Protein AF-A0A938N2P7-F1 (afdb_monomer_lite)

Sequence (377 aa):
MKVRLSRFVALALTWGVADVATAQSRGVDERIPIEQLETDRTKDEKLHHLYMLDGRKSDAAAQAVAKEVRREANDPEVKSRALRMLCDMHTPRAHQLLVEIVDDPSVPATLRGQAVEGLWLALNMSGDGEIAARIDAWMRCRACPRPVVEAARRGRPSPGALETLSNLEVRSIREMARKEAARLRSLDQALPLVDIALLDGWRRERVASLSAEARSMKESKGLRNDPRIRFKDQQVAKLRAFRVRDLGAELLAQFYDATGRSRSAALAAAKLADAAETAKDLPTIEWTEEQHERIRGQDVVTGTREGEFDLSILSSLARAAANDAILASIQATRHAEELHALLAALSLEGIELVKQQYVKSISSDPRVGALRNEKDK

Radius of gyration: 29.72 Å; chains: 1; bounding box: 67×56×105 Å

Foldseek 3Di:
DPPPPVVVVVVCLVVLVVVLVVVPPPDDPPDPPLPPPDDDDDPVRLVVVLVVLLVVLDLVSLVSLLVQLQDPPDDPVSNLSSLVSLLVSLDPSSLVSLLVLLVDPSGPLQSNLSSLLSLLSSCVVPVDVVSVVSLVVLCPDPPRDPSNNVSSVVSDCPPCVLVPDDPVRVVVVVVVVVVLLVVLCVLDVQFDSQLSCLLVVLLVVLLVVLVVVLVVVCVPPVCPPPVVSVVSVVVSVVSVPDRSLLSLLVLVVQLVVLSVQLVVLVVVLVVLVVQLVVLVPDDWDKDKDFDWDQDPNDTDRPDIDIDTDRSNVSVVVSVVSVVSSVVSSVSSVVSSVSSVVSLVSGDPSSNVSSVVSNVVVLVPPVVNVVVVVVVVD

pLDDT: mean 79.18, std 15.64, range [31.12, 95.75]

Secondary structure (DSSP, 8-state):
--SHHHHHHHHHHHHHHHHHHHHHTTS------TT---S---HHHHHHHHHHHHTT--HHHHHHHHHHHH-TTS-HHHHHHHHHHHHHT--HHHHHHHHHHHH-TTS-HHHHHHHHHHHHHHHHHH--HHHHHHHHHHHH-TTS-HHHHHHHHHHS--TTTTTSS-HHHHHHHHHHHHHHHHHHHHH-SSS-HHHHHHHHHHHHHHHHHHHHHHHHHHHHH--TT-HHHHHHHHHHHHHHHS-HHHHHHHHHHHHHHHHHHHHHHHHHHHHHHHHHHHHTTSPPEEEEEEEEEEETTEEEEEEEEEEEE-TTHHHHHHHHHHHHHHHHHHHHHHHHHHHHHHHHHS-HHHHHHHHHHHHHHHHT-HHHHHHHHHHT-

Structure (mmCIF, N/CA/C/O backbone):
data_AF-A0A938N2P7-F1
#
_entry.id   AF-A0A938N2P7-F1
#
loop_
_atom_site.group_PDB
_atom_site.id
_atom_site.type_symbol
_atom_site.label_atom_id
_atom_site.label_alt_id
_atom_site.label_comp_id
_atom_site.label_asym_id
_atom_site.label_entity_id
_atom_site.label_seq_id
_atom_site.pdbx_PDB_ins_code
_atom_site.Cartn_x
_atom_site.Cartn_y
_atom_site.Cartn_z
_atom_site.occupancy
_atom_site.B_iso_or_equiv
_atom_site.auth_seq_id
_atom_site.auth_comp_id
_atom_site.auth_asym_id
_atom_site.auth_atom_id
_atom_site.pdbx_PDB_model_num
ATOM 1 N N . MET A 1 1 ? -10.989 -32.253 -8.545 1.00 38.06 1 MET A N 1
ATOM 2 C CA . MET A 1 1 ? -9.798 -31.553 -9.089 1.00 38.06 1 MET A CA 1
ATOM 3 C C . MET A 1 1 ? -9.761 -30.043 -8.749 1.00 38.06 1 MET A C 1
ATOM 5 O O . MET A 1 1 ? -9.285 -29.259 -9.554 1.00 38.06 1 MET A O 1
ATOM 9 N N . LYS A 1 2 ? -10.223 -29.609 -7.556 1.00 34.91 2 LYS A N 1
ATOM 10 C CA . LYS A 1 2 ? -10.335 -28.178 -7.161 1.00 34.91 2 LYS A CA 1
ATOM 11 C C . LYS A 1 2 ? -9.271 -27.691 -6.152 1.00 34.91 2 LYS A C 1
ATOM 13 O O . LYS A 1 2 ? -9.200 -26.508 -5.866 1.00 34.91 2 LYS A O 1
ATOM 18 N N . VAL A 1 3 ? -8.408 -28.582 -5.651 1.00 32.78 3 VAL A N 1
ATOM 19 C CA . VAL A 1 3 ? -7.472 -28.297 -4.536 1.00 32.78 3 VAL A CA 1
ATOM 20 C C . VAL A 1 3 ? -6.077 -27.829 -5.008 1.00 32.78 3 VAL A C 1
ATOM 22 O O . VAL A 1 3 ? -5.247 -27.429 -4.202 1.00 32.78 3 VAL A O 1
ATOM 25 N N . ARG A 1 4 ? -5.784 -27.833 -6.319 1.00 36.78 4 ARG A N 1
ATOM 26 C CA . ARG A 1 4 ? -4.432 -27.511 -6.830 1.00 36.78 4 ARG A CA 1
ATOM 27 C C . ARG A 1 4 ? -4.175 -26.022 -7.112 1.00 36.78 4 ARG A C 1
ATOM 29 O O . ARG A 1 4 ? -3.017 -25.625 -7.105 1.00 36.78 4 ARG A O 1
ATOM 36 N N . LEU A 1 5 ? -5.208 -25.193 -7.299 1.00 31.12 5 LEU A N 1
ATOM 37 C CA . LEU A 1 5 ? -5.017 -23.771 -7.634 1.00 31.12 5 LEU A CA 1
ATOM 38 C C . LEU A 1 5 ? -4.618 -22.913 -6.416 1.00 31.12 5 LEU A C 1
ATOM 40 O O . LEU A 1 5 ? -3.795 -22.013 -6.546 1.00 31.12 5 LEU A O 1
ATOM 44 N N . SER A 1 6 ? -5.142 -23.217 -5.222 1.00 32.97 6 SER A N 1
ATOM 45 C CA . SER A 1 6 ? -4.855 -22.450 -3.996 1.00 32.97 6 SER A CA 1
ATOM 46 C C . SER A 1 6 ? -3.402 -22.591 -3.534 1.00 32.97 6 SER A C 1
ATOM 48 O O . SER A 1 6 ? -2.790 -21.607 -3.128 1.00 32.97 6 SER A O 1
ATOM 50 N N . ARG A 1 7 ? -2.814 -23.789 -3.672 1.00 37.16 7 ARG A N 1
ATOM 51 C CA . ARG A 1 7 ? -1.384 -24.023 -3.409 1.00 37.16 7 ARG A CA 1
ATOM 52 C C . ARG A 1 7 ? -0.478 -23.288 -4.394 1.00 37.16 7 ARG A C 1
ATOM 54 O O . ARG A 1 7 ? 0.582 -22.837 -3.990 1.00 37.16 7 ARG A O 1
ATOM 61 N N . PHE A 1 8 ? -0.900 -23.129 -5.648 1.00 37.69 8 PHE A N 1
ATOM 62 C CA . PHE A 1 8 ? -0.108 -22.438 -6.669 1.00 37.69 8 PHE A CA 1
ATOM 63 C C . PHE A 1 8 ? -0.053 -20.923 -6.434 1.00 37.69 8 PHE A C 1
ATOM 65 O O . PHE A 1 8 ? 1.004 -20.322 -6.578 1.00 37.69 8 PHE A O 1
ATOM 72 N N . VAL A 1 9 ? -1.163 -20.313 -6.002 1.00 39.59 9 VAL A N 1
ATOM 73 C CA . VAL A 1 9 ? -1.207 -18.885 -5.635 1.00 39.59 9 VAL A CA 1
ATOM 74 C C . VAL A 1 9 ? -0.399 -18.619 -4.361 1.00 39.59 9 VAL A C 1
ATOM 76 O O . VAL A 1 9 ? 0.370 -17.664 -4.320 1.00 39.59 9 VAL A O 1
ATOM 79 N N . ALA A 1 10 ? -0.492 -19.494 -3.354 1.00 39.28 10 ALA A N 1
ATOM 80 C CA . ALA A 1 10 ? 0.321 -19.388 -2.139 1.00 39.28 10 ALA A CA 1
ATOM 81 C C . ALA A 1 10 ? 1.832 -19.571 -2.411 1.00 39.28 10 ALA A C 1
ATOM 83 O O . ALA A 1 10 ? 2.647 -18.861 -1.821 1.00 39.28 10 ALA A O 1
ATOM 84 N N . LEU A 1 11 ? 2.213 -20.468 -3.334 1.00 39.72 11 LEU A N 1
ATOM 85 C CA . LEU A 1 11 ? 3.606 -20.618 -3.780 1.00 39.72 11 LEU A CA 1
ATOM 86 C C . LEU A 1 11 ? 4.095 -19.413 -4.596 1.00 39.72 11 LEU A C 1
ATOM 88 O O . LEU A 1 11 ? 5.214 -18.957 -4.396 1.00 39.72 11 LEU A O 1
ATOM 92 N N . ALA A 1 12 ? 3.264 -18.864 -5.486 1.00 38.91 12 ALA A N 1
ATOM 93 C CA . ALA A 1 12 ? 3.623 -17.689 -6.281 1.00 38.91 12 ALA A CA 1
ATOM 94 C C . ALA A 1 12 ? 3.853 -16.441 -5.407 1.00 38.91 12 ALA A C 1
ATOM 96 O O . ALA A 1 12 ? 4.770 -15.668 -5.676 1.00 38.91 12 ALA A O 1
ATOM 97 N N . LEU A 1 13 ? 3.068 -16.281 -4.335 1.00 40.75 13 LEU A N 1
ATOM 98 C CA . LEU A 1 13 ? 3.234 -15.203 -3.354 1.00 40.75 13 LEU A CA 1
ATOM 99 C C . LEU A 1 13 ? 4.498 -15.362 -2.495 1.00 40.75 13 LEU A C 1
ATOM 101 O O . LEU A 1 13 ? 5.082 -14.364 -2.093 1.00 40.75 13 LEU A O 1
ATOM 105 N N . THR A 1 14 ? 4.939 -16.593 -2.224 1.00 43.50 14 THR A N 1
ATOM 106 C CA . THR A 1 14 ? 6.136 -16.846 -1.401 1.00 43.50 14 THR A CA 1
ATOM 107 C C . THR A 1 14 ? 7.430 -16.813 -2.213 1.00 43.50 14 THR A C 1
ATOM 109 O O . THR A 1 14 ? 8.427 -16.290 -1.726 1.00 43.50 14 THR A O 1
ATOM 112 N N . TRP A 1 15 ? 7.428 -17.299 -3.457 1.00 40.16 15 TRP A N 1
ATOM 113 C CA . TRP A 1 15 ? 8.630 -17.320 -4.305 1.00 40.16 15 TRP A CA 1
ATOM 114 C C . TRP A 1 15 ? 8.907 -15.975 -4.987 1.00 40.16 15 TRP A C 1
ATOM 116 O O . TRP A 1 15 ? 10.053 -15.539 -5.026 1.00 40.16 15 TRP A O 1
ATOM 126 N N . GLY A 1 16 ? 7.872 -15.265 -5.455 1.00 39.56 16 GLY A N 1
ATOM 127 C CA . GLY A 1 16 ? 8.054 -13.968 -6.122 1.00 39.56 16 GLY A CA 1
ATOM 128 C C . GLY A 1 16 ? 8.592 -12.862 -5.206 1.00 39.56 16 GLY A C 1
ATOM 129 O O . GLY A 1 16 ? 9.262 -11.951 -5.679 1.00 39.56 16 GLY A O 1
ATOM 130 N N . VAL A 1 17 ? 8.331 -12.952 -3.898 1.00 38.84 17 VAL A N 1
ATOM 131 C CA . VAL A 1 17 ? 8.812 -11.983 -2.898 1.00 38.84 17 VAL A CA 1
ATOM 132 C C . VAL A 1 17 ? 10.219 -12.343 -2.405 1.00 38.84 17 VAL A C 1
ATOM 134 O O . VAL A 1 17 ? 11.029 -11.450 -2.166 1.00 38.84 17 VAL A O 1
ATOM 137 N N . ALA A 1 18 ? 10.544 -13.637 -2.302 1.00 38.78 18 ALA A N 1
ATOM 138 C CA . ALA A 1 18 ? 11.841 -14.100 -1.808 1.00 38.78 18 ALA A CA 1
ATOM 139 C C . ALA A 1 18 ? 13.004 -13.778 -2.766 1.00 38.78 18 ALA A C 1
ATOM 141 O O . ALA A 1 18 ? 14.050 -13.319 -2.301 1.00 38.78 18 ALA A O 1
ATOM 142 N N . ASP A 1 19 ? 12.811 -13.945 -4.080 1.00 39.50 19 ASP A N 1
ATOM 143 C CA . ASP A 1 19 ? 13.858 -13.689 -5.087 1.00 39.50 19 ASP A CA 1
ATOM 144 C C . ASP A 1 19 ? 14.123 -12.187 -5.301 1.00 39.50 19 ASP A C 1
ATOM 146 O O . ASP A 1 19 ? 15.252 -11.773 -5.568 1.00 39.50 19 ASP A O 1
ATOM 150 N N . VAL A 1 20 ? 13.103 -11.340 -5.128 1.00 37.19 20 VAL A N 1
ATOM 151 C CA . VAL A 1 20 ? 13.253 -9.878 -5.221 1.00 37.19 20 VAL A CA 1
ATOM 152 C C . VAL A 1 20 ? 13.907 -9.310 -3.958 1.00 37.19 20 VAL A C 1
ATOM 154 O O . VAL A 1 20 ? 14.801 -8.471 -4.058 1.00 37.19 20 VAL A O 1
ATOM 157 N N . ALA A 1 21 ? 13.542 -9.808 -2.772 1.00 37.06 21 ALA A N 1
ATOM 158 C CA . ALA A 1 21 ? 14.117 -9.354 -1.504 1.00 37.06 21 ALA A CA 1
ATOM 159 C C . ALA A 1 21 ? 15.602 -9.738 -1.339 1.00 37.06 21 ALA A C 1
ATOM 161 O O . ALA A 1 21 ? 16.380 -8.965 -0.777 1.00 37.06 21 ALA A O 1
ATOM 162 N N . THR A 1 22 ? 16.027 -10.893 -1.864 1.00 43.81 22 THR A N 1
ATOM 163 C CA . THR A 1 22 ? 17.440 -11.320 -1.812 1.00 43.81 22 THR A CA 1
ATOM 164 C C . THR A 1 22 ? 18.339 -10.565 -2.791 1.00 43.81 22 THR A C 1
ATOM 166 O O . THR A 1 22 ? 19.522 -10.382 -2.503 1.00 43.81 22 THR A O 1
ATOM 169 N N . ALA A 1 23 ? 17.799 -10.051 -3.900 1.00 37.97 23 ALA A N 1
ATOM 170 C CA . ALA A 1 23 ? 18.542 -9.174 -4.807 1.00 37.97 23 ALA A CA 1
ATOM 171 C C . ALA A 1 23 ? 18.724 -7.747 -4.242 1.00 37.97 23 ALA A C 1
ATOM 173 O O . ALA A 1 23 ? 19.688 -7.063 -4.585 1.00 37.97 23 ALA A O 1
ATOM 174 N N . GLN A 1 24 ? 17.834 -7.302 -3.347 1.00 41.41 24 GLN A N 1
ATOM 175 C CA . GLN A 1 24 ? 17.787 -5.925 -2.838 1.00 41.41 24 GLN A CA 1
ATOM 176 C C . GLN A 1 24 ? 18.660 -5.673 -1.596 1.00 41.41 24 GLN A C 1
ATOM 178 O O . GLN A 1 24 ? 18.997 -4.528 -1.310 1.00 41.41 24 GLN A O 1
ATOM 183 N N . SER A 1 25 ? 19.093 -6.710 -0.870 1.00 35.81 25 SER A N 1
ATOM 184 C CA . SER A 1 25 ? 19.820 -6.544 0.401 1.00 35.81 25 SER A CA 1
ATOM 185 C C . SER A 1 25 ? 21.330 -6.278 0.262 1.00 35.81 25 SER A C 1
ATOM 187 O O . SER A 1 25 ? 22.060 -6.396 1.247 1.00 35.81 25 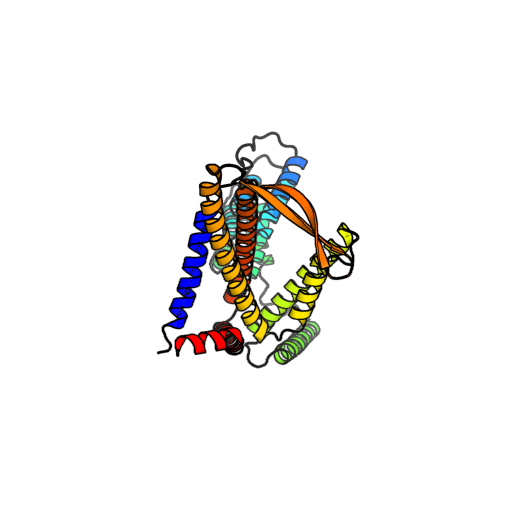SER A O 1
ATOM 189 N N . ARG A 1 26 ? 21.837 -5.981 -0.945 1.00 36.62 26 ARG A N 1
ATOM 190 C CA . ARG A 1 26 ? 23.284 -5.824 -1.211 1.00 36.62 26 ARG A CA 1
ATOM 191 C C . ARG A 1 26 ? 23.744 -4.432 -1.652 1.00 36.62 26 ARG A C 1
ATOM 193 O O . ARG A 1 26 ? 24.926 -4.273 -1.936 1.00 36.62 26 ARG A O 1
ATOM 200 N N . GLY A 1 27 ? 22.896 -3.407 -1.652 1.00 38.69 27 GLY A N 1
ATOM 201 C CA . GLY A 1 27 ? 23.365 -2.063 -1.992 1.00 38.69 27 GLY A CA 1
ATOM 202 C C . GLY A 1 27 ? 22.447 -0.961 -1.494 1.00 38.69 27 GLY A C 1
ATOM 203 O O . GLY A 1 27 ? 21.251 -1.005 -1.742 1.00 38.69 27 GLY A O 1
ATOM 204 N N . VAL A 1 28 ? 23.049 0.055 -0.874 1.00 35.25 28 VAL A N 1
ATOM 205 C CA . VAL A 1 28 ? 22.432 1.311 -0.404 1.00 35.25 28 VAL A CA 1
ATOM 206 C C . VAL A 1 28 ? 21.728 1.221 0.958 1.00 35.25 28 VAL A C 1
ATOM 208 O O . VAL A 1 28 ? 20.576 1.601 1.132 1.00 35.25 28 VAL A O 1
ATOM 211 N N . ASP A 1 29 ? 22.475 0.773 1.966 1.00 36.50 29 ASP A N 1
ATOM 212 C CA . ASP A 1 29 ? 22.222 1.113 3.369 1.00 36.50 29 ASP A CA 1
ATOM 213 C C . ASP A 1 29 ? 23.030 2.395 3.666 1.00 36.50 29 ASP A C 1
ATOM 215 O O . ASP A 1 29 ? 24.140 2.340 4.199 1.00 36.50 29 ASP A O 1
ATOM 219 N N . GLU A 1 30 ? 22.536 3.564 3.225 1.00 39.53 30 GLU A N 1
ATOM 220 C CA . GLU A 1 30 ? 23.062 4.870 3.660 1.00 39.53 30 GLU A CA 1
ATOM 221 C C . GLU A 1 30 ? 22.701 5.062 5.140 1.00 39.53 30 GLU A C 1
ATOM 223 O O . GLU A 1 30 ? 21.738 5.725 5.537 1.00 39.53 30 GLU A O 1
ATOM 228 N N . ARG A 1 31 ? 23.489 4.392 5.980 1.00 42.81 31 ARG A N 1
ATOM 229 C CA . ARG A 1 31 ? 23.490 4.532 7.427 1.00 42.81 31 ARG A CA 1
ATOM 230 C C . ARG A 1 31 ? 23.931 5.950 7.756 1.00 42.81 31 ARG A C 1
ATOM 232 O O . ARG A 1 31 ? 25.123 6.227 7.830 1.00 42.81 31 ARG A O 1
ATOM 239 N N . ILE A 1 32 ? 22.979 6.835 8.040 1.00 45.62 32 ILE A N 1
ATOM 240 C CA . ILE A 1 32 ? 23.252 7.869 9.040 1.00 45.62 32 ILE A CA 1
ATOM 241 C C . ILE A 1 32 ? 23.572 7.081 10.317 1.00 45.62 32 ILE A C 1
ATOM 243 O O . ILE A 1 32 ? 22.685 6.360 10.790 1.00 45.62 32 ILE A O 1
ATOM 247 N N . PRO A 1 33 ? 24.807 7.125 10.848 1.00 49.16 33 PRO A N 1
ATOM 248 C CA . PRO A 1 33 ? 25.147 6.355 12.028 1.00 49.16 33 PRO A CA 1
ATOM 249 C C . PRO A 1 33 ? 24.291 6.878 13.181 1.00 49.16 33 PRO A C 1
ATOM 251 O O . PRO A 1 33 ? 24.501 7.982 13.681 1.00 49.16 33 PRO A O 1
ATOM 254 N N . ILE A 1 34 ? 23.320 6.071 13.615 1.00 53.22 34 ILE A N 1
ATOM 255 C CA . ILE A 1 34 ? 22.491 6.336 14.804 1.00 53.22 34 ILE A CA 1
ATOM 256 C C . ILE A 1 34 ? 23.388 6.469 16.060 1.00 53.22 34 ILE A C 1
ATOM 258 O O . ILE A 1 34 ? 22.960 6.972 17.094 1.00 53.22 34 ILE A O 1
ATOM 262 N N . GLU A 1 35 ? 24.652 6.053 15.967 1.00 50.16 35 GLU A N 1
ATOM 263 C CA . GLU A 1 35 ? 25.634 5.999 17.049 1.00 50.16 35 GLU A CA 1
ATOM 264 C C . GLU A 1 35 ? 26.422 7.304 17.282 1.00 50.16 35 GLU A C 1
ATOM 266 O O . GLU A 1 35 ? 26.988 7.451 18.357 1.00 50.16 35 GLU A O 1
ATOM 271 N N . GLN A 1 36 ? 26.393 8.305 16.388 1.00 46.06 36 GLN A N 1
ATOM 272 C CA . GLN A 1 36 ? 27.072 9.606 16.607 1.00 46.06 36 GLN A CA 1
ATOM 273 C C . GLN A 1 36 ? 26.254 10.611 17.453 1.00 46.06 36 GLN A C 1
ATOM 275 O O . GLN A 1 36 ? 26.311 11.825 17.258 1.00 46.06 36 GLN A O 1
ATOM 280 N N . LEU A 1 37 ? 25.447 10.118 18.394 1.00 45.97 37 LEU A N 1
ATOM 281 C CA . LEU A 1 37 ? 24.582 10.929 19.261 1.00 45.97 37 LEU A CA 1
ATOM 282 C C . LEU A 1 37 ? 25.229 11.156 20.634 1.00 45.97 37 LEU A C 1
ATOM 284 O O . LEU A 1 37 ? 24.663 10.783 21.669 1.00 45.97 37 LEU A O 1
ATOM 288 N N . GLU A 1 38 ? 26.415 11.764 20.612 1.00 53.66 38 GLU A N 1
ATOM 289 C CA . GLU A 1 38 ? 27.089 12.323 21.787 1.00 53.66 38 GLU A CA 1
ATOM 290 C C . GLU A 1 38 ? 26.449 13.659 22.224 1.00 53.66 38 GLU A C 1
ATOM 292 O O . GLU A 1 38 ? 25.646 14.274 21.520 1.00 53.66 38 GLU A O 1
ATOM 297 N N . THR A 1 39 ? 26.725 14.031 23.468 1.00 57.28 39 THR A N 1
ATOM 298 C CA . THR A 1 39 ? 25.836 14.650 24.464 1.00 57.28 39 THR A CA 1
ATOM 299 C C . THR A 1 39 ? 25.532 16.150 24.349 1.00 57.28 39 THR A C 1
ATOM 301 O O . THR A 1 39 ? 24.755 16.648 25.161 1.00 57.28 39 THR A O 1
ATOM 304 N N . ASP A 1 40 ? 26.001 16.852 23.317 1.00 64.62 40 ASP A N 1
ATOM 305 C CA . ASP A 1 40 ? 26.026 18.330 23.320 1.00 64.62 40 ASP A CA 1
ATOM 306 C C . ASP A 1 40 ? 25.045 19.003 22.343 1.00 64.62 40 ASP A C 1
ATOM 308 O O . ASP A 1 40 ? 25.235 20.149 21.940 1.00 64.62 40 ASP A O 1
ATOM 312 N N . ARG A 1 41 ? 23.966 18.318 21.944 1.00 74.81 41 ARG A N 1
ATOM 313 C CA . ARG A 1 41 ? 22.965 18.922 21.046 1.00 74.81 41 ARG A CA 1
ATOM 314 C C . ARG A 1 41 ? 22.060 19.927 21.749 1.00 74.81 41 ARG A C 1
ATOM 316 O O . ARG A 1 41 ? 21.538 19.654 22.839 1.00 74.81 41 ARG A O 1
ATOM 323 N N . THR A 1 42 ? 21.787 21.036 21.066 1.00 86.44 42 THR A N 1
ATOM 324 C CA . THR A 1 42 ? 20.799 22.029 21.508 1.00 86.44 42 THR A CA 1
ATOM 325 C C . THR A 1 42 ? 19.383 21.435 21.505 1.00 86.44 42 THR A C 1
ATOM 327 O O . THR A 1 42 ? 19.106 20.413 20.869 1.00 86.44 42 THR A O 1
ATOM 330 N N . LYS A 1 43 ? 18.449 22.061 22.235 1.00 87.25 43 LYS A N 1
ATOM 331 C CA . LYS A 1 43 ? 17.033 21.649 22.248 1.00 87.25 43 LYS A CA 1
ATOM 332 C C . LYS A 1 43 ? 16.448 21.592 20.833 1.00 87.25 43 LYS A C 1
ATOM 334 O O . LYS A 1 43 ? 15.788 20.613 20.487 1.00 87.25 43 LYS A O 1
ATOM 339 N N . ASP A 1 44 ? 16.731 22.607 20.023 1.00 85.56 44 ASP A N 1
ATOM 340 C CA . ASP A 1 44 ? 16.198 22.732 18.666 1.00 85.56 44 ASP A CA 1
ATOM 341 C C . ASP A 1 44 ? 16.751 21.648 17.740 1.00 85.56 44 ASP A C 1
ATOM 343 O O . ASP A 1 44 ? 15.999 21.064 16.963 1.00 85.56 44 ASP A O 1
ATOM 347 N N . GLU A 1 45 ? 18.026 21.280 17.882 1.00 86.88 45 GLU A N 1
ATOM 348 C CA . GLU A 1 45 ? 18.618 20.152 17.153 1.00 86.88 45 GLU A CA 1
ATOM 349 C C . GLU A 1 45 ? 17.991 18.813 17.546 1.00 86.88 45 GLU A C 1
ATOM 351 O O . GLU A 1 45 ? 17.745 17.965 16.684 1.00 86.88 45 GLU A O 1
ATOM 356 N N . LYS A 1 46 ? 17.701 18.609 18.838 1.00 87.00 46 LYS A N 1
ATOM 357 C CA . LYS A 1 46 ? 17.008 17.404 19.320 1.00 87.00 46 LYS A CA 1
ATOM 358 C C . LYS A 1 46 ? 15.587 17.331 18.763 1.00 87.00 46 LYS A C 1
ATOM 360 O O . LYS A 1 46 ? 15.182 16.279 18.270 1.00 87.00 46 LYS A O 1
ATOM 365 N N . LEU A 1 47 ? 14.848 18.442 18.781 1.00 87.31 47 LEU A N 1
ATOM 366 C CA . LEU A 1 47 ? 13.509 18.519 18.194 1.00 87.31 47 LEU A CA 1
ATOM 367 C C . LEU A 1 47 ? 13.543 18.309 16.676 1.00 87.31 47 LEU A C 1
ATOM 369 O O . LEU A 1 47 ? 12.755 17.523 16.157 1.00 87.31 47 LEU A O 1
ATOM 373 N N . HIS A 1 48 ? 14.473 18.944 15.965 1.00 85.25 48 HIS A N 1
ATOM 374 C CA . HIS A 1 48 ? 14.647 18.762 14.525 1.00 85.25 48 HIS A CA 1
ATOM 375 C C . HIS A 1 48 ? 14.977 17.305 14.172 1.00 85.25 48 HIS A C 1
ATOM 377 O O . HIS A 1 48 ? 14.386 16.733 13.259 1.00 85.25 48 HIS A O 1
ATOM 383 N N . HIS A 1 49 ? 15.856 16.661 14.942 1.00 85.12 49 HIS A N 1
ATOM 384 C CA . HIS A 1 49 ? 16.176 15.247 14.765 1.00 85.12 49 HIS A CA 1
ATOM 385 C C . HIS A 1 49 ? 14.956 14.341 14.980 1.00 85.12 49 HIS A C 1
ATOM 387 O O . HIS A 1 49 ? 14.731 13.414 14.204 1.00 85.12 49 HIS A O 1
ATOM 393 N N . LEU A 1 50 ? 14.132 14.636 15.987 1.00 87.44 50 LEU A N 1
ATOM 394 C CA . LEU A 1 50 ? 12.857 13.952 16.186 1.00 87.44 50 LEU A CA 1
ATOM 395 C C . LEU A 1 50 ? 11.940 14.114 14.956 1.00 87.44 50 LEU A C 1
ATOM 397 O O . LEU A 1 50 ? 11.440 13.117 14.442 1.00 87.44 50 LEU A O 1
ATOM 401 N N . TYR A 1 51 ? 11.805 15.315 14.389 1.00 87.38 51 TYR A N 1
ATOM 402 C CA . TYR A 1 51 ? 11.040 15.506 13.145 1.00 87.38 51 TYR A CA 1
ATOM 403 C C . TYR A 1 51 ? 11.560 14.660 11.972 1.00 87.38 51 TYR A C 1
ATOM 405 O O . TYR A 1 51 ? 10.764 14.122 11.204 1.00 87.38 51 TYR A O 1
ATOM 413 N N . MET A 1 52 ? 12.877 14.485 11.848 1.00 86.00 52 MET A N 1
ATOM 414 C CA . MET A 1 52 ? 13.465 13.643 10.799 1.00 86.00 52 MET A CA 1
ATOM 415 C C . MET A 1 52 ? 13.189 12.145 11.001 1.00 86.00 52 MET A C 1
ATOM 417 O O . MET A 1 52 ? 13.088 11.400 10.022 1.00 86.00 52 MET A O 1
ATOM 421 N N . LEU A 1 53 ? 13.059 11.686 12.250 1.00 86.00 53 LEU A N 1
ATOM 422 C CA . LEU A 1 53 ? 12.729 10.293 12.571 1.00 86.00 53 LEU A CA 1
ATOM 423 C C . LEU A 1 53 ? 11.244 9.969 12.354 1.00 86.00 53 LEU A C 1
ATOM 425 O O . LEU A 1 53 ? 10.925 8.840 11.977 1.00 86.00 53 LEU A O 1
ATOM 429 N N . ASP A 1 54 ? 10.355 10.946 12.547 1.00 82.06 54 ASP A N 1
ATOM 430 C CA . ASP A 1 54 ? 8.899 10.789 12.415 1.00 82.06 54 ASP A CA 1
ATOM 431 C C . ASP A 1 54 ? 8.488 10.266 11.025 1.00 82.06 54 ASP A C 1
ATOM 433 O O . ASP A 1 54 ? 7.673 9.353 10.892 1.00 82.06 54 ASP A O 1
ATOM 437 N N . GLY A 1 55 ? 9.146 10.758 9.971 1.00 78.75 55 GLY A N 1
ATOM 438 C CA . GLY A 1 55 ? 8.869 10.349 8.592 1.00 78.75 55 GLY A CA 1
ATOM 439 C C . GLY A 1 55 ? 9.271 8.910 8.242 1.00 78.75 55 GLY A C 1
ATOM 440 O O . GLY A 1 55 ? 8.832 8.401 7.213 1.00 78.75 55 GLY A O 1
ATOM 441 N N . ARG A 1 56 ? 10.101 8.241 9.059 1.00 84.56 56 ARG A N 1
ATOM 442 C CA . ARG A 1 56 ? 10.647 6.909 8.733 1.00 84.56 56 ARG A CA 1
ATOM 443 C C . ARG A 1 56 ? 9.792 5.749 9.240 1.00 84.56 56 ARG A C 1
ATOM 445 O O . ARG A 1 56 ? 9.851 4.683 8.638 1.00 84.56 56 ARG A O 1
ATOM 452 N N . LYS A 1 57 ? 9.052 5.935 10.343 1.00 86.56 57 LYS A N 1
ATOM 453 C CA . LYS A 1 57 ? 8.176 4.926 10.986 1.00 86.56 57 LYS A CA 1
ATOM 454 C C . LYS A 1 57 ? 8.752 3.496 11.047 1.00 86.56 57 LYS A C 1
ATOM 456 O O . LYS A 1 57 ? 8.023 2.521 10.907 1.00 86.56 57 LYS A O 1
ATOM 461 N N . SER A 1 58 ? 10.064 3.360 11.238 1.00 90.31 58 SER A N 1
ATOM 462 C CA . SER A 1 58 ? 10.754 2.067 11.293 1.00 90.31 58 SER A CA 1
ATOM 463 C C . SER A 1 58 ? 11.063 1.650 12.729 1.00 90.31 58 SER A C 1
ATOM 465 O O . SER A 1 58 ? 11.133 2.490 13.627 1.00 90.31 58 SER A O 1
ATOM 467 N N . ASP A 1 59 ? 11.334 0.364 12.952 1.00 90.31 59 ASP A N 1
ATOM 468 C CA . ASP A 1 59 ? 11.725 -0.147 14.274 1.00 90.31 59 ASP A CA 1
ATOM 469 C C . ASP A 1 59 ? 13.006 0.516 14.802 1.00 90.31 59 ASP A C 1
ATOM 471 O O . ASP A 1 59 ? 13.112 0.827 15.990 1.00 90.31 59 ASP A O 1
ATOM 475 N N . ALA A 1 60 ? 13.962 0.810 13.914 1.00 89.50 60 ALA A N 1
ATOM 476 C CA . ALA A 1 60 ? 15.173 1.551 14.260 1.00 89.50 60 ALA A CA 1
ATOM 477 C C . ALA A 1 60 ? 14.862 2.997 14.684 1.00 89.50 60 ALA A C 1
ATOM 479 O O . ALA A 1 60 ? 15.451 3.498 15.645 1.00 89.50 60 ALA A O 1
ATOM 480 N N . ALA A 1 61 ? 13.914 3.655 14.005 1.00 89.56 61 ALA A N 1
ATOM 481 C CA . ALA A 1 61 ? 13.452 4.985 14.388 1.00 89.56 61 ALA A CA 1
ATOM 482 C C . ALA A 1 61 ? 12.745 4.946 15.750 1.00 89.56 61 ALA A C 1
ATOM 484 O O . ALA A 1 61 ? 13.083 5.744 16.620 1.00 89.56 61 ALA A O 1
ATOM 485 N N . ALA A 1 62 ? 11.859 3.973 15.986 1.00 91.94 62 ALA A N 1
ATOM 486 C CA . ALA A 1 62 ? 11.199 3.785 17.277 1.00 91.94 62 ALA A CA 1
ATOM 487 C C . ALA A 1 62 ? 12.219 3.572 18.410 1.00 91.94 62 ALA A C 1
ATOM 489 O O . ALA A 1 62 ? 12.136 4.216 19.456 1.00 91.94 62 ALA A O 1
ATOM 490 N N . GLN A 1 63 ? 13.246 2.745 18.188 1.00 93.56 63 GLN A N 1
ATOM 491 C CA . GLN A 1 63 ? 14.321 2.532 19.161 1.00 93.56 63 GLN A CA 1
ATOM 492 C C . GLN A 1 63 ? 15.094 3.827 19.463 1.00 93.56 63 GLN A C 1
ATOM 494 O O . GLN A 1 63 ? 15.411 4.098 20.622 1.00 93.56 63 GLN A O 1
ATOM 499 N N . ALA A 1 64 ? 15.399 4.629 18.438 1.00 89.88 64 ALA A N 1
ATOM 500 C CA . ALA A 1 64 ? 16.084 5.910 18.600 1.00 89.88 64 ALA A CA 1
ATOM 501 C C . ALA A 1 64 ? 15.226 6.920 19.381 1.00 89.88 64 ALA A C 1
ATOM 503 O O . ALA A 1 64 ? 15.725 7.564 20.302 1.00 89.88 64 ALA A O 1
ATOM 504 N N . VAL A 1 65 ? 13.927 7.003 19.082 1.00 91.25 65 VAL A N 1
ATOM 505 C CA . VAL A 1 65 ? 12.986 7.872 19.801 1.00 91.25 65 VAL A CA 1
ATOM 506 C C . VAL A 1 65 ? 12.831 7.430 21.263 1.00 91.25 65 VAL A C 1
ATOM 508 O O . VAL A 1 65 ? 12.875 8.264 22.166 1.00 91.25 65 VAL A O 1
ATOM 511 N N . ALA A 1 66 ? 12.732 6.125 21.536 1.00 92.06 66 ALA A N 1
ATOM 512 C CA . ALA A 1 66 ? 12.637 5.607 22.903 1.00 92.06 66 ALA A CA 1
ATOM 513 C C . ALA A 1 66 ? 13.897 5.875 23.741 1.00 92.06 66 ALA A C 1
ATOM 515 O O . ALA A 1 66 ? 13.787 6.149 24.939 1.00 92.06 66 ALA A O 1
ATOM 516 N N . LYS A 1 67 ? 15.089 5.859 23.126 1.00 91.12 67 LYS A N 1
ATOM 517 C CA . LYS A 1 67 ? 16.331 6.273 23.801 1.00 91.12 67 LYS A CA 1
ATOM 518 C C . LYS A 1 67 ? 16.248 7.723 24.290 1.00 91.12 67 LYS A C 1
ATOM 520 O O . LYS A 1 67 ? 16.675 7.998 25.409 1.00 91.12 67 LYS A O 1
ATOM 525 N N . GLU A 1 68 ? 15.655 8.631 23.512 1.00 89.12 68 GLU A N 1
ATOM 526 C CA . GLU A 1 68 ? 15.491 10.034 23.924 1.00 89.12 68 GLU A CA 1
ATOM 527 C C . GLU A 1 68 ? 14.533 10.208 25.112 1.00 89.12 68 GLU A C 1
ATOM 529 O O . GLU A 1 68 ? 14.772 11.066 25.964 1.00 89.12 68 GLU A O 1
ATOM 534 N N . VAL A 1 69 ? 13.502 9.360 25.233 1.00 87.12 69 VAL A N 1
ATOM 535 C CA . VAL A 1 69 ? 12.590 9.367 26.395 1.00 87.12 69 VAL A CA 1
ATOM 536 C C . VAL A 1 69 ? 13.323 8.972 27.687 1.00 87.12 69 VAL A C 1
ATOM 538 O O . VAL A 1 69 ? 13.106 9.593 28.732 1.00 87.12 69 VAL A O 1
ATOM 541 N N . ARG A 1 70 ? 14.208 7.964 27.620 1.00 86.00 70 ARG A N 1
ATOM 542 C CA . ARG A 1 70 ? 14.901 7.381 28.789 1.00 86.00 70 ARG A CA 1
ATOM 543 C C . ARG A 1 70 ? 16.103 8.185 29.288 1.00 86.00 70 ARG A C 1
ATOM 545 O O . ARG A 1 70 ? 16.501 8.020 30.433 1.00 86.00 70 ARG A O 1
ATOM 552 N N . ARG A 1 71 ? 16.690 9.064 28.472 1.00 84.81 71 ARG A N 1
ATOM 553 C CA . ARG A 1 71 ? 17.854 9.877 28.875 1.00 84.81 71 ARG A CA 1
ATOM 554 C C . ARG A 1 71 ? 17.510 10.793 30.060 1.00 84.81 71 ARG A C 1
ATOM 556 O O . ARG A 1 71 ? 16.587 11.603 29.981 1.00 84.81 71 ARG A O 1
ATOM 563 N N . GLU A 1 72 ? 18.251 10.679 31.162 1.00 58.53 72 GLU A N 1
ATOM 564 C CA . GLU A 1 72 ? 17.968 11.372 32.432 1.00 58.53 72 GLU A CA 1
ATOM 565 C C . GLU A 1 72 ? 18.062 12.909 32.326 1.00 58.53 72 GLU A C 1
ATOM 567 O O . GLU A 1 72 ? 17.226 13.604 32.897 1.00 58.53 72 GLU A O 1
ATOM 572 N N . ALA A 1 73 ? 18.986 13.441 31.516 1.00 55.59 73 ALA A N 1
ATOM 573 C CA . ALA A 1 73 ? 19.345 14.869 31.467 1.00 55.59 73 ALA A CA 1
ATOM 574 C C . ALA A 1 73 ? 18.594 15.733 30.420 1.00 55.59 73 ALA A C 1
ATOM 576 O O . ALA A 1 73 ? 19.070 16.804 30.048 1.00 55.59 73 ALA A O 1
ATOM 577 N N . ASN A 1 74 ? 17.443 15.290 29.905 1.00 69.00 74 ASN A N 1
ATOM 578 C CA . ASN A 1 74 ? 16.761 15.960 28.787 1.00 69.00 74 ASN A CA 1
ATOM 579 C C . ASN A 1 74 ? 15.503 16.755 29.189 1.00 69.00 74 ASN A C 1
ATOM 581 O O . ASN A 1 74 ? 14.721 16.328 30.038 1.00 69.00 74 ASN A O 1
ATOM 585 N N . ASP A 1 75 ? 15.301 17.875 28.486 1.00 85.44 75 ASP A N 1
ATOM 586 C CA . ASP A 1 75 ? 14.137 18.772 28.526 1.00 85.44 75 ASP A CA 1
ATOM 587 C C . ASP A 1 75 ? 12.789 17.996 28.490 1.00 85.44 75 ASP A C 1
ATOM 589 O O . ASP A 1 75 ? 12.590 17.148 27.607 1.00 85.44 75 ASP A O 1
ATOM 593 N N . PRO A 1 76 ? 11.842 18.274 29.413 1.00 87.38 76 PRO A N 1
ATOM 594 C CA . PRO A 1 76 ? 10.521 17.634 29.452 1.00 87.38 76 PRO A CA 1
ATOM 595 C C . PRO A 1 76 ? 9.712 17.736 28.150 1.00 87.38 76 PRO A C 1
ATOM 597 O O . PRO A 1 76 ? 8.931 16.831 27.838 1.00 87.38 76 PRO A O 1
ATOM 600 N N . GLU A 1 77 ? 9.884 18.812 27.383 1.00 88.38 77 GLU A N 1
ATOM 601 C CA . GLU A 1 77 ? 9.221 19.025 26.097 1.00 88.38 77 GLU A CA 1
ATOM 602 C C . GLU A 1 77 ? 9.733 18.040 25.044 1.00 88.38 77 GLU A C 1
ATOM 604 O O . GLU A 1 77 ? 8.935 17.419 24.339 1.00 88.38 77 GLU A O 1
ATOM 609 N N . VAL A 1 78 ? 11.050 17.813 24.998 1.00 90.38 78 VAL A N 1
ATOM 610 C CA . VAL A 1 78 ? 11.673 16.836 24.091 1.00 90.38 78 VAL A CA 1
ATOM 611 C C . VAL A 1 78 ? 11.186 15.426 24.422 1.00 90.38 78 VAL A C 1
ATOM 613 O O . VAL A 1 78 ? 10.806 14.687 23.516 1.00 90.38 78 VAL A O 1
ATOM 616 N N . LYS A 1 79 ? 11.102 15.067 25.712 1.00 92.44 79 LYS A N 1
ATOM 617 C CA . LYS A 1 79 ? 10.571 13.759 26.138 1.00 92.44 79 LYS A CA 1
ATOM 618 C C . LYS A 1 79 ? 9.099 13.582 25.778 1.00 92.44 79 LYS A C 1
ATOM 620 O O . LYS A 1 79 ? 8.726 12.539 25.252 1.00 92.44 79 LYS A O 1
ATOM 625 N N . SER A 1 80 ? 8.279 14.604 26.019 1.00 89.12 80 SER A N 1
ATOM 626 C CA . SER A 1 80 ? 6.852 14.578 25.672 1.00 89.12 80 SER A CA 1
ATOM 627 C C . SER A 1 80 ? 6.648 14.456 24.158 1.00 89.12 80 SER A C 1
ATOM 629 O O . SER A 1 80 ? 5.771 13.721 23.703 1.00 89.12 80 SER A O 1
ATOM 631 N N . ARG A 1 81 ? 7.479 15.142 23.360 1.00 91.38 81 ARG A N 1
ATOM 632 C CA . ARG A 1 81 ? 7.452 15.061 21.894 1.00 91.38 81 ARG A CA 1
ATOM 633 C C . ARG A 1 81 ? 7.884 13.685 21.393 1.00 91.38 81 ARG A C 1
ATOM 635 O O . ARG A 1 81 ? 7.173 13.105 20.580 1.00 91.38 81 ARG A O 1
ATOM 642 N N . ALA A 1 82 ? 9.001 13.161 21.897 1.00 93.50 82 ALA A N 1
ATOM 643 C CA . ALA A 1 82 ? 9.489 11.825 21.565 1.00 93.50 82 ALA A CA 1
ATOM 644 C C . ALA A 1 82 ? 8.443 10.755 21.907 1.00 93.50 82 ALA A C 1
ATOM 646 O O . ALA A 1 82 ? 8.152 9.875 21.102 1.00 93.50 82 ALA A O 1
ATOM 647 N N . LEU A 1 83 ? 7.806 10.872 23.071 1.00 94.44 83 LEU A N 1
ATOM 648 C CA . LEU A 1 83 ? 6.765 9.942 23.473 1.00 94.44 83 LEU A CA 1
ATOM 649 C C . LEU A 1 83 ? 5.534 10.014 22.562 1.00 94.44 83 LEU A C 1
ATOM 651 O O . LEU A 1 83 ? 5.040 8.974 22.145 1.00 94.44 83 LEU A O 1
ATOM 655 N N . ARG A 1 84 ? 5.081 11.219 22.189 1.00 91.50 84 ARG A N 1
ATOM 656 C CA . ARG A 1 84 ? 3.986 11.384 21.220 1.00 91.50 84 ARG A CA 1
ATOM 657 C C . ARG A 1 84 ? 4.312 10.721 19.881 1.00 91.50 84 ARG A C 1
ATOM 659 O O . ARG A 1 84 ? 3.471 10.020 19.340 1.00 91.50 84 ARG A O 1
ATOM 666 N N . MET A 1 85 ? 5.543 10.868 19.398 1.00 93.12 85 MET A N 1
ATOM 667 C CA . MET A 1 85 ? 5.964 10.198 18.167 1.00 93.12 85 MET A CA 1
ATOM 668 C C . MET A 1 85 ? 5.942 8.671 18.283 1.00 93.12 85 MET A C 1
ATOM 670 O O . MET A 1 85 ? 5.540 8.007 17.335 1.00 93.12 85 MET A O 1
ATOM 674 N N . LEU A 1 86 ? 6.326 8.095 19.430 1.00 94.06 86 LEU A N 1
ATOM 675 C CA . LEU A 1 86 ? 6.176 6.648 19.643 1.00 94.06 86 LEU A CA 1
ATOM 676 C C . LEU A 1 86 ? 4.711 6.210 19.543 1.00 94.06 86 LEU A C 1
ATOM 678 O O . LEU A 1 86 ? 4.440 5.153 18.978 1.00 94.06 86 LEU A O 1
ATOM 682 N N . CYS A 1 87 ? 3.775 7.022 20.043 1.00 91.56 87 CYS A N 1
ATOM 683 C CA . CYS A 1 87 ? 2.343 6.759 19.898 1.00 91.56 87 CYS A CA 1
ATOM 684 C C . CYS A 1 87 ? 1.891 6.791 18.424 1.00 91.56 87 CYS A C 1
ATOM 686 O O . CYS A 1 87 ? 1.072 5.964 18.029 1.00 91.56 87 CYS A O 1
ATOM 688 N N . ASP A 1 88 ? 2.449 7.697 17.615 1.00 90.69 88 ASP A N 1
ATOM 689 C CA . ASP A 1 88 ? 2.066 7.923 16.210 1.00 90.69 88 ASP A CA 1
ATOM 690 C C . ASP A 1 88 ? 2.726 6.938 15.211 1.00 90.69 88 ASP A C 1
ATOM 692 O O . ASP A 1 88 ? 2.307 6.820 14.051 1.00 90.69 88 ASP A O 1
ATOM 696 N N . MET A 1 89 ? 3.781 6.224 15.630 1.00 90.69 89 MET A N 1
ATOM 697 C CA . MET A 1 89 ? 4.514 5.283 14.770 1.00 90.69 89 MET A CA 1
ATOM 698 C C . MET A 1 89 ? 3.730 3.994 14.471 1.00 90.69 89 MET A C 1
ATOM 700 O O . MET A 1 89 ? 3.970 3.391 13.428 1.00 90.69 89 MET A O 1
ATOM 704 N N . HIS A 1 90 ? 2.784 3.589 15.328 1.00 86.56 90 HIS A N 1
ATOM 705 C CA . HIS A 1 90 ? 1.915 2.404 15.169 1.00 86.56 90 HIS A CA 1
ATOM 706 C C . HIS A 1 90 ? 2.632 1.085 14.797 1.00 86.56 90 HIS A C 1
ATOM 708 O O . HIS A 1 90 ? 2.019 0.189 14.213 1.00 86.56 90 HIS A O 1
ATOM 714 N N . THR A 1 91 ? 3.922 0.935 15.120 1.00 89.50 91 THR A N 1
ATOM 715 C CA . THR A 1 91 ? 4.664 -0.315 14.895 1.00 89.50 91 THR A CA 1
ATOM 716 C C . THR A 1 91 ? 4.613 -1.222 16.129 1.00 89.50 91 THR A C 1
ATOM 718 O O . THR A 1 91 ? 4.591 -0.718 17.258 1.00 89.50 91 THR A O 1
ATOM 721 N N . PRO A 1 92 ? 4.676 -2.562 15.966 1.00 90.06 92 PRO A N 1
ATOM 722 C CA . PRO A 1 92 ? 4.752 -3.487 17.099 1.00 90.06 92 PRO A CA 1
ATOM 723 C C . PRO A 1 92 ? 5.907 -3.159 18.052 1.00 90.06 92 PRO A C 1
ATOM 725 O O . PRO A 1 92 ? 5.747 -3.197 19.273 1.00 90.06 92 PRO A O 1
ATOM 728 N N . ARG A 1 93 ? 7.063 -2.751 17.505 1.00 93.62 93 ARG A N 1
ATOM 729 C CA . ARG A 1 93 ? 8.216 -2.353 18.316 1.00 93.62 93 ARG A CA 1
ATOM 730 C C . ARG A 1 93 ? 7.958 -1.071 19.105 1.00 93.62 93 ARG A C 1
ATOM 732 O O . ARG A 1 93 ? 8.355 -1.005 20.265 1.00 93.62 93 ARG A O 1
ATOM 739 N N . ALA A 1 94 ? 7.285 -0.073 18.527 1.00 93.56 94 ALA A N 1
ATOM 740 C CA . ALA A 1 94 ? 6.905 1.136 19.256 1.00 93.56 94 ALA A CA 1
ATOM 741 C C . ALA A 1 94 ? 5.943 0.816 20.411 1.00 93.56 94 ALA A C 1
ATOM 743 O O . ALA A 1 94 ? 6.144 1.312 21.518 1.00 93.56 94 ALA A O 1
ATOM 744 N N . HIS A 1 95 ? 4.967 -0.076 20.201 1.00 94.12 95 HIS A N 1
ATOM 745 C CA . HIS A 1 95 ? 4.067 -0.529 21.268 1.00 94.12 95 HIS A CA 1
ATOM 746 C C . HIS A 1 95 ? 4.834 -1.231 22.396 1.00 94.12 95 HIS A C 1
ATOM 748 O O . HIS A 1 95 ? 4.642 -0.905 23.566 1.00 94.12 95 HIS A O 1
ATOM 754 N N . GLN A 1 96 ? 5.762 -2.131 22.056 1.00 94.19 96 GLN A N 1
ATOM 755 C CA . GLN A 1 96 ? 6.617 -2.786 23.046 1.00 94.19 96 GLN A CA 1
ATOM 756 C C . GLN A 1 96 ? 7.453 -1.767 23.835 1.00 94.19 96 GLN A C 1
ATOM 758 O O . GLN A 1 96 ? 7.532 -1.845 25.058 1.00 94.19 96 GLN A O 1
ATOM 763 N N . LEU A 1 97 ? 8.034 -0.772 23.161 1.00 95.75 97 LEU A N 1
ATOM 764 C CA . LEU A 1 97 ? 8.813 0.284 23.809 1.00 95.75 97 LEU A CA 1
ATOM 765 C C . LEU A 1 97 ? 7.954 1.162 24.730 1.00 95.75 97 LEU A C 1
ATOM 767 O O . LEU A 1 97 ? 8.433 1.556 25.792 1.00 95.75 97 LEU A O 1
ATOM 771 N N . LEU A 1 98 ? 6.696 1.438 24.370 1.00 95.06 98 LEU A N 1
ATOM 772 C CA . LEU A 1 98 ? 5.741 2.119 25.249 1.00 95.06 98 LEU A CA 1
ATOM 773 C C . LEU A 1 98 ? 5.443 1.285 26.502 1.00 95.06 98 LEU A C 1
ATOM 775 O O . LEU A 1 98 ? 5.438 1.842 27.597 1.00 95.06 98 LEU A O 1
ATOM 779 N N . VAL A 1 99 ? 5.267 -0.036 26.375 1.00 94.44 99 VAL A N 1
ATOM 780 C CA . VAL A 1 99 ? 5.114 -0.941 27.532 1.00 94.44 99 VAL A CA 1
ATOM 781 C C . VAL A 1 99 ? 6.354 -0.897 28.424 1.00 94.44 99 VAL A C 1
ATOM 783 O O . VAL A 1 99 ? 6.224 -0.703 29.630 1.00 94.44 99 VAL A O 1
ATOM 786 N N . GLU A 1 100 ? 7.551 -0.991 27.837 1.00 94.75 100 GLU A N 1
ATOM 787 C CA . GLU A 1 100 ? 8.814 -0.882 28.577 1.00 94.75 100 GLU A CA 1
ATOM 788 C C . GLU A 1 100 ? 8.923 0.470 29.316 1.00 94.75 100 GLU A C 1
ATOM 790 O O . GLU A 1 100 ? 9.380 0.508 30.452 1.00 94.75 100 GLU A O 1
ATOM 795 N N . ILE A 1 101 ? 8.477 1.578 28.706 1.00 94.31 101 ILE A N 1
ATOM 796 C CA . ILE A 1 101 ? 8.460 2.911 29.336 1.00 94.31 101 ILE A CA 1
ATOM 797 C C . ILE A 1 101 ? 7.493 2.957 30.527 1.00 94.31 101 ILE A C 1
ATOM 799 O O . ILE A 1 101 ? 7.818 3.568 31.543 1.00 94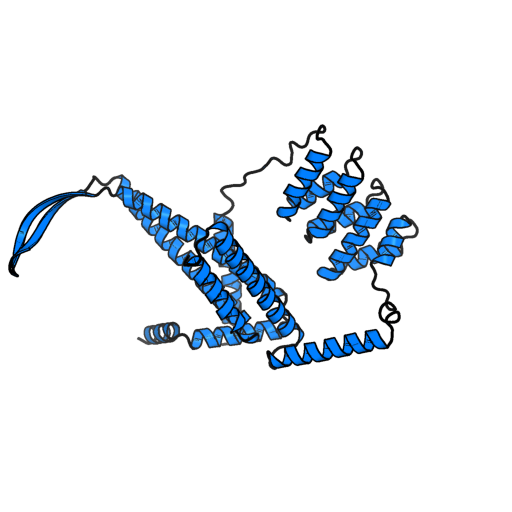.31 101 ILE A O 1
ATOM 803 N N . VAL A 1 102 ? 6.312 2.338 30.426 1.00 93.62 102 VAL A N 1
ATOM 804 C CA . VAL A 1 102 ? 5.338 2.288 31.532 1.00 93.62 102 VAL A CA 1
ATOM 805 C C . VAL A 1 102 ? 5.855 1.436 32.694 1.00 93.62 102 VAL A C 1
ATOM 807 O O . VAL A 1 102 ? 5.684 1.819 33.858 1.00 93.62 102 VAL A O 1
ATOM 810 N N . ASP A 1 103 ? 6.496 0.311 32.379 1.00 92.31 103 ASP A N 1
ATOM 811 C CA . ASP A 1 103 ? 7.034 -0.630 33.363 1.00 92.31 103 ASP A CA 1
ATOM 812 C C . ASP A 1 103 ? 8.321 -0.103 34.043 1.00 92.31 103 ASP A C 1
ATOM 814 O O . ASP A 1 103 ? 8.649 -0.553 35.141 1.00 92.31 103 ASP A O 1
ATOM 818 N N . ASP A 1 104 ? 9.017 0.882 33.460 1.00 92.31 104 ASP A N 1
ATOM 819 C CA . ASP A 1 104 ? 10.253 1.458 34.006 1.00 92.31 104 ASP A CA 1
ATOM 820 C C . ASP A 1 104 ? 9.986 2.498 35.123 1.00 92.31 104 ASP A C 1
ATOM 822 O O . ASP A 1 104 ? 9.497 3.604 34.860 1.00 92.31 104 ASP A O 1
ATOM 826 N N . PRO A 1 105 ? 10.326 2.207 36.396 1.00 90.25 105 PRO A N 1
ATOM 827 C CA . PRO A 1 105 ? 10.086 3.127 37.505 1.00 90.25 105 PRO A CA 1
ATOM 828 C C . PRO A 1 105 ? 10.974 4.379 37.479 1.00 90.25 105 PRO A C 1
ATOM 830 O O . PRO A 1 105 ? 10.614 5.355 38.142 1.00 90.25 105 PRO A O 1
ATOM 833 N N . SER 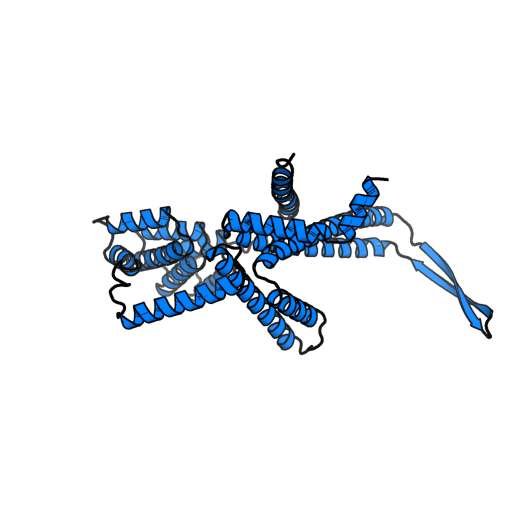A 1 106 ? 12.089 4.375 36.735 1.00 89.44 106 SER A N 1
ATOM 834 C CA . SER A 1 106 ? 12.966 5.546 36.577 1.00 89.44 106 SER A CA 1
ATOM 835 C C . SER A 1 106 ? 12.321 6.644 35.723 1.00 89.44 106 SER A C 1
ATOM 837 O O . SER A 1 106 ? 12.648 7.826 35.858 1.00 89.44 106 SER A O 1
ATOM 839 N N . VAL A 1 107 ? 11.341 6.284 34.886 1.00 89.56 107 VAL A N 1
ATOM 840 C CA . VAL A 1 107 ? 10.603 7.242 34.065 1.00 89.56 107 VAL A CA 1
ATOM 841 C C . VAL A 1 107 ? 9.592 8.014 34.931 1.00 89.56 107 VAL A C 1
ATOM 843 O O . VAL A 1 107 ? 8.779 7.408 35.650 1.00 89.56 107 VAL A O 1
ATOM 846 N N . PRO A 1 108 ? 9.555 9.361 34.837 1.00 90.31 108 PRO A N 1
ATOM 847 C CA . PRO A 1 108 ? 8.562 10.181 35.522 1.00 90.31 108 PRO A CA 1
ATOM 848 C C . PRO A 1 108 ? 7.129 9.683 35.302 1.00 90.31 108 PRO A C 1
ATOM 850 O O . PRO A 1 108 ? 6.725 9.367 34.182 1.00 90.31 108 PRO A O 1
ATOM 853 N N . ALA A 1 109 ? 6.327 9.650 36.370 1.00 88.69 109 ALA A N 1
ATOM 854 C CA . ALA A 1 109 ? 4.964 9.111 36.324 1.00 88.69 109 ALA A CA 1
ATOM 855 C C . ALA A 1 109 ? 4.055 9.821 35.300 1.00 88.69 109 ALA A C 1
ATOM 857 O O . ALA A 1 109 ? 3.143 9.199 34.760 1.00 88.69 109 ALA A O 1
ATOM 858 N N . THR A 1 110 ? 4.311 11.100 35.008 1.00 88.62 110 THR A N 1
ATOM 859 C CA . THR A 1 110 ? 3.604 11.870 33.972 1.00 88.62 110 THR A CA 1
ATOM 860 C C . THR A 1 110 ? 3.843 11.307 32.570 1.00 88.62 110 THR A C 1
ATOM 862 O O . THR A 1 110 ? 2.884 11.088 31.835 1.00 88.62 110 THR A O 1
ATOM 865 N N . LEU A 1 111 ? 5.098 11.006 32.224 1.00 90.62 111 LEU A N 1
ATOM 866 C CA . LEU A 1 111 ? 5.462 10.389 30.945 1.00 90.62 111 LEU A CA 1
ATOM 867 C C . LEU A 1 111 ? 4.946 8.951 30.859 1.00 90.62 111 LEU A C 1
ATOM 869 O O . LEU A 1 111 ? 4.426 8.548 29.826 1.00 90.62 111 LEU A O 1
ATOM 873 N N . ARG A 1 112 ? 4.988 8.193 31.960 1.00 92.62 112 ARG A N 1
ATOM 874 C CA . ARG A 1 112 ? 4.354 6.865 32.003 1.00 92.62 112 ARG A CA 1
ATOM 875 C C . ARG A 1 112 ? 2.847 6.934 31.757 1.00 92.62 112 ARG A C 1
ATOM 877 O O . ARG A 1 112 ? 2.317 6.115 31.018 1.00 92.62 112 ARG A O 1
ATOM 884 N N . GLY A 1 113 ? 2.159 7.931 32.315 1.00 88.12 113 GLY A N 1
ATOM 885 C CA . GLY A 1 113 ? 0.742 8.178 32.032 1.00 88.12 113 GLY A CA 1
ATOM 886 C C . GLY A 1 113 ? 0.478 8.466 30.549 1.00 88.12 113 GLY A C 1
ATOM 887 O O . GLY A 1 113 ? -0.401 7.849 29.956 1.00 88.12 113 GLY A O 1
ATOM 888 N N . GLN A 1 114 ? 1.284 9.329 29.926 1.00 90.50 114 GLN A N 1
ATOM 889 C CA . GLN A 1 114 ? 1.196 9.602 28.485 1.00 90.50 114 GLN A CA 1
ATOM 890 C C . GLN A 1 114 ? 1.467 8.349 27.631 1.00 90.50 114 GLN A C 1
ATOM 892 O O . GLN A 1 114 ? 0.809 8.144 26.615 1.00 90.50 114 GLN A O 1
ATOM 897 N N . ALA A 1 115 ? 2.390 7.480 28.054 1.00 93.25 115 ALA A N 1
ATOM 898 C CA . ALA A 1 115 ? 2.678 6.225 27.363 1.00 93.25 115 ALA A CA 1
ATOM 899 C C . ALA A 1 115 ? 1.473 5.268 27.410 1.00 93.25 115 ALA A C 1
ATOM 901 O O . ALA A 1 115 ? 1.149 4.636 26.407 1.00 93.25 115 ALA A O 1
ATOM 902 N N . VAL A 1 116 ? 0.755 5.219 28.540 1.00 92.50 116 VAL A N 1
ATOM 903 C CA . VAL A 1 116 ? -0.512 4.477 28.659 1.00 92.50 116 VAL A CA 1
ATOM 904 C C . VAL A 1 116 ? -1.603 5.056 27.756 1.00 92.50 116 VAL A C 1
ATOM 906 O O . VAL A 1 116 ? -2.330 4.290 27.127 1.00 92.50 116 VAL A O 1
ATOM 909 N N . GLU A 1 117 ? -1.730 6.383 27.664 1.00 88.44 117 GLU A N 1
ATOM 910 C CA . GLU A 1 117 ? -2.670 7.023 26.724 1.00 88.44 117 GLU A CA 1
ATOM 911 C C . GLU A 1 117 ? -2.336 6.639 25.268 1.00 88.44 117 GLU A C 1
ATOM 913 O O . GLU A 1 117 ? -3.231 6.294 24.494 1.00 88.44 117 GLU A O 1
ATOM 918 N N . GLY A 1 118 ? -1.045 6.596 24.923 1.00 89.94 118 GLY A N 1
ATOM 919 C CA . GLY A 1 118 ? -0.549 6.080 23.646 1.00 89.94 118 GLY A CA 1
ATOM 920 C C . GLY A 1 118 ? -0.920 4.624 23.377 1.00 89.94 118 GLY A C 1
ATOM 921 O O . GLY A 1 118 ? -1.407 4.295 22.297 1.00 89.94 118 GLY A O 1
ATOM 922 N N . LEU A 1 119 ? -0.748 3.751 24.372 1.00 90.69 119 LEU A N 1
ATOM 923 C CA . LEU A 1 119 ? -1.109 2.335 24.270 1.00 90.69 119 LEU A CA 1
ATOM 924 C C . LEU A 1 119 ? -2.619 2.119 24.104 1.00 90.69 119 LEU A C 1
ATOM 926 O O . LEU A 1 119 ? -3.021 1.191 23.409 1.00 90.69 119 LEU A O 1
ATOM 930 N N . TRP A 1 120 ? -3.462 2.981 24.677 1.00 87.44 120 TRP A N 1
ATOM 931 C CA . TRP A 1 120 ? -4.909 2.949 24.431 1.00 87.44 120 TRP A CA 1
ATOM 932 C C . TRP A 1 120 ? -5.268 3.292 22.985 1.00 87.44 120 TRP A C 1
ATOM 934 O O . TRP A 1 120 ? -6.113 2.626 22.386 1.00 87.44 120 TRP A O 1
ATOM 944 N N . LEU A 1 121 ? -4.629 4.315 22.413 1.00 84.81 121 LEU A N 1
ATOM 945 C CA . LEU A 1 121 ? -4.805 4.661 21.001 1.00 84.81 121 LEU A CA 1
ATOM 946 C C . LEU A 1 121 ? -4.355 3.507 20.100 1.00 84.81 121 LEU A C 1
ATOM 948 O O . LEU A 1 121 ? -5.092 3.116 19.196 1.00 84.81 121 LEU A O 1
ATOM 952 N N . ALA A 1 122 ? -3.199 2.913 20.406 1.00 82.62 122 ALA A N 1
ATOM 953 C CA . ALA A 1 122 ? -2.694 1.732 19.716 1.00 82.62 122 ALA A CA 1
ATOM 954 C C . ALA A 1 122 ? -3.680 0.558 19.793 1.00 82.62 122 ALA A C 1
ATOM 956 O O . ALA A 1 122 ? -4.009 -0.024 18.763 1.00 82.62 122 ALA A O 1
ATOM 957 N N . LEU A 1 123 ? -4.215 0.260 20.982 1.00 84.88 123 LEU A N 1
ATOM 958 C CA . LEU A 1 123 ? -5.195 -0.807 21.187 1.00 84.88 123 LEU A CA 1
ATOM 959 C C . LEU A 1 123 ? -6.468 -0.594 20.358 1.00 84.88 123 LEU A C 1
ATOM 961 O O . LEU A 1 123 ? -6.969 -1.540 19.755 1.00 84.88 123 LEU A O 1
ATOM 965 N N . ASN A 1 124 ? -6.978 0.638 20.298 1.00 78.56 124 ASN A N 1
ATOM 966 C CA . ASN A 1 124 ? -8.165 0.962 19.502 1.00 78.56 124 ASN A CA 1
ATOM 967 C C . ASN A 1 124 ? -7.938 0.767 17.996 1.00 78.56 124 ASN A C 1
ATOM 969 O O . ASN A 1 124 ? -8.897 0.533 17.263 1.00 78.56 124 ASN A O 1
ATOM 973 N N . MET A 1 125 ? -6.691 0.869 17.536 1.00 75.62 125 MET A N 1
ATOM 974 C CA . MET A 1 125 ? -6.337 0.681 16.132 1.00 75.62 125 MET A CA 1
ATOM 975 C C . MET A 1 125 ? -5.992 -0.769 15.786 1.00 75.62 125 MET A C 1
ATOM 977 O O . MET A 1 125 ? -6.356 -1.227 14.706 1.00 75.62 125 MET A O 1
ATOM 981 N N . SER A 1 126 ? -5.288 -1.486 16.666 1.00 80.44 126 SER A N 1
ATOM 982 C CA . SER A 1 126 ? -4.779 -2.836 16.385 1.00 80.44 126 SER A CA 1
ATOM 983 C C . SER A 1 126 ? -5.670 -3.962 16.910 1.00 80.44 126 SER A C 1
ATOM 985 O O . SER A 1 126 ? -5.614 -5.070 16.382 1.00 80.44 126 SER A O 1
ATOM 987 N N . GLY A 1 127 ? -6.465 -3.716 17.956 1.00 77.94 127 GLY A N 1
ATOM 988 C CA . GLY A 1 127 ? -7.198 -4.762 18.673 1.00 77.94 127 GLY A CA 1
ATOM 989 C C . GLY A 1 127 ? -6.298 -5.757 19.420 1.00 77.94 127 GLY A C 1
ATOM 990 O O . GLY A 1 127 ? -6.740 -6.863 19.724 1.00 77.94 127 GLY A O 1
ATOM 991 N N . ASP A 1 128 ? -5.041 -5.396 19.696 1.00 83.12 128 ASP A N 1
ATOM 992 C CA . ASP A 1 128 ? -4.053 -6.289 20.308 1.00 83.12 128 ASP A CA 1
ATOM 993 C C . ASP A 1 128 ? -4.436 -6.691 21.748 1.00 83.12 128 ASP A C 1
ATOM 995 O O . ASP A 1 128 ? -4.392 -5.894 22.692 1.00 83.12 128 ASP A O 1
ATOM 999 N N . GLY A 1 129 ? -4.802 -7.965 21.920 1.00 82.56 129 GLY A N 1
ATOM 1000 C CA . GLY A 1 129 ? -5.219 -8.521 23.205 1.00 82.56 129 GLY A CA 1
ATOM 1001 C C . GLY A 1 129 ? -4.131 -8.499 24.283 1.00 82.56 129 GLY A C 1
ATOM 1002 O O . GLY A 1 129 ? -4.466 -8.446 25.468 1.00 82.56 129 GLY A O 1
ATOM 1003 N N . GLU A 1 130 ? -2.847 -8.494 23.911 1.00 86.50 130 GLU A N 1
ATOM 1004 C CA . GLU A 1 130 ? -1.741 -8.418 24.870 1.00 86.50 130 GLU A CA 1
ATOM 1005 C C . GLU A 1 130 ? -1.647 -7.017 25.485 1.00 86.50 130 GLU A C 1
ATOM 1007 O O . GLU A 1 130 ? -1.561 -6.882 26.710 1.00 86.50 130 GLU A O 1
ATOM 1012 N N . ILE A 1 131 ? -1.770 -5.972 24.657 1.00 85.31 131 ILE A N 1
ATOM 1013 C CA . ILE A 1 131 ? -1.827 -4.577 25.120 1.00 85.31 131 ILE A CA 1
ATOM 1014 C C . ILE A 1 131 ? -3.026 -4.388 26.054 1.00 85.31 131 ILE A C 1
ATOM 1016 O O . ILE A 1 131 ? -2.879 -3.830 27.144 1.00 85.31 131 ILE A O 1
ATOM 1020 N N . ALA A 1 132 ? -4.198 -4.909 25.672 1.00 84.38 132 ALA A N 1
ATOM 1021 C CA . ALA A 1 132 ? -5.394 -4.857 26.511 1.00 84.38 132 ALA A CA 1
ATOM 1022 C C . ALA A 1 132 ? -5.167 -5.519 27.879 1.00 84.38 132 ALA A C 1
ATOM 1024 O O . ALA A 1 132 ? -5.464 -4.917 28.913 1.00 84.38 132 ALA A O 1
ATOM 1025 N N . ALA A 1 133 ? -4.597 -6.728 27.900 1.00 86.94 133 ALA A N 1
ATOM 1026 C CA . ALA A 1 133 ? -4.308 -7.454 29.134 1.00 86.94 133 ALA A CA 1
ATOM 1027 C C . ALA A 1 133 ? -3.299 -6.711 30.029 1.00 86.94 133 ALA A C 1
ATOM 1029 O O . ALA A 1 133 ? -3.455 -6.692 31.253 1.00 86.94 133 ALA A O 1
ATOM 1030 N N . ARG A 1 134 ? -2.290 -6.063 29.432 1.00 86.88 134 ARG A N 1
ATOM 1031 C CA . ARG A 1 134 ? -1.273 -5.284 30.154 1.00 86.88 134 ARG A CA 1
ATOM 1032 C C . ARG A 1 134 ? -1.866 -4.035 30.809 1.00 86.88 134 ARG A C 1
ATOM 1034 O O . ARG A 1 134 ? -1.637 -3.801 31.996 1.00 86.88 134 ARG A O 1
ATOM 1041 N N . ILE A 1 135 ? -2.689 -3.283 30.074 1.00 85.38 135 ILE A N 1
ATOM 1042 C CA . ILE A 1 135 ? -3.405 -2.111 30.602 1.00 85.38 135 ILE A CA 1
ATOM 1043 C C . ILE A 1 135 ? -4.318 -2.521 31.765 1.00 85.38 135 ILE A C 1
ATOM 1045 O O . ILE A 1 135 ? -4.334 -1.871 32.815 1.00 85.38 135 ILE A O 1
ATOM 1049 N N . ASP A 1 136 ? -5.031 -3.637 31.615 1.00 83.12 136 ASP A N 1
ATOM 1050 C CA . ASP A 1 136 ? -5.866 -4.214 32.667 1.00 83.12 136 ASP A CA 1
ATOM 1051 C C . ASP A 1 136 ? -5.064 -4.582 33.924 1.00 83.12 136 ASP A C 1
ATOM 1053 O O . ASP A 1 136 ? -5.524 -4.335 35.045 1.00 83.12 136 ASP A O 1
ATOM 1057 N N . ALA A 1 137 ? -3.864 -5.144 33.759 1.00 86.00 137 ALA A N 1
ATOM 1058 C CA . ALA A 1 137 ? -2.976 -5.474 34.868 1.00 86.00 137 ALA A CA 1
ATOM 1059 C C . ALA A 1 137 ? -2.521 -4.216 35.628 1.00 86.00 137 ALA A C 1
ATOM 1061 O O . ALA A 1 137 ? -2.607 -4.184 36.859 1.00 86.00 137 ALA A O 1
ATOM 1062 N N . TRP A 1 138 ? -2.127 -3.148 34.924 1.00 85.75 138 TRP A N 1
ATOM 1063 C CA . TRP A 1 138 ? -1.751 -1.876 35.556 1.00 85.75 138 TRP A CA 1
ATOM 1064 C C . TRP A 1 138 ? -2.914 -1.228 36.311 1.00 85.75 138 TRP A C 1
ATOM 1066 O O . TRP A 1 138 ? -2.719 -0.715 37.412 1.00 85.75 138 TRP A O 1
ATOM 1076 N N . MET A 1 139 ? -4.142 -1.304 35.784 1.00 80.50 139 MET A N 1
ATOM 1077 C CA . MET A 1 139 ? -5.332 -0.788 36.477 1.00 80.50 139 MET A CA 1
ATOM 1078 C C . MET A 1 139 ? -5.632 -1.518 37.792 1.00 80.50 139 MET A C 1
ATOM 1080 O O . MET A 1 139 ? -6.213 -0.924 38.704 1.00 80.50 139 MET A O 1
ATOM 1084 N N . ARG A 1 140 ? -5.269 -2.802 37.892 1.00 83.94 140 ARG A N 1
ATOM 1085 C CA . ARG A 1 140 ? -5.473 -3.625 39.097 1.00 83.94 140 ARG A CA 1
ATOM 1086 C C . ARG A 1 140 ? -4.299 -3.543 40.074 1.00 83.94 140 ARG A C 1
ATOM 1088 O O . ARG A 1 140 ? -4.456 -3.891 41.246 1.00 83.94 140 ARG A O 1
ATOM 1095 N N . CYS A 1 141 ? -3.135 -3.089 39.620 1.00 81.25 141 CYS A N 1
ATOM 1096 C CA . CYS A 1 141 ? -1.937 -2.990 40.437 1.00 81.25 141 CYS A CA 1
ATOM 1097 C C . CYS A 1 141 ? -2.046 -1.833 41.442 1.00 81.25 141 CYS A C 1
ATOM 1099 O O . CYS A 1 141 ? -2.027 -0.658 41.082 1.00 81.25 141 CYS A O 1
ATOM 1101 N N . ARG A 1 142 ? -2.103 -2.162 42.739 1.00 76.50 142 ARG A N 1
ATOM 1102 C CA . ARG A 1 142 ? -2.144 -1.165 43.829 1.00 76.50 142 ARG A CA 1
ATOM 1103 C C . ARG A 1 142 ? -0.854 -0.350 43.964 1.00 76.50 142 ARG A C 1
ATOM 1105 O O . ARG A 1 142 ? -0.883 0.715 44.568 1.00 76.50 142 ARG A O 1
ATOM 1112 N N . ALA A 1 143 ? 0.253 -0.858 43.424 1.00 79.12 143 ALA A N 1
ATOM 1113 C CA . ALA A 1 143 ? 1.556 -0.202 43.447 1.00 79.12 143 ALA A CA 1
ATOM 1114 C C . ALA A 1 143 ? 1.806 0.693 42.218 1.00 79.12 143 ALA A C 1
ATOM 1116 O O . ALA A 1 143 ? 2.815 1.396 42.174 1.00 79.12 143 ALA A O 1
ATOM 1117 N N . CYS A 1 144 ? 0.914 0.690 41.217 1.00 78.94 144 CYS A N 1
ATOM 1118 C CA . CYS A 1 144 ? 1.069 1.562 40.059 1.00 78.94 144 CYS A CA 1
ATOM 1119 C C . CYS A 1 144 ? 0.863 3.036 40.456 1.00 78.94 144 CYS A C 1
ATOM 1121 O O . CYS A 1 144 ? -0.070 3.351 41.201 1.00 78.94 144 CYS A O 1
ATOM 1123 N N . PRO A 1 145 ? 1.690 3.967 39.942 1.00 74.50 145 PRO A N 1
ATOM 1124 C CA . PRO A 1 145 ? 1.516 5.388 40.205 1.00 74.50 145 PRO A CA 1
ATOM 1125 C C . PRO A 1 145 ? 0.122 5.866 39.789 1.00 74.50 145 PRO A C 1
ATOM 1127 O O . PRO A 1 145 ? -0.371 5.523 38.715 1.00 74.50 145 PRO A O 1
ATOM 1130 N N . ARG A 1 146 ? -0.487 6.732 40.602 1.00 76.06 146 ARG A N 1
ATOM 1131 C CA . ARG A 1 146 ? -1.818 7.300 40.340 1.00 76.06 146 ARG A CA 1
ATOM 1132 C C . ARG A 1 146 ? -1.985 7.887 38.921 1.00 76.06 146 ARG A C 1
ATOM 1134 O O . ARG A 1 146 ? -3.006 7.578 38.312 1.00 76.06 146 ARG A O 1
ATOM 1141 N N . PRO A 1 147 ? -1.006 8.614 38.336 1.00 73.88 147 PRO A N 1
ATOM 1142 C CA . PRO A 1 147 ? -1.114 9.105 36.957 1.00 73.88 147 PRO A CA 1
ATOM 1143 C C . PRO A 1 147 ? -1.259 7.998 35.901 1.00 73.88 147 PRO A C 1
ATOM 1145 O O . PRO A 1 147 ? -1.979 8.185 34.927 1.00 73.88 147 PRO A O 1
ATOM 1148 N N . VAL A 1 148 ? -0.626 6.837 36.108 1.00 73.31 148 VAL A N 1
ATOM 1149 C CA . VAL A 1 148 ? -0.715 5.667 35.213 1.00 73.31 148 VAL A CA 1
ATOM 1150 C C . VAL A 1 148 ? -2.121 5.073 35.273 1.00 73.31 148 VAL A C 1
ATOM 1152 O O . VAL A 1 148 ? -2.740 4.815 34.243 1.00 73.31 148 VAL A O 1
ATOM 1155 N N . VAL A 1 149 ? -2.668 4.928 36.482 1.00 75.69 149 VAL A N 1
ATOM 1156 C CA . VAL A 1 149 ? -4.028 4.409 36.697 1.00 75.69 149 VAL A CA 1
ATOM 1157 C C . VAL A 1 149 ? -5.088 5.381 36.167 1.00 75.69 149 VAL A C 1
ATOM 1159 O O . VAL A 1 149 ? -6.065 4.958 35.553 1.00 75.69 149 VAL A O 1
ATOM 1162 N N . GLU A 1 150 ? -4.914 6.686 36.377 1.00 78.38 150 GLU A N 1
ATOM 1163 C CA . GLU A 1 150 ? -5.836 7.713 35.877 1.00 78.38 150 GLU A CA 1
ATOM 1164 C C . GLU A 1 150 ? -5.799 7.835 34.350 1.00 78.38 150 GLU A C 1
ATOM 1166 O O . GLU A 1 150 ? -6.855 7.972 33.735 1.00 78.38 150 GLU A O 1
ATOM 1171 N N . ALA A 1 151 ? -4.620 7.743 33.731 1.00 71.44 151 ALA A N 1
ATOM 1172 C CA . ALA A 1 151 ? -4.476 7.657 32.278 1.00 71.44 151 ALA A CA 1
ATOM 1173 C C . ALA A 1 151 ? -5.167 6.404 31.718 1.00 71.44 151 ALA A C 1
ATOM 1175 O O . ALA A 1 151 ? -5.979 6.500 30.796 1.00 71.44 151 ALA A O 1
ATOM 1176 N N . ALA A 1 152 ? -4.936 5.241 32.339 1.00 69.00 152 ALA A N 1
ATOM 1177 C CA . ALA A 1 152 ? -5.582 3.993 31.944 1.00 69.00 152 ALA A CA 1
ATOM 1178 C C . ALA A 1 152 ? -7.116 4.075 32.033 1.00 69.00 152 ALA A C 1
ATOM 1180 O O . ALA A 1 152 ? -7.818 3.552 31.171 1.00 69.00 152 ALA A O 1
ATOM 1181 N N . ARG A 1 153 ? -7.649 4.766 33.048 1.00 75.00 153 ARG A N 1
ATOM 1182 C CA . ARG A 1 153 ? -9.094 4.983 33.209 1.00 75.00 153 ARG A CA 1
ATOM 1183 C C . ARG A 1 153 ? -9.672 5.971 32.197 1.00 75.00 153 ARG A C 1
ATOM 1185 O O . ARG A 1 153 ? -10.791 5.751 31.752 1.00 75.00 153 ARG A O 1
ATOM 1192 N N . ARG A 1 154 ? -8.940 7.036 31.845 1.00 72.44 154 ARG A N 1
ATOM 1193 C CA . ARG A 1 154 ? -9.374 8.040 30.854 1.00 72.44 154 ARG A CA 1
ATOM 1194 C C . ARG A 1 154 ? -9.441 7.477 29.434 1.00 72.44 154 ARG A C 1
ATOM 1196 O O . ARG A 1 154 ? -10.336 7.859 28.689 1.00 72.44 154 ARG A O 1
ATOM 1203 N N . GLY A 1 155 ? -8.522 6.581 29.072 1.00 61.56 155 GLY A N 1
ATOM 1204 C CA . GLY A 1 155 ? -8.482 5.964 27.742 1.00 61.56 155 GLY A CA 1
ATOM 1205 C C . GLY A 1 155 ? -9.542 4.886 27.507 1.00 61.56 155 GLY A C 1
ATOM 1206 O O . GLY A 1 155 ? -9.882 4.606 26.360 1.00 61.56 155 GLY A O 1
ATOM 1207 N N . ARG A 1 156 ? -10.105 4.302 28.573 1.00 58.62 156 ARG A N 1
ATOM 1208 C CA . ARG A 1 156 ? -11.172 3.310 28.450 1.00 58.62 156 ARG A CA 1
ATOM 1209 C C . ARG A 1 156 ? -12.465 4.027 28.040 1.00 58.62 156 ARG A C 1
ATOM 1211 O O . ARG A 1 156 ? -12.975 4.806 28.849 1.00 58.62 156 ARG A O 1
ATOM 1218 N N . PRO A 1 157 ? -13.050 3.759 26.856 1.00 55.72 157 PRO A N 1
ATOM 1219 C CA . PRO A 1 157 ? -14.418 4.186 26.601 1.00 55.72 157 PRO A CA 1
ATOM 1220 C C . PRO A 1 157 ? -15.274 3.556 27.698 1.00 55.72 157 PRO A C 1
ATOM 1222 O O . PRO A 1 157 ? -15.324 2.329 27.833 1.00 55.72 157 PRO A O 1
ATOM 1225 N N . SER A 1 158 ? -15.847 4.383 28.575 1.00 49.91 158 SER A N 1
ATOM 1226 C CA . SER A 1 158 ? -16.647 3.844 29.665 1.00 49.91 158 SER A CA 1
ATOM 1227 C C . SER A 1 158 ? -17.810 3.069 29.027 1.00 49.91 158 SER A C 1
ATOM 1229 O O . SER A 1 158 ? -18.359 3.522 28.020 1.00 49.91 158 SER A O 1
ATOM 1231 N N . PRO A 1 159 ? -18.205 1.900 29.556 1.00 50.62 159 PRO A N 1
ATOM 1232 C CA . PRO A 1 159 ? -19.410 1.219 29.082 1.00 50.62 159 PRO A CA 1
ATOM 1233 C C . PRO A 1 159 ? -20.643 2.145 29.098 1.00 50.62 159 PRO A C 1
ATOM 1235 O O . PRO A 1 159 ? -21.535 1.994 28.269 1.00 50.62 159 PRO A O 1
ATOM 1238 N N . GLY A 1 160 ? -20.633 3.162 29.973 1.00 48.31 160 GLY A N 1
ATOM 1239 C CA . GLY A 1 160 ? -21.619 4.239 30.050 1.00 48.31 160 GLY A CA 1
ATOM 1240 C C . GLY A 1 160 ? -21.341 5.471 29.175 1.00 48.31 160 GLY A C 1
ATOM 1241 O O . GLY A 1 160 ? -22.097 6.428 29.240 1.00 48.31 160 GLY A O 1
ATOM 1242 N N . ALA A 1 161 ? -20.310 5.506 28.328 1.00 53.50 161 ALA A N 1
ATOM 1243 C CA . ALA A 1 161 ? -20.062 6.640 27.428 1.00 53.50 161 ALA A CA 1
ATOM 1244 C C . ALA A 1 161 ? -21.175 6.761 26.371 1.00 53.50 161 ALA A C 1
ATOM 1246 O O . ALA A 1 161 ? -21.497 7.853 25.909 1.00 53.50 161 ALA A O 1
ATOM 1247 N N . LEU A 1 162 ? -21.821 5.635 26.047 1.00 49.88 162 LEU A N 1
ATOM 1248 C CA . LEU A 1 162 ? -23.071 5.602 25.288 1.00 49.88 162 LEU A CA 1
ATOM 1249 C C . LEU A 1 162 ? -24.294 5.997 26.135 1.00 49.88 162 LEU A C 1
ATOM 1251 O O . LEU A 1 162 ? -25.288 6.435 25.568 1.00 49.88 162 LEU A O 1
ATOM 1255 N N . GLU A 1 163 ? -24.226 5.858 27.462 1.00 48.88 163 GLU A N 1
ATOM 1256 C CA . GLU A 1 163 ? -25.276 6.276 28.407 1.00 48.88 163 GLU A CA 1
ATOM 1257 C C . GLU A 1 163 ? -25.205 7.781 28.725 1.00 48.88 163 GLU A C 1
ATOM 1259 O O . GLU A 1 163 ? -26.221 8.379 29.066 1.00 48.88 163 GLU A O 1
ATOM 1264 N N . THR A 1 164 ? -24.033 8.413 28.572 1.00 55.28 164 THR A N 1
ATOM 1265 C CA . THR A 1 164 ? -23.862 9.876 28.660 1.00 55.28 164 THR A CA 1
ATOM 1266 C C . THR A 1 164 ? -24.292 10.616 27.399 1.00 55.28 164 THR A C 1
ATOM 1268 O O . THR A 1 164 ? -24.492 11.827 27.450 1.00 55.28 164 THR A O 1
ATOM 1271 N N . LEU A 1 165 ? -24.444 9.913 26.272 1.00 58.94 165 LEU A N 1
ATOM 1272 C CA . LEU A 1 165 ? -25.074 10.490 25.093 1.00 58.94 165 LEU A CA 1
ATOM 1273 C C . LEU A 1 165 ? -26.550 10.708 25.399 1.00 58.94 165 LEU A C 1
ATOM 1275 O O . LEU A 1 165 ? -27.265 9.796 25.818 1.00 58.94 165 LEU A O 1
ATOM 1279 N N . SER A 1 166 ? -27.032 11.917 25.143 1.00 78.19 166 SER A N 1
ATOM 1280 C CA . SER A 1 166 ? -28.459 12.184 25.182 1.00 78.19 166 SER A CA 1
ATOM 1281 C C . SER A 1 166 ? -29.196 11.192 24.272 1.00 78.19 166 SER A C 1
ATOM 1283 O O . SER A 1 166 ? -28.704 10.776 23.218 1.00 78.19 166 SER A O 1
ATOM 1285 N N . ASN A 1 167 ? -30.432 10.837 24.632 1.00 78.44 167 ASN A N 1
ATOM 1286 C CA . ASN A 1 167 ? -31.283 9.996 23.779 1.00 78.44 167 ASN A CA 1
ATOM 1287 C C . ASN A 1 167 ? -31.398 10.542 22.340 1.00 78.44 167 ASN A C 1
ATOM 1289 O O . ASN A 1 167 ? -31.633 9.776 21.403 1.00 78.44 167 ASN A O 1
ATOM 1293 N N . LEU A 1 168 ? -31.229 11.858 22.161 1.00 76.12 168 LEU A N 1
ATOM 1294 C CA . LEU A 1 168 ? -31.188 12.521 20.863 1.00 76.12 168 LEU A CA 1
ATOM 1295 C C . LEU A 1 168 ? -29.917 12.167 20.072 1.00 76.12 168 LEU A C 1
ATOM 1297 O O . LEU A 1 168 ? -30.020 11.791 18.905 1.00 76.12 168 LEU A O 1
ATOM 1301 N N . GLU A 1 169 ? -28.741 12.218 20.695 1.00 72.88 169 GLU A N 1
ATOM 1302 C CA . GLU A 1 169 ? -27.466 11.839 20.069 1.00 72.88 169 GLU A CA 1
ATOM 1303 C C . GLU A 1 169 ? -27.432 10.351 19.717 1.00 72.88 169 GLU A C 1
ATOM 1305 O O . GLU A 1 169 ? -27.061 9.993 18.600 1.00 72.88 169 GLU A O 1
ATOM 1310 N N . VAL A 1 170 ? -27.920 9.479 20.606 1.00 71.75 170 VAL A N 1
ATOM 1311 C CA . VAL A 1 170 ? -28.029 8.037 20.323 1.00 71.75 170 VAL A CA 1
ATOM 1312 C C . VAL A 1 170 ? -28.947 7.778 19.124 1.00 71.75 170 VAL A C 1
ATOM 1314 O O . VAL A 1 170 ? -28.632 6.949 18.266 1.00 71.75 170 VAL A O 1
ATOM 1317 N N . ARG A 1 171 ? -30.082 8.487 19.025 1.00 75.62 171 ARG A N 1
ATOM 1318 C CA . ARG A 1 171 ? -30.978 8.399 17.858 1.00 75.62 171 ARG A CA 1
ATOM 1319 C C . ARG A 1 171 ? -30.296 8.894 16.585 1.00 75.62 171 ARG A C 1
ATOM 1321 O O . ARG A 1 171 ? -30.367 8.191 15.581 1.00 75.62 171 ARG A O 1
ATOM 1328 N N . SER A 1 172 ? -29.606 10.033 16.645 1.00 75.38 172 SER A N 1
ATOM 1329 C CA . SER A 1 172 ? -28.865 10.603 15.513 1.00 75.38 172 SER A CA 1
ATOM 1330 C C . SER A 1 172 ? -27.786 9.644 15.001 1.00 75.38 172 SER A C 1
ATOM 1332 O O . SER A 1 172 ? -27.749 9.322 13.815 1.00 75.38 172 SER A O 1
ATOM 1334 N N . ILE A 1 173 ? -26.976 9.074 15.899 1.00 71.69 173 ILE A N 1
ATOM 1335 C CA . ILE A 1 173 ? -25.938 8.093 15.552 1.00 71.69 173 ILE A CA 1
ATOM 1336 C C . ILE A 1 173 ? -26.554 6.841 14.924 1.00 71.69 173 ILE A C 1
ATOM 1338 O O . ILE A 1 173 ? -26.071 6.366 13.898 1.00 71.69 173 ILE A O 1
ATOM 1342 N N . ARG A 1 174 ? -27.653 6.318 15.485 1.00 77.69 174 ARG A N 1
ATOM 1343 C CA . ARG A 1 174 ? -28.365 5.166 14.905 1.00 77.69 174 ARG A CA 1
ATOM 1344 C C . ARG A 1 174 ? -28.933 5.477 13.525 1.00 77.69 174 ARG A C 1
ATOM 1346 O O . ARG A 1 174 ? -28.908 4.611 12.655 1.00 77.69 174 ARG A O 1
ATOM 1353 N N . GLU A 1 175 ? -29.455 6.680 13.314 1.00 85.38 175 GLU A N 1
ATOM 1354 C CA . GLU A 1 175 ? -29.966 7.107 12.014 1.00 85.38 175 GLU A CA 1
ATOM 1355 C C . GLU A 1 175 ? -28.837 7.240 10.987 1.00 85.38 175 GLU A C 1
ATOM 1357 O O . GLU A 1 175 ? -28.963 6.711 9.882 1.00 85.38 175 GLU A O 1
ATOM 1362 N N . MET A 1 176 ? -27.712 7.859 11.357 1.00 80.06 176 MET A N 1
ATOM 1363 C CA . MET A 1 176 ? -26.519 7.935 10.511 1.00 80.06 176 MET A CA 1
ATOM 1364 C C . MET A 1 176 ? -25.992 6.541 10.163 1.00 80.06 176 MET A C 1
ATOM 1366 O O . MET A 1 176 ? -25.778 6.251 8.990 1.00 80.06 176 MET A O 1
ATOM 1370 N N . ALA A 1 177 ? -25.876 5.644 11.147 1.00 74.31 177 ALA A N 1
ATOM 1371 C CA . ALA A 1 177 ? -25.441 4.266 10.930 1.00 74.31 177 ALA A CA 1
ATOM 1372 C C . ALA A 1 177 ? -26.402 3.489 10.015 1.00 74.31 177 ALA A C 1
ATOM 1374 O O . ALA A 1 177 ? -25.960 2.735 9.152 1.00 74.31 177 ALA A O 1
ATOM 1375 N N . ARG A 1 178 ? -27.722 3.690 10.148 1.00 83.88 178 ARG A N 1
ATOM 1376 C CA . ARG A 1 178 ? -28.725 3.088 9.252 1.00 83.88 178 ARG A CA 1
ATOM 1377 C C . ARG A 1 178 ? -28.619 3.624 7.827 1.00 83.88 178 ARG A C 1
ATOM 1379 O O . ARG A 1 178 ? -28.652 2.827 6.892 1.00 83.88 178 ARG A O 1
ATOM 1386 N N . LYS A 1 179 ? -28.488 4.944 7.656 1.00 88.50 179 LYS A N 1
ATOM 1387 C CA . LYS A 1 179 ? -28.294 5.577 6.340 1.00 88.50 179 LYS A CA 1
ATOM 1388 C C . LYS A 1 179 ? -27.013 5.075 5.683 1.00 88.50 179 LYS A C 1
ATOM 1390 O O . LYS A 1 179 ? -27.031 4.728 4.506 1.00 88.50 179 LYS A O 1
ATOM 1395 N N . GLU A 1 180 ? -25.940 4.958 6.457 1.00 88.44 180 GLU A N 1
ATOM 1396 C CA . GLU A 1 180 ? -24.661 4.465 5.962 1.00 88.44 180 GLU A CA 1
ATOM 1397 C C . GLU A 1 180 ? -24.717 2.977 5.609 1.00 88.44 180 GLU A C 1
ATOM 1399 O O . GLU A 1 180 ? -24.285 2.588 4.529 1.00 88.44 180 GLU A O 1
ATOM 1404 N N . ALA A 1 181 ? -25.342 2.141 6.440 1.00 80.81 181 ALA A N 1
ATOM 1405 C CA . ALA A 1 181 ? -25.553 0.732 6.119 1.00 80.81 181 ALA A CA 1
ATOM 1406 C C . ALA A 1 181 ? -26.410 0.549 4.855 1.00 80.81 181 ALA A C 1
ATOM 1408 O O . ALA A 1 181 ? -26.110 -0.311 4.029 1.00 80.81 181 ALA A O 1
ATOM 1409 N N . ALA A 1 182 ? -27.450 1.369 4.671 1.00 86.69 182 ALA A N 1
ATOM 1410 C CA . ALA A 1 182 ? -28.260 1.364 3.455 1.00 86.69 182 ALA A CA 1
ATOM 1411 C C . ALA A 1 182 ? -27.446 1.792 2.222 1.00 86.69 182 ALA A C 1
ATOM 1413 O O . ALA A 1 182 ? -27.542 1.151 1.176 1.00 86.69 182 ALA A O 1
ATOM 1414 N N . ARG A 1 183 ? -26.602 2.825 2.354 1.00 93.56 183 ARG A N 1
ATOM 1415 C CA . ARG A 1 183 ? -25.674 3.270 1.304 1.00 93.56 183 ARG A CA 1
ATOM 1416 C C . ARG A 1 183 ? -24.653 2.188 0.951 1.00 93.56 183 ARG A C 1
ATOM 1418 O O . ARG A 1 183 ? -24.391 1.965 -0.221 1.00 93.56 183 ARG A O 1
ATOM 1425 N N . LEU A 1 184 ? -24.073 1.507 1.935 1.00 83.38 184 LEU A N 1
ATOM 1426 C CA . LEU A 1 184 ? -23.123 0.420 1.692 1.00 83.38 184 LEU A CA 1
ATOM 1427 C C . LEU A 1 184 ? -23.810 -0.751 0.979 1.00 83.38 184 LEU A C 1
ATOM 1429 O O . LEU A 1 184 ? -23.325 -1.210 -0.049 1.00 83.38 184 LEU A O 1
ATOM 1433 N N . ARG A 1 185 ? -24.997 -1.164 1.433 1.00 85.62 185 ARG A N 1
ATOM 1434 C CA . ARG A 1 185 ? -25.778 -2.219 0.760 1.00 85.62 185 ARG A CA 1
ATOM 1435 C C . ARG A 1 185 ? -26.190 -1.864 -0.667 1.00 85.62 185 ARG A C 1
ATOM 1437 O O . ARG A 1 185 ? -26.404 -2.769 -1.468 1.00 85.62 185 ARG A O 1
ATOM 1444 N N . SER A 1 186 ? -26.334 -0.580 -1.000 1.00 89.31 186 SER A N 1
ATOM 1445 C CA . SER A 1 186 ? -26.623 -0.174 -2.379 1.00 89.31 186 SER A CA 1
ATOM 1446 C C . SER A 1 186 ? -25.395 -0.235 -3.290 1.00 89.31 186 SER A C 1
ATOM 1448 O O . SER A 1 186 ? -25.560 -0.335 -4.505 1.00 89.31 186 SER A O 1
ATOM 1450 N N . LEU A 1 187 ? -24.178 -0.221 -2.730 1.00 86.06 187 LEU A N 1
ATOM 1451 C CA . LEU A 1 187 ? -22.947 -0.433 -3.495 1.00 86.06 187 LEU A CA 1
ATOM 1452 C C . LEU A 1 187 ? -22.771 -1.896 -3.889 1.00 86.06 187 LEU A C 1
ATOM 1454 O O . LEU A 1 187 ? -22.389 -2.176 -5.025 1.00 86.06 187 LEU A O 1
ATOM 1458 N N . ASP A 1 188 ? -23.038 -2.813 -2.959 1.00 88.25 188 ASP A N 1
ATOM 1459 C CA . ASP A 1 188 ? -23.020 -4.242 -3.233 1.00 88.25 188 ASP A CA 1
ATOM 1460 C C . ASP A 1 188 ? -23.892 -5.011 -2.241 1.00 88.25 188 ASP A C 1
ATOM 1462 O O . ASP A 1 188 ? -23.804 -4.809 -1.037 1.00 88.25 188 ASP A O 1
ATOM 1466 N N . GLN A 1 189 ? -24.733 -5.914 -2.734 1.00 88.38 189 GLN A N 1
ATOM 1467 C CA . GLN A 1 189 ? -25.559 -6.764 -1.870 1.00 88.38 189 GLN A CA 1
ATOM 1468 C C . GLN A 1 189 ? -24.924 -8.134 -1.622 1.00 88.38 189 GLN A C 1
ATOM 1470 O O . GLN A 1 189 ? -25.377 -8.859 -0.742 1.00 88.38 189 GLN A O 1
ATOM 1475 N N . ALA A 1 190 ? -23.903 -8.501 -2.402 1.00 86.12 190 ALA A N 1
ATOM 1476 C CA . ALA A 1 190 ? -23.279 -9.819 -2.346 1.00 86.12 190 ALA A CA 1
ATOM 1477 C C . ALA A 1 190 ? -22.151 -9.914 -1.308 1.00 86.12 190 ALA A C 1
ATOM 1479 O O . ALA A 1 190 ? -21.685 -11.014 -1.027 1.00 86.12 190 ALA A O 1
ATOM 1480 N N . LEU A 1 191 ? -21.694 -8.781 -0.767 1.00 84.50 191 LEU A N 1
ATOM 1481 C CA . LEU A 1 191 ? -20.593 -8.712 0.190 1.00 84.50 191 LEU A CA 1
ATOM 1482 C C . LEU A 1 191 ? -21.095 -8.485 1.623 1.00 84.50 191 LEU A C 1
ATOM 1484 O O . LEU A 1 191 ? -22.072 -7.754 1.826 1.00 84.50 191 LEU A O 1
ATOM 1488 N N . PRO A 1 192 ? -20.389 -9.021 2.634 1.00 87.88 192 PRO A N 1
ATOM 1489 C CA . PRO A 1 192 ? -20.571 -8.602 4.016 1.00 87.88 192 PRO A CA 1
ATOM 1490 C C . PRO A 1 192 ? -20.409 -7.085 4.160 1.00 87.88 192 PRO A C 1
ATOM 1492 O O . PRO A 1 192 ? -19.543 -6.466 3.546 1.00 87.88 192 PRO A O 1
ATOM 1495 N N . LEU A 1 193 ? -21.232 -6.467 5.010 1.00 82.00 193 LEU A N 1
ATOM 1496 C CA . LEU A 1 193 ? -21.299 -5.004 5.133 1.00 82.00 193 LEU A CA 1
ATOM 1497 C C . LEU A 1 193 ? -19.961 -4.379 5.565 1.00 82.00 193 LEU A C 1
ATOM 1499 O O . LEU A 1 193 ? -19.624 -3.280 5.128 1.00 82.00 193 LEU A O 1
ATOM 1503 N N . VAL A 1 194 ? -19.202 -5.111 6.385 1.00 82.81 194 VAL A N 1
ATOM 1504 C CA . VAL A 1 194 ? -17.847 -4.747 6.822 1.00 82.81 194 VAL A CA 1
ATOM 1505 C C . VAL A 1 194 ? -16.884 -4.714 5.634 1.00 82.81 194 VAL A C 1
ATOM 1507 O O . VAL A 1 194 ? -16.177 -3.727 5.458 1.00 82.81 194 VAL A O 1
ATOM 1510 N N . ASP A 1 195 ? -16.922 -5.723 4.762 1.00 86.31 195 ASP A N 1
ATOM 1511 C CA . ASP A 1 195 ? -16.055 -5.790 3.580 1.00 86.31 195 ASP A CA 1
ATOM 1512 C C . ASP A 1 195 ? -16.375 -4.675 2.576 1.00 86.31 195 ASP A C 1
ATOM 1514 O O . ASP A 1 195 ? -15.468 -4.079 1.998 1.00 86.31 195 ASP A O 1
ATOM 1518 N N . ILE A 1 196 ? -17.658 -4.325 2.402 1.00 87.12 196 ILE A N 1
ATOM 1519 C CA . ILE A 1 196 ? -18.056 -3.182 1.562 1.00 87.12 196 ILE A CA 1
ATOM 1520 C C . ILE A 1 196 ? -17.498 -1.882 2.136 1.00 87.12 196 ILE A C 1
ATOM 1522 O O . ILE A 1 196 ? -16.974 -1.061 1.383 1.00 87.12 196 ILE A O 1
ATOM 1526 N N . ALA A 1 197 ? -17.622 -1.681 3.452 1.00 84.25 197 ALA A N 1
ATOM 1527 C CA . ALA A 1 197 ? -17.116 -0.487 4.119 1.00 84.25 197 ALA A CA 1
ATOM 1528 C C . ALA A 1 197 ? -15.596 -0.360 3.958 1.00 84.25 197 ALA A C 1
ATOM 1530 O O . ALA A 1 197 ? -15.114 0.721 3.623 1.00 84.25 197 ALA A O 1
ATOM 1531 N N . LEU A 1 198 ? -14.861 -1.464 4.125 1.00 83.56 198 LEU A N 1
ATOM 1532 C CA . LEU A 1 198 ? -13.409 -1.517 3.947 1.00 83.56 198 LEU A CA 1
ATOM 1533 C C . LEU A 1 198 ? -12.997 -1.204 2.505 1.00 83.56 198 LEU A C 1
ATOM 1535 O O . LEU A 1 198 ? -12.181 -0.311 2.278 1.00 83.56 198 LEU A O 1
ATOM 1539 N N . LEU A 1 199 ? -13.595 -1.880 1.521 1.00 88.25 199 LEU A N 1
ATOM 1540 C CA . LEU A 1 199 ? -13.284 -1.667 0.105 1.00 88.25 199 LEU A CA 1
ATOM 1541 C C . LEU A 1 199 ? -13.675 -0.255 -0.368 1.00 88.25 199 LEU A C 1
ATOM 1543 O O . LEU A 1 199 ? -12.927 0.371 -1.120 1.00 88.25 199 LEU A O 1
ATOM 1547 N N . ASP A 1 200 ? -14.821 0.281 0.071 1.00 91.19 200 ASP A N 1
ATOM 1548 C CA . ASP A 1 200 ? -15.226 1.660 -0.239 1.00 91.19 200 ASP A CA 1
ATOM 1549 C C . ASP A 1 200 ? -14.311 2.686 0.445 1.00 91.19 200 ASP A C 1
ATOM 1551 O O . ASP A 1 200 ? -13.941 3.683 -0.178 1.00 91.19 200 ASP A O 1
ATOM 1555 N N . GLY A 1 201 ? -13.912 2.435 1.694 1.00 89.19 201 GLY A N 1
ATOM 1556 C CA . GLY A 1 201 ? -12.954 3.255 2.434 1.00 89.19 201 GLY A CA 1
ATOM 1557 C C . GLY A 1 201 ? -11.611 3.342 1.713 1.00 89.19 201 GLY A C 1
ATOM 1558 O O . GLY A 1 201 ? -11.187 4.439 1.341 1.00 89.19 201 GLY A O 1
ATOM 1559 N N . TRP A 1 202 ? -11.017 2.188 1.398 1.00 91.00 202 TRP A N 1
ATOM 1560 C CA . TRP A 1 202 ? -9.772 2.094 0.632 1.00 91.00 202 TRP A CA 1
ATOM 1561 C C . TRP A 1 202 ? -9.883 2.817 -0.717 1.00 91.00 202 TRP A C 1
ATOM 1563 O O . TRP A 1 202 ? -9.018 3.611 -1.092 1.00 91.00 202 TRP A O 1
ATOM 1573 N N . ARG A 1 203 ? -10.996 2.617 -1.442 1.00 93.12 203 ARG A N 1
ATOM 1574 C CA . ARG A 1 203 ? -11.251 3.282 -2.730 1.00 93.12 203 ARG A CA 1
ATOM 1575 C C . ARG A 1 203 ? -11.235 4.801 -2.595 1.00 93.12 203 ARG A C 1
ATOM 1577 O O . ARG A 1 203 ? -10.626 5.482 -3.421 1.00 93.12 203 ARG A O 1
ATOM 1584 N N . ARG A 1 204 ? -11.923 5.344 -1.587 1.00 91.75 204 ARG A N 1
ATOM 1585 C CA . ARG A 1 204 ? -11.997 6.792 -1.342 1.00 91.75 204 ARG A CA 1
ATOM 1586 C C . ARG A 1 204 ? -10.635 7.368 -0.994 1.00 91.75 204 ARG A C 1
ATOM 1588 O O . ARG A 1 204 ? -10.266 8.395 -1.560 1.00 91.75 204 ARG A O 1
ATOM 1595 N N . GLU A 1 205 ? -9.895 6.699 -0.119 1.00 89.62 205 GLU A N 1
ATOM 1596 C CA . GLU A 1 205 ? -8.547 7.104 0.272 1.00 89.62 205 GLU A CA 1
ATOM 1597 C C . GLU A 1 205 ? -7.605 7.117 -0.935 1.00 89.62 205 GLU A C 1
ATOM 1599 O O . GLU A 1 205 ? -6.945 8.124 -1.202 1.00 89.62 205 GLU A O 1
ATOM 1604 N N . ARG A 1 206 ? -7.618 6.059 -1.754 1.00 89.88 206 ARG A N 1
ATOM 1605 C CA . ARG A 1 206 ? -6.785 5.993 -2.958 1.00 89.88 206 ARG A CA 1
ATOM 1606 C C . ARG A 1 206 ? -7.152 7.062 -3.981 1.00 89.88 206 ARG A C 1
ATOM 1608 O O . ARG A 1 206 ? -6.267 7.689 -4.561 1.00 89.88 206 ARG A O 1
ATOM 1615 N N . VAL A 1 207 ? -8.446 7.309 -4.189 1.00 92.62 207 VAL A N 1
ATOM 1616 C CA . VAL A 1 207 ? -8.932 8.404 -5.043 1.00 92.62 207 VAL A CA 1
ATOM 1617 C C . VAL A 1 207 ? -8.454 9.758 -4.520 1.00 92.62 207 VAL A C 1
ATOM 1619 O O . VAL A 1 207 ? -8.032 10.594 -5.323 1.00 92.62 207 VAL A O 1
ATOM 1622 N N . ALA A 1 208 ? -8.510 9.988 -3.207 1.00 92.56 208 ALA A N 1
ATOM 1623 C CA . ALA A 1 208 ? -8.050 11.226 -2.588 1.00 92.56 208 ALA A CA 1
ATOM 1624 C C . ALA A 1 208 ? -6.535 11.411 -2.763 1.00 92.56 208 ALA A C 1
ATOM 1626 O O .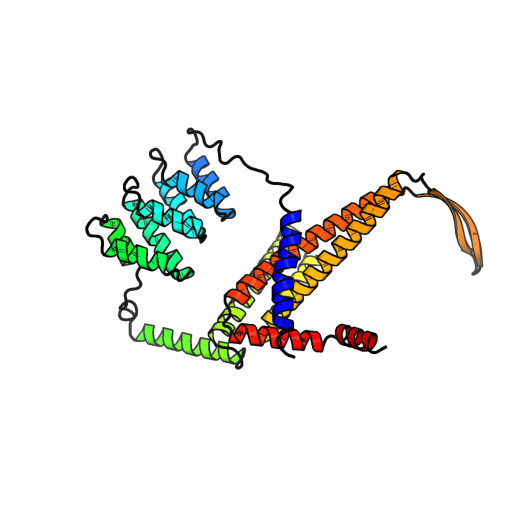 ALA A 1 208 ? -6.111 12.465 -3.236 1.00 92.56 208 ALA A O 1
ATOM 1627 N N . SER A 1 209 ? -5.746 10.370 -2.484 1.00 90.44 209 SER A N 1
ATOM 1628 C CA . SER A 1 209 ? -4.289 10.349 -2.662 1.00 90.44 209 SER A CA 1
ATOM 1629 C C . SER A 1 209 ? -3.886 10.645 -4.112 1.00 90.44 209 SER A C 1
ATOM 1631 O O . SER A 1 209 ? -3.173 11.616 -4.363 1.00 90.44 209 SER A O 1
ATOM 1633 N N . LEU A 1 210 ? -4.426 9.913 -5.093 1.00 90.50 210 LEU A N 1
ATOM 1634 C CA . LEU A 1 210 ? -4.120 10.142 -6.512 1.00 90.50 210 LEU A CA 1
ATOM 1635 C C . LEU A 1 210 ? -4.546 11.538 -6.986 1.00 90.50 210 LEU A C 1
ATOM 1637 O O . LEU A 1 210 ? -3.842 12.167 -7.777 1.00 90.50 210 LEU A O 1
ATOM 1641 N N . SER A 1 211 ? -5.679 12.046 -6.488 1.00 93.69 211 SER A N 1
ATOM 1642 C CA . SER A 1 211 ? -6.140 13.404 -6.800 1.00 93.69 211 SER A CA 1
ATOM 1643 C C . SER A 1 211 ? -5.203 14.465 -6.217 1.00 93.69 211 SER A C 1
ATOM 1645 O O . SER A 1 211 ? -4.929 15.463 -6.883 1.00 93.69 211 SER A O 1
ATOM 1647 N N . ALA A 1 212 ? -4.708 14.265 -4.992 1.00 93.12 212 ALA A N 1
ATOM 1648 C CA . ALA A 1 212 ? -3.745 15.158 -4.354 1.00 93.12 212 ALA A CA 1
ATOM 1649 C C . ALA A 1 212 ? -2.407 15.156 -5.106 1.00 93.12 212 ALA A C 1
ATOM 1651 O O . ALA A 1 212 ? -1.885 16.220 -5.431 1.00 93.12 212 ALA A O 1
ATOM 1652 N N . GLU A 1 213 ? -1.905 13.979 -5.489 1.00 91.56 213 GLU A N 1
ATOM 1653 C CA . GLU A 1 213 ? -0.695 13.857 -6.303 1.00 91.56 213 GLU A CA 1
ATOM 1654 C C . GLU A 1 213 ? -0.854 14.535 -7.676 1.00 91.56 213 GLU A C 1
ATOM 1656 O O . GLU A 1 213 ? 0.053 15.226 -8.140 1.00 91.56 213 GLU A O 1
ATOM 1661 N N . ALA A 1 214 ? -2.004 14.368 -8.338 1.00 91.44 214 ALA A N 1
ATOM 1662 C CA . ALA A 1 214 ? -2.290 15.028 -9.611 1.00 91.44 214 ALA A CA 1
ATOM 1663 C C . ALA A 1 214 ? -2.331 16.558 -9.472 1.00 91.44 214 ALA A C 1
ATOM 1665 O O . ALA A 1 214 ? -1.800 17.257 -10.334 1.00 91.44 214 ALA A O 1
ATOM 1666 N N . ARG A 1 215 ? -2.917 17.088 -8.389 1.00 93.19 215 ARG A N 1
ATOM 1667 C CA . ARG A 1 215 ? -2.918 18.532 -8.091 1.00 93.19 215 ARG A CA 1
ATOM 1668 C C . ARG A 1 215 ? -1.512 19.059 -7.822 1.00 93.19 215 ARG A C 1
ATOM 1670 O O . ARG A 1 215 ? -1.105 20.012 -8.476 1.00 93.19 215 ARG A O 1
ATOM 1677 N N . SER A 1 216 ? -0.742 18.381 -6.975 1.00 92.12 216 SER A N 1
ATOM 1678 C CA . SER A 1 216 ? 0.646 18.755 -6.679 1.00 92.12 216 SER A CA 1
ATOM 1679 C C . SER A 1 216 ? 1.521 18.783 -7.945 1.00 92.12 216 SER A C 1
ATOM 1681 O O . SER A 1 216 ? 2.325 19.696 -8.138 1.00 92.12 216 SER A O 1
ATOM 1683 N N . MET A 1 217 ? 1.320 17.847 -8.884 1.00 90.12 217 MET A N 1
ATOM 1684 C CA . MET A 1 217 ? 1.999 17.879 -10.190 1.00 90.12 217 MET A CA 1
ATOM 1685 C C . MET A 1 217 ? 1.547 19.047 -11.083 1.00 90.12 217 MET A C 1
ATOM 1687 O O . MET A 1 217 ? 2.376 19.624 -11.786 1.00 90.12 217 MET A O 1
ATOM 1691 N N . LYS A 1 218 ? 0.253 19.409 -11.062 1.00 92.00 218 LYS A N 1
ATOM 1692 C CA . LYS A 1 218 ? -0.277 20.582 -11.787 1.00 92.00 218 LYS A CA 1
ATOM 1693 C C . LYS A 1 218 ? 0.344 21.881 -11.258 1.00 92.00 218 LYS A C 1
ATOM 1695 O O . LYS A 1 218 ? 0.675 22.755 -12.056 1.00 92.00 218 LYS A O 1
ATOM 1700 N N . GLU A 1 219 ? 0.514 21.984 -9.943 1.00 92.81 219 GLU A N 1
ATOM 1701 C CA . GLU A 1 219 ? 1.057 23.163 -9.256 1.00 92.81 219 GLU A CA 1
ATOM 1702 C C . GLU A 1 219 ? 2.572 23.301 -9.442 1.00 92.81 219 GLU A C 1
ATOM 1704 O O . GLU A 1 219 ? 3.045 24.361 -9.837 1.00 92.81 219 GLU A O 1
ATOM 1709 N N . SER A 1 220 ? 3.333 22.223 -9.232 1.00 89.38 220 SER A N 1
ATOM 1710 C CA . SER A 1 220 ? 4.806 22.258 -9.262 1.00 89.38 220 SER A CA 1
ATOM 1711 C C . SER A 1 220 ? 5.409 22.520 -10.642 1.00 89.38 220 SER A C 1
ATOM 1713 O O . SER A 1 220 ? 6.490 23.097 -10.733 1.00 89.38 220 SER A O 1
ATOM 1715 N N . LYS A 1 221 ? 4.748 22.094 -11.725 1.00 79.31 221 LYS A N 1
ATOM 1716 C CA . LYS A 1 221 ? 5.322 22.174 -13.079 1.00 79.31 221 LYS A CA 1
ATOM 1717 C C . LYS A 1 221 ? 4.686 23.228 -13.976 1.00 79.31 221 LYS A C 1
ATOM 1719 O O . LYS A 1 221 ? 5.178 23.439 -15.077 1.00 79.31 221 LYS A O 1
ATOM 1724 N N . GLY A 1 222 ? 3.543 23.805 -13.596 1.00 81.81 222 GLY A N 1
ATOM 1725 C CA . GLY A 1 222 ? 2.729 24.639 -14.495 1.00 81.81 222 GLY A CA 1
ATOM 1726 C C . GLY A 1 222 ? 2.210 23.907 -15.751 1.00 81.81 222 GLY A C 1
ATOM 1727 O O . GLY A 1 222 ? 1.501 24.486 -16.573 1.00 81.81 222 GLY A O 1
ATOM 1728 N N . LEU A 1 223 ? 2.521 22.616 -15.911 1.00 76.69 223 LEU A N 1
ATOM 1729 C CA . LEU A 1 223 ? 2.206 21.812 -17.086 1.00 76.69 223 LEU A CA 1
ATOM 1730 C C . LEU A 1 223 ? 0.844 21.142 -16.910 1.00 76.69 223 LEU A C 1
ATOM 1732 O O . LEU A 1 223 ? 0.753 19.975 -16.542 1.00 76.69 223 LEU A O 1
ATOM 1736 N N . ARG A 1 224 ? -0.243 21.852 -17.233 1.00 78.75 224 ARG A N 1
ATOM 1737 C CA . ARG A 1 224 ? -1.609 21.278 -17.218 1.00 78.75 224 ARG A CA 1
ATOM 1738 C C . ARG A 1 224 ? -1.787 20.070 -18.156 1.00 78.75 224 ARG A C 1
ATOM 1740 O O . ARG A 1 224 ? -2.720 19.297 -17.969 1.00 78.75 224 ARG A O 1
ATOM 1747 N N . ASN A 1 225 ? -0.903 19.909 -19.144 1.00 87.44 225 ASN A N 1
ATOM 1748 C CA . ASN A 1 225 ? -0.985 18.890 -20.194 1.00 87.44 225 ASN A CA 1
ATOM 1749 C C . ASN A 1 225 ? 0.048 17.754 -20.074 1.00 87.44 225 ASN A C 1
ATOM 1751 O O . ASN A 1 225 ? 0.204 16.997 -21.030 1.00 87.44 225 ASN A O 1
ATOM 1755 N N . ASP A 1 226 ? 0.731 17.603 -18.934 1.00 91.00 226 ASP A N 1
ATOM 1756 C CA . ASP A 1 226 ? 1.673 16.492 -18.733 1.00 91.00 226 ASP A CA 1
ATOM 1757 C C . ASP A 1 226 ? 0.936 15.128 -18.851 1.00 91.00 226 ASP A C 1
ATOM 1759 O O . ASP A 1 226 ? -0.075 14.910 -18.166 1.00 91.00 226 ASP A O 1
ATOM 1763 N N . PRO A 1 227 ? 1.404 14.188 -19.699 1.00 90.12 227 PRO A N 1
ATOM 1764 C CA . PRO A 1 227 ? 0.807 12.858 -19.844 1.00 90.12 227 PRO A CA 1
ATOM 1765 C C . PRO A 1 227 ? 0.658 12.094 -18.522 1.00 90.12 227 PRO A C 1
ATOM 1767 O O . PRO A 1 227 ? -0.303 11.344 -18.350 1.00 90.12 227 PRO A O 1
ATOM 1770 N N . ARG A 1 228 ? 1.556 12.318 -17.554 1.00 88.19 228 ARG A N 1
ATOM 1771 C CA . ARG A 1 228 ? 1.504 11.688 -16.225 1.00 88.19 228 ARG A CA 1
ATOM 1772 C C . ARG A 1 228 ? 0.299 12.165 -15.423 1.00 88.19 228 ARG A C 1
ATOM 1774 O O . ARG A 1 228 ? -0.312 11.379 -14.705 1.00 88.19 228 ARG A O 1
ATOM 1781 N N . ILE A 1 229 ? -0.066 13.439 -15.561 1.00 90.12 229 ILE A N 1
ATOM 1782 C CA . ILE A 1 229 ? -1.250 14.011 -14.914 1.00 90.12 229 ILE A CA 1
ATOM 1783 C C . ILE A 1 229 ? -2.513 13.391 -15.512 1.00 90.12 229 ILE A C 1
ATOM 1785 O O . ILE A 1 229 ? -3.371 12.927 -14.765 1.00 90.12 229 ILE A O 1
ATOM 1789 N N . ARG A 1 230 ? -2.593 13.310 -16.848 1.00 92.62 230 ARG A N 1
ATOM 1790 C CA . ARG A 1 230 ? -3.722 12.665 -17.541 1.00 92.62 230 ARG A CA 1
ATOM 1791 C C . ARG A 1 230 ? -3.868 11.203 -17.135 1.00 92.62 230 ARG A C 1
ATOM 1793 O O . ARG A 1 230 ? -4.982 10.754 -16.892 1.00 92.62 230 ARG A O 1
ATOM 1800 N N . PHE A 1 231 ? -2.754 10.487 -17.009 1.00 90.81 231 PHE A N 1
ATOM 1801 C CA . PHE A 1 231 ? -2.746 9.107 -16.537 1.00 90.81 231 PHE A CA 1
ATOM 1802 C C . PHE A 1 231 ? -3.304 8.976 -15.109 1.00 90.81 231 PHE A C 1
ATOM 1804 O O . PHE A 1 231 ? -4.158 8.125 -14.869 1.00 90.81 231 PHE A O 1
ATOM 1811 N N . LYS A 1 232 ? -2.911 9.848 -14.165 1.00 90.88 232 LYS A N 1
ATOM 1812 C CA . LYS A 1 232 ? -3.488 9.835 -12.804 1.00 90.88 232 LYS A CA 1
ATOM 1813 C C . LYS A 1 232 ? -4.967 10.217 -12.785 1.00 90.88 232 LYS A C 1
ATOM 1815 O O . LYS A 1 232 ? -5.749 9.564 -12.099 1.00 90.88 232 LYS A O 1
ATOM 1820 N N . ASP A 1 233 ? -5.370 11.217 -13.566 1.00 92.69 233 ASP A N 1
ATOM 1821 C CA . ASP A 1 233 ? -6.779 11.608 -13.693 1.00 92.69 233 ASP A CA 1
ATOM 1822 C C . ASP A 1 233 ? -7.622 10.444 -14.270 1.00 92.69 233 ASP A C 1
ATOM 1824 O O . ASP A 1 233 ? -8.719 10.165 -13.778 1.00 92.69 233 ASP A O 1
ATOM 1828 N N . GLN A 1 234 ? -7.084 9.689 -15.238 1.00 94.00 234 GLN A N 1
ATOM 1829 C CA . GLN A 1 234 ? -7.697 8.457 -15.753 1.00 94.00 234 GLN A CA 1
ATOM 1830 C C . GLN A 1 234 ? -7.794 7.364 -14.681 1.00 94.00 234 GLN A C 1
ATOM 1832 O O . GLN A 1 234 ? -8.841 6.729 -14.566 1.00 94.00 234 GLN A O 1
ATOM 1837 N N . GLN A 1 235 ? -6.754 7.158 -13.864 1.00 90.75 235 GLN A N 1
ATOM 1838 C CA . GLN A 1 235 ? -6.807 6.203 -12.750 1.00 90.75 235 GLN A CA 1
ATOM 1839 C C . GLN A 1 235 ? -7.879 6.581 -11.722 1.00 90.75 235 GLN A C 1
ATOM 1841 O O . GLN A 1 235 ? -8.635 5.716 -11.281 1.00 90.75 235 GLN A O 1
ATOM 1846 N N . VAL A 1 236 ? -8.003 7.867 -11.380 1.00 93.25 236 VAL A N 1
ATOM 1847 C CA . VAL A 1 236 ? -9.060 8.368 -10.489 1.00 93.25 236 VAL A CA 1
ATOM 1848 C C . VAL A 1 236 ? -10.444 8.111 -11.083 1.00 93.25 236 VAL A C 1
ATOM 1850 O O . VAL A 1 236 ? -11.328 7.614 -10.383 1.00 93.25 236 VAL A O 1
ATOM 1853 N N . ALA A 1 237 ? -10.642 8.418 -12.368 1.00 93.62 237 ALA A N 1
ATOM 1854 C CA . ALA A 1 237 ? -11.905 8.163 -13.055 1.00 93.62 237 ALA A CA 1
ATOM 1855 C C . ALA A 1 237 ? -12.249 6.664 -13.067 1.00 93.62 237 ALA A C 1
ATOM 1857 O O . ALA A 1 237 ? -13.373 6.289 -12.732 1.00 93.62 237 ALA A O 1
ATOM 1858 N N . LYS A 1 238 ? -11.262 5.807 -13.363 1.00 92.06 238 LYS A N 1
ATOM 1859 C CA . LYS A 1 238 ? -11.405 4.346 -13.362 1.00 92.06 238 LYS A CA 1
ATOM 1860 C C . LYS A 1 238 ? -11.794 3.821 -11.974 1.00 92.06 238 LYS A C 1
ATOM 1862 O O . LYS A 1 238 ? -12.778 3.099 -11.853 1.00 92.06 238 LYS A O 1
ATOM 1867 N N . LEU A 1 239 ? -11.094 4.244 -10.916 1.00 90.50 239 LEU A N 1
ATOM 1868 C CA . LEU A 1 239 ? -11.390 3.847 -9.532 1.00 90.50 239 LEU A CA 1
ATOM 1869 C C . LEU A 1 239 ? -12.786 4.271 -9.074 1.00 90.50 239 LEU A C 1
ATOM 1871 O O . LEU A 1 239 ? -13.461 3.509 -8.389 1.00 90.50 239 LEU A O 1
ATOM 1875 N N . ARG A 1 240 ? -13.245 5.463 -9.468 1.00 92.50 240 ARG A N 1
ATOM 1876 C CA . ARG A 1 240 ? -14.608 5.928 -9.161 1.00 92.50 240 ARG A CA 1
ATOM 1877 C C . ARG A 1 240 ? -15.682 5.118 -9.883 1.00 92.50 240 ARG A C 1
ATOM 1879 O O . ARG A 1 240 ? -16.755 4.921 -9.321 1.00 92.50 240 ARG A O 1
ATOM 1886 N N . ALA A 1 241 ? -15.396 4.667 -11.103 1.00 92.31 241 ALA A N 1
ATOM 1887 C CA . ALA A 1 241 ? -16.319 3.874 -11.908 1.00 92.31 241 ALA A CA 1
ATOM 1888 C C . ALA A 1 241 ? -16.415 2.409 -11.449 1.00 92.31 241 ALA A C 1
ATOM 1890 O O . ALA A 1 241 ? -17.429 1.758 -11.705 1.00 92.31 241 ALA A O 1
ATOM 1891 N N . PHE A 1 242 ? -15.392 1.882 -10.766 1.00 88.44 242 PHE A N 1
ATOM 1892 C CA . PHE A 1 242 ? -15.409 0.505 -10.286 1.00 88.44 242 PHE A CA 1
ATOM 1893 C C . PHE A 1 242 ? -16.497 0.263 -9.243 1.00 88.44 242 PHE A C 1
ATOM 1895 O O . PHE A 1 242 ? -16.649 1.008 -8.265 1.00 88.44 242 PHE A O 1
ATOM 1902 N N . ARG A 1 243 ? -17.217 -0.849 -9.427 1.00 89.88 243 ARG A N 1
ATOM 1903 C CA . ARG A 1 243 ? -18.051 -1.419 -8.369 1.00 89.88 243 ARG A CA 1
ATOM 1904 C C . ARG A 1 243 ? -17.142 -1.947 -7.267 1.00 89.88 243 ARG A C 1
ATOM 1906 O O . ARG A 1 243 ? -16.041 -2.422 -7.535 1.00 89.88 243 ARG A O 1
ATOM 1913 N N . VAL A 1 244 ? -17.626 -1.893 -6.032 1.00 86.19 244 VAL A N 1
ATOM 1914 C CA . VAL A 1 244 ? -16.830 -2.243 -4.848 1.00 86.19 244 VAL A CA 1
ATOM 1915 C C . VAL A 1 244 ? -16.304 -3.681 -4.921 1.00 86.19 244 VAL A C 1
ATOM 1917 O O . VAL A 1 244 ? -15.114 -3.892 -4.709 1.00 86.19 244 VAL A O 1
ATOM 1920 N N . ARG A 1 245 ? -17.132 -4.653 -5.330 1.00 83.69 245 ARG A N 1
ATOM 1921 C CA . ARG A 1 245 ? -16.687 -6.047 -5.521 1.00 83.69 245 ARG A CA 1
ATOM 1922 C C . ARG A 1 245 ? -15.626 -6.256 -6.600 1.00 83.69 245 ARG A C 1
ATOM 1924 O O . ARG A 1 245 ? -14.884 -7.230 -6.528 1.00 83.69 245 ARG A O 1
ATOM 1931 N N . ASP A 1 246 ? -15.568 -5.382 -7.602 1.00 88.25 246 ASP A N 1
ATOM 1932 C CA . ASP A 1 246 ? -14.645 -5.535 -8.731 1.00 88.25 246 ASP A CA 1
ATOM 1933 C C . ASP A 1 246 ? -13.260 -4.956 -8.382 1.00 88.25 246 ASP A C 1
ATOM 1935 O O . ASP A 1 246 ? -12.260 -5.293 -9.011 1.00 88.25 246 ASP A O 1
ATOM 1939 N N . LEU A 1 247 ? -13.183 -4.127 -7.334 1.00 87.88 247 LEU A N 1
ATOM 1940 C CA . LEU A 1 247 ? -11.968 -3.438 -6.911 1.00 87.88 247 LEU A CA 1
ATOM 1941 C C . LEU A 1 247 ? -10.854 -4.402 -6.485 1.00 87.88 247 LEU A C 1
ATOM 1943 O O . LEU A 1 247 ? -9.714 -4.249 -6.915 1.00 87.88 247 LEU A O 1
ATOM 1947 N N . GLY A 1 248 ? -11.177 -5.415 -5.676 1.00 81.88 248 GLY A N 1
ATOM 1948 C CA . GLY A 1 248 ? -10.185 -6.406 -5.248 1.00 81.88 248 GLY A CA 1
ATOM 1949 C C . GLY A 1 248 ? -9.636 -7.224 -6.422 1.00 81.88 248 GLY A C 1
ATOM 1950 O O . GLY A 1 248 ? -8.442 -7.510 -6.477 1.00 81.88 248 GLY A O 1
ATOM 1951 N N . ALA A 1 249 ? -10.490 -7.552 -7.396 1.00 87.25 249 ALA A N 1
ATOM 1952 C CA . ALA A 1 249 ? -10.084 -8.262 -8.607 1.00 87.25 249 ALA A CA 1
ATOM 1953 C C . ALA A 1 249 ? -9.179 -7.406 -9.504 1.00 87.25 249 ALA A C 1
ATOM 1955 O O . ALA A 1 249 ? -8.204 -7.911 -10.056 1.00 87.25 249 ALA A O 1
ATOM 1956 N N . GLU A 1 250 ? -9.468 -6.111 -9.622 1.00 88.25 250 GLU A N 1
ATOM 1957 C CA . GLU A 1 250 ? -8.614 -5.165 -10.339 1.00 88.25 250 GLU A CA 1
ATOM 1958 C C . GLU A 1 250 ? -7.238 -5.022 -9.671 1.00 88.25 250 GLU A C 1
ATOM 1960 O O . GLU A 1 250 ? -6.227 -5.009 -10.368 1.00 88.25 250 GLU A O 1
ATOM 1965 N N . LEU A 1 251 ? -7.165 -4.947 -8.339 1.00 82.25 251 LEU A N 1
ATOM 1966 C CA . LEU A 1 251 ? -5.881 -4.845 -7.632 1.00 82.25 251 LEU A CA 1
ATOM 1967 C C . LEU A 1 251 ? -5.035 -6.106 -7.788 1.00 82.25 251 LEU A C 1
ATOM 1969 O O . LEU A 1 251 ? -3.829 -6.012 -8.019 1.00 82.25 251 LEU A O 1
ATOM 1973 N N . LEU A 1 252 ? -5.672 -7.279 -7.749 1.00 83.25 252 LEU A N 1
ATOM 1974 C CA . LEU A 1 252 ? -5.025 -8.534 -8.123 1.00 83.25 252 LEU A CA 1
ATOM 1975 C C . LEU A 1 252 ? -4.481 -8.464 -9.552 1.00 83.25 252 LEU A C 1
ATOM 1977 O O . LEU A 1 252 ? -3.314 -8.778 -9.771 1.00 83.25 252 LEU A O 1
ATOM 1981 N N . ALA A 1 253 ? -5.284 -8.013 -10.519 1.00 86.44 253 ALA A N 1
ATOM 1982 C CA . ALA A 1 253 ? -4.839 -7.876 -11.905 1.00 86.44 253 ALA A CA 1
ATOM 1983 C C . ALA A 1 253 ? -3.634 -6.932 -12.037 1.00 86.44 253 ALA A C 1
ATOM 1985 O O . ALA A 1 253 ? -2.640 -7.307 -12.651 1.00 86.44 253 ALA A O 1
ATOM 1986 N N . GLN A 1 254 ? -3.668 -5.765 -11.388 1.00 84.25 254 GLN A N 1
ATOM 1987 C CA . GLN A 1 254 ? -2.556 -4.809 -11.390 1.00 84.25 254 GLN A CA 1
ATOM 1988 C C . GLN A 1 254 ? -1.274 -5.400 -10.796 1.00 84.25 254 GLN A C 1
ATOM 1990 O O . GLN A 1 254 ? -0.194 -5.186 -11.347 1.00 84.25 254 GLN A O 1
ATOM 1995 N N . PHE A 1 255 ? -1.384 -6.172 -9.714 1.00 82.12 255 PHE A N 1
ATOM 1996 C CA . PHE A 1 255 ? -0.249 -6.873 -9.119 1.00 82.12 255 PHE A CA 1
ATOM 1997 C C . PHE A 1 255 ? 0.355 -7.910 -10.082 1.00 82.12 255 PHE A C 1
ATOM 1999 O O . PHE A 1 255 ? 1.570 -7.927 -10.299 1.00 82.12 255 PHE A O 1
ATOM 2006 N N . TYR A 1 256 ? -0.474 -8.743 -10.715 1.00 81.25 256 TYR A N 1
ATOM 2007 C CA . TYR A 1 256 ? 0.003 -9.730 -11.688 1.00 81.25 256 TYR A CA 1
ATOM 2008 C C . TYR A 1 256 ? 0.602 -9.078 -12.946 1.00 81.25 256 TYR A C 1
ATOM 2010 O O . TYR A 1 256 ? 1.636 -9.526 -13.441 1.00 81.25 256 TYR A O 1
ATOM 2018 N N . ASP A 1 257 ? 0.029 -7.973 -13.422 1.00 81.31 257 ASP A N 1
ATOM 2019 C CA . ASP A 1 257 ? 0.583 -7.208 -14.543 1.00 81.31 257 ASP A CA 1
ATOM 2020 C C . ASP A 1 257 ? 1.912 -6.529 -14.176 1.00 81.31 257 ASP A C 1
ATOM 2022 O O . ASP A 1 257 ? 2.825 -6.441 -15.001 1.00 81.31 257 ASP A O 1
ATOM 2026 N N . ALA A 1 258 ? 2.051 -6.023 -12.947 1.00 77.38 258 ALA A N 1
ATOM 2027 C CA . ALA A 1 258 ? 3.291 -5.418 -12.465 1.00 77.38 258 ALA A CA 1
ATOM 2028 C C . ALA A 1 258 ? 4.406 -6.461 -12.307 1.00 77.38 258 ALA A C 1
ATOM 2030 O O . ALA A 1 258 ? 5.514 -6.254 -12.799 1.00 77.38 258 ALA A O 1
ATOM 2031 N N . THR A 1 259 ? 4.104 -7.614 -11.707 1.00 75.69 259 THR A N 1
ATOM 2032 C CA . THR A 1 259 ? 5.062 -8.726 -11.573 1.00 75.69 259 THR A CA 1
ATOM 2033 C C . THR A 1 259 ? 5.452 -9.312 -12.932 1.00 75.69 259 THR A C 1
ATOM 2035 O O . THR A 1 259 ? 6.632 -9.560 -13.179 1.00 75.69 259 THR A O 1
ATOM 2038 N N . GLY A 1 260 ? 4.501 -9.452 -13.862 1.00 78.94 260 GLY A N 1
ATOM 2039 C CA . GLY A 1 260 ? 4.774 -9.870 -15.239 1.00 78.94 260 GLY A CA 1
ATOM 2040 C C . GLY A 1 260 ? 5.697 -8.902 -15.987 1.00 78.94 260 GLY A C 1
ATOM 2041 O O . GLY A 1 260 ? 6.647 -9.337 -16.649 1.00 78.94 260 GLY A O 1
ATOM 2042 N N . ARG A 1 261 ? 5.474 -7.587 -15.842 1.00 77.62 261 ARG A N 1
ATOM 2043 C CA . ARG A 1 261 ? 6.351 -6.545 -16.404 1.00 77.62 261 ARG A CA 1
ATOM 2044 C C . ARG A 1 261 ? 7.737 -6.555 -15.772 1.00 77.62 261 ARG A C 1
ATOM 2046 O O . ARG A 1 261 ? 8.714 -6.527 -16.511 1.00 77.62 261 ARG A O 1
ATOM 2053 N N . SER A 1 262 ? 7.824 -6.661 -14.447 1.00 77.00 262 SER A N 1
ATOM 2054 C CA . SER A 1 262 ? 9.100 -6.753 -13.729 1.00 77.00 262 SER A CA 1
ATOM 2055 C C . SER A 1 262 ? 9.926 -7.945 -14.212 1.00 77.00 262 SER A C 1
ATOM 2057 O O . SER A 1 262 ? 11.080 -7.776 -14.602 1.00 77.00 262 SER A O 1
ATOM 2059 N N . ARG A 1 263 ? 9.309 -9.128 -14.320 1.00 77.19 263 ARG A N 1
ATOM 2060 C CA . ARG A 1 263 ? 9.969 -10.326 -14.852 1.00 77.19 263 ARG A CA 1
ATOM 2061 C C . ARG A 1 263 ? 10.438 -10.143 -16.296 1.00 77.19 263 ARG A C 1
ATOM 2063 O O . ARG A 1 263 ? 11.557 -10.522 -16.628 1.00 77.19 263 ARG A O 1
ATOM 2070 N N . SER A 1 264 ? 9.590 -9.585 -17.158 1.00 76.12 264 SER A N 1
ATOM 2071 C CA . SER A 1 264 ? 9.923 -9.380 -18.576 1.00 76.12 264 SER A CA 1
ATOM 2072 C C . SER A 1 264 ? 11.071 -8.385 -18.747 1.00 76.12 264 SER A C 1
ATOM 2074 O O . SER A 1 264 ? 11.989 -8.636 -19.525 1.00 76.12 264 SER A O 1
ATOM 2076 N N . ALA A 1 265 ? 11.054 -7.294 -17.979 1.00 75.38 265 ALA A N 1
ATOM 2077 C CA . ALA A 1 265 ? 12.120 -6.301 -17.962 1.00 75.38 265 ALA A CA 1
ATOM 2078 C C . ALA A 1 265 ? 13.431 -6.887 -17.415 1.00 75.38 265 ALA A C 1
ATOM 2080 O O . ALA A 1 265 ? 14.481 -6.664 -18.008 1.00 75.38 265 ALA A O 1
ATOM 2081 N N . ALA A 1 266 ? 13.381 -7.707 -16.360 1.00 73.44 266 ALA A N 1
ATOM 2082 C CA . ALA A 1 266 ? 14.560 -8.394 -15.831 1.00 73.44 266 ALA A CA 1
ATOM 2083 C C . ALA A 1 266 ? 15.183 -9.356 -16.859 1.00 73.44 266 ALA A C 1
ATOM 2085 O O . ALA A 1 266 ? 16.399 -9.370 -17.035 1.00 73.44 266 ALA A O 1
ATOM 2086 N N . LEU A 1 267 ? 14.360 -10.115 -17.593 1.00 78.50 267 LEU A N 1
ATOM 2087 C CA . LEU A 1 267 ? 14.836 -10.985 -18.675 1.00 78.50 267 LEU A CA 1
ATOM 2088 C C . LEU A 1 267 ? 15.449 -10.188 -19.836 1.00 78.50 267 LEU A C 1
ATOM 2090 O O . LEU A 1 267 ? 16.455 -10.612 -20.401 1.00 78.50 267 LEU A O 1
ATOM 2094 N N . ALA A 1 268 ? 14.857 -9.048 -20.202 1.00 76.31 268 ALA A N 1
ATOM 2095 C CA . ALA A 1 268 ? 15.405 -8.167 -21.230 1.00 76.31 268 ALA A CA 1
ATOM 2096 C C . ALA A 1 268 ? 16.742 -7.549 -20.793 1.00 76.31 268 ALA A C 1
ATOM 2098 O O . ALA A 1 268 ? 17.692 -7.545 -21.572 1.00 76.31 268 ALA A O 1
ATOM 2099 N N . ALA A 1 269 ? 16.832 -7.092 -19.542 1.00 75.19 269 ALA A N 1
ATOM 2100 C CA . ALA A 1 269 ? 18.056 -6.557 -18.958 1.00 75.19 269 ALA A CA 1
ATOM 2101 C C . ALA A 1 269 ? 19.176 -7.604 -18.927 1.00 75.19 269 ALA A C 1
ATOM 2103 O O . ALA A 1 269 ? 20.292 -7.292 -19.324 1.00 75.19 269 ALA A O 1
ATOM 2104 N N . ALA A 1 270 ? 18.872 -8.849 -18.540 1.00 77.69 270 ALA A N 1
ATOM 2105 C CA . ALA A 1 270 ? 19.838 -9.947 -18.559 1.00 77.69 270 ALA A CA 1
ATOM 2106 C C . ALA A 1 270 ? 20.363 -10.219 -19.980 1.00 77.69 270 ALA A C 1
ATOM 2108 O O . ALA A 1 270 ? 21.568 -10.211 -20.201 1.00 77.69 270 ALA A O 1
ATOM 2109 N N . LYS A 1 271 ? 19.467 -10.340 -20.972 1.00 79.31 271 LYS A N 1
ATOM 2110 C CA . LYS A 1 271 ? 19.861 -10.540 -22.379 1.00 79.31 271 LYS A CA 1
ATOM 2111 C C . LYS A 1 271 ? 20.712 -9.396 -22.930 1.00 79.31 271 LYS A C 1
ATOM 2113 O O . LYS A 1 271 ? 21.650 -9.639 -23.681 1.00 79.31 271 LYS A O 1
ATOM 2118 N N . LEU A 1 272 ? 20.368 -8.152 -22.593 1.00 78.75 272 LEU A N 1
ATOM 2119 C CA . LEU A 1 272 ? 21.135 -6.984 -23.023 1.00 78.75 272 LEU A CA 1
ATOM 2120 C C . LEU A 1 272 ? 22.482 -6.889 -22.305 1.00 78.75 272 LEU A C 1
ATOM 2122 O O . LEU A 1 272 ? 23.440 -6.448 -22.924 1.00 78.75 272 LEU A O 1
ATOM 2126 N N . ALA A 1 273 ? 22.573 -7.310 -21.043 1.00 77.12 273 ALA A N 1
ATOM 2127 C CA . ALA A 1 273 ? 23.838 -7.385 -20.320 1.00 77.12 273 ALA A CA 1
ATOM 2128 C C . ALA A 1 273 ? 24.776 -8.426 -20.949 1.00 77.12 273 ALA A C 1
ATOM 2130 O O . ALA A 1 273 ? 25.929 -8.104 -21.215 1.00 77.12 273 ALA A O 1
ATOM 2131 N N . ASP A 1 274 ? 24.266 -9.616 -21.280 1.00 80.31 274 ASP A N 1
ATOM 2132 C CA . ASP A 1 274 ? 25.039 -10.657 -21.970 1.00 80.31 274 ASP A CA 1
ATOM 2133 C C . ASP A 1 274 ? 25.523 -10.176 -23.352 1.00 80.31 274 ASP A C 1
ATOM 2135 O O . ASP A 1 274 ? 26.687 -10.353 -23.723 1.00 80.31 274 ASP A O 1
ATOM 2139 N N . ALA A 1 275 ? 24.640 -9.508 -24.106 1.00 77.56 275 ALA A N 1
ATOM 2140 C CA . ALA A 1 275 ? 24.978 -8.917 -25.399 1.00 77.56 275 ALA A CA 1
ATOM 2141 C C . ALA A 1 275 ? 26.008 -7.784 -25.267 1.00 77.56 275 ALA A C 1
ATOM 2143 O O . ALA A 1 275 ? 26.926 -7.697 -26.077 1.00 77.56 275 ALA A O 1
ATOM 2144 N N . ALA A 1 276 ? 25.878 -6.936 -24.244 1.00 78.00 276 ALA A N 1
ATOM 2145 C CA . ALA A 1 276 ? 26.807 -5.847 -23.971 1.00 78.00 276 ALA A CA 1
ATOM 2146 C C . ALA A 1 276 ? 28.193 -6.361 -23.562 1.00 78.00 276 ALA A C 1
ATOM 2148 O O . ALA A 1 276 ? 29.186 -5.788 -23.996 1.00 78.00 276 ALA A O 1
ATOM 2149 N N . GLU A 1 277 ? 28.271 -7.436 -22.774 1.00 82.50 277 GLU A N 1
ATOM 2150 C CA . GLU A 1 277 ? 29.548 -8.055 -22.406 1.00 82.50 277 GLU A CA 1
ATOM 2151 C C . GLU A 1 277 ? 30.248 -8.631 -23.636 1.00 82.50 277 GLU A C 1
ATOM 2153 O O . GLU A 1 277 ? 31.415 -8.340 -23.869 1.00 82.50 277 GLU A O 1
ATOM 2158 N N . THR A 1 278 ? 29.503 -9.353 -24.477 1.00 82.06 278 THR A N 1
ATOM 2159 C CA . THR A 1 278 ? 30.017 -9.890 -25.748 1.00 82.06 278 THR A CA 1
ATOM 2160 C C . THR A 1 278 ? 30.481 -8.772 -26.689 1.00 82.06 278 THR A C 1
ATOM 2162 O O . THR A 1 278 ? 31.444 -8.933 -27.432 1.00 82.06 278 THR A O 1
ATOM 2165 N N . ALA A 1 279 ? 29.804 -7.623 -26.657 1.00 77.94 279 ALA A N 1
ATOM 2166 C CA . ALA A 1 279 ? 30.094 -6.482 -27.512 1.00 77.94 279 ALA A CA 1
ATOM 2167 C C . ALA A 1 279 ? 31.327 -5.664 -27.105 1.00 77.94 279 ALA A C 1
ATOM 2169 O O . ALA A 1 279 ? 31.830 -4.920 -27.942 1.00 77.94 279 ALA A O 1
ATOM 2170 N N . LYS A 1 280 ? 31.826 -5.782 -25.866 1.00 81.00 280 LYS A N 1
ATOM 2171 C CA . LYS A 1 280 ? 33.014 -5.033 -25.407 1.00 81.00 280 LYS A CA 1
ATOM 2172 C C . LYS A 1 280 ? 34.271 -5.356 -26.209 1.00 81.00 280 LYS A C 1
ATOM 2174 O O . LYS A 1 280 ? 35.112 -4.481 -26.384 1.00 81.00 280 LYS A O 1
ATOM 2179 N N . ASP A 1 281 ? 34.374 -6.596 -26.676 1.00 83.94 281 ASP A N 1
ATOM 2180 C CA . ASP A 1 281 ? 35.541 -7.094 -27.402 1.00 83.94 281 ASP A CA 1
ATOM 2181 C C . ASP A 1 281 ? 35.375 -6.996 -28.927 1.00 83.94 281 ASP A C 1
ATOM 2183 O O . ASP A 1 281 ? 36.283 -7.359 -29.678 1.00 83.94 281 ASP A O 1
ATOM 2187 N N . LEU A 1 282 ? 34.219 -6.525 -29.410 1.00 78.50 282 LEU A N 1
ATOM 2188 C CA . LEU A 1 282 ? 33.968 -6.368 -30.837 1.00 78.50 282 LEU A CA 1
ATOM 2189 C C . LEU A 1 282 ? 34.496 -5.011 -31.328 1.00 78.50 282 LEU A C 1
ATOM 2191 O O . LEU A 1 282 ? 34.285 -3.994 -30.665 1.00 78.50 282 LEU A O 1
ATOM 2195 N N . PRO A 1 283 ? 35.167 -4.968 -32.493 1.00 84.25 283 PRO A N 1
ATOM 2196 C CA . PRO A 1 283 ? 35.607 -3.710 -33.079 1.00 84.25 283 PRO A CA 1
ATOM 2197 C C . PRO A 1 283 ? 34.405 -2.857 -33.501 1.00 84.25 283 PRO A C 1
ATOM 2199 O O . PRO A 1 283 ? 33.331 -3.383 -33.812 1.00 84.25 283 PRO A O 1
ATOM 2202 N N . THR A 1 284 ? 34.607 -1.540 -33.557 1.00 85.75 284 THR A N 1
ATOM 2203 C CA . THR A 1 284 ? 33.645 -0.611 -34.159 1.00 85.75 284 THR A CA 1
ATOM 2204 C C . THR A 1 284 ? 33.312 -1.071 -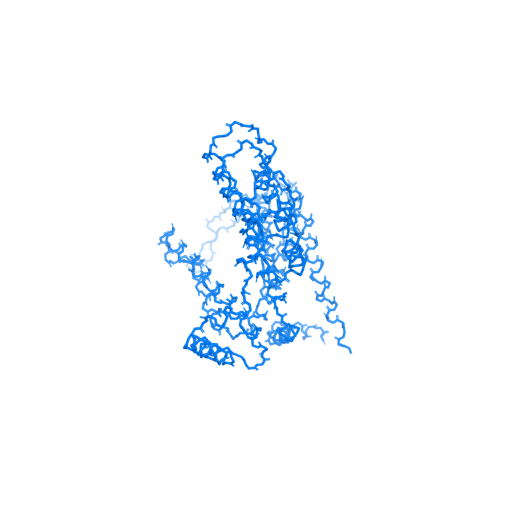35.573 1.00 85.75 284 THR A C 1
ATOM 2206 O O . THR A 1 284 ? 34.206 -1.372 -36.366 1.00 85.75 284 THR A O 1
ATOM 2209 N N . ILE A 1 285 ? 32.018 -1.147 -35.883 1.00 86.94 285 ILE A N 1
ATOM 2210 C CA . ILE A 1 285 ? 31.563 -1.532 -37.216 1.00 86.94 285 ILE A CA 1
ATOM 2211 C C . ILE A 1 285 ? 31.457 -0.260 -38.047 1.00 86.94 285 ILE A C 1
ATOM 2213 O O . ILE A 1 285 ? 30.569 0.566 -37.827 1.00 86.94 285 ILE A O 1
ATOM 2217 N N . GLU A 1 286 ? 32.364 -0.117 -39.003 1.00 89.50 286 GLU A N 1
ATOM 2218 C CA . GLU A 1 286 ? 32.255 0.876 -40.066 1.00 89.50 286 GLU A CA 1
ATOM 2219 C C . GLU A 1 286 ? 31.273 0.366 -41.124 1.00 89.50 286 GLU A C 1
ATOM 2221 O O . GLU A 1 286 ? 31.327 -0.796 -41.541 1.00 89.50 286 GLU A O 1
ATOM 2226 N N . TRP A 1 287 ? 30.345 1.220 -41.546 1.00 88.06 287 TRP A N 1
ATOM 2227 C CA . TRP A 1 287 ? 29.420 0.912 -42.627 1.00 88.06 287 TRP A CA 1
ATOM 2228 C C . TRP A 1 287 ? 29.304 2.076 -43.599 1.00 88.06 287 TRP A C 1
ATOM 2230 O O . TRP A 1 287 ? 29.457 3.245 -43.241 1.00 88.06 287 TRP A O 1
ATOM 2240 N N . THR A 1 288 ? 28.984 1.732 -44.840 1.00 88.62 288 THR A N 1
ATOM 2241 C CA . THR A 1 288 ? 28.727 2.681 -45.918 1.00 88.62 288 THR A CA 1
ATOM 2242 C C . THR A 1 288 ? 27.365 2.347 -46.515 1.00 88.62 288 THR A C 1
ATOM 2244 O O . THR A 1 288 ? 27.147 1.220 -46.954 1.00 88.62 288 THR A O 1
ATOM 2247 N N . GLU A 1 289 ? 26.435 3.298 -46.511 1.00 92.75 289 GLU A N 1
ATOM 2248 C CA . GLU A 1 289 ? 25.109 3.149 -47.129 1.00 92.75 289 GLU A CA 1
ATOM 2249 C C . GLU A 1 289 ? 24.986 4.124 -48.289 1.00 92.75 289 GLU A C 1
ATOM 2251 O O . GLU A 1 289 ? 25.346 5.301 -48.181 1.00 92.75 289 GLU A O 1
ATOM 2256 N N . GLU A 1 290 ? 24.456 3.641 -49.405 1.00 95.12 290 GLU A N 1
ATOM 2257 C CA . GLU A 1 290 ? 24.086 4.499 -50.520 1.00 95.12 290 GLU A CA 1
ATOM 2258 C C . GLU A 1 290 ? 22.904 5.383 -50.108 1.00 95.12 290 GLU A C 1
ATOM 2260 O O . GLU A 1 290 ? 21.857 4.914 -49.660 1.00 95.12 290 GLU A O 1
ATOM 2265 N N . GLN A 1 291 ? 23.066 6.694 -50.251 1.00 91.62 291 GLN A N 1
ATOM 2266 C CA . GLN A 1 291 ? 21.963 7.627 -50.099 1.00 91.62 291 GLN A CA 1
ATOM 2267 C C . GLN A 1 291 ? 21.177 7.649 -51.399 1.00 91.62 291 GLN A C 1
ATOM 2269 O O . GLN A 1 291 ? 21.713 7.986 -52.453 1.00 91.62 291 GLN A O 1
ATOM 2274 N N . HIS A 1 292 ? 19.899 7.298 -51.314 1.00 93.00 292 HIS A N 1
ATOM 2275 C CA . HIS A 1 292 ? 18.980 7.372 -52.437 1.00 93.00 292 HIS A CA 1
ATOM 2276 C C . HIS A 1 292 ? 18.068 8.587 -52.278 1.00 93.00 292 HIS A C 1
ATOM 2278 O O . HIS A 1 292 ? 17.397 8.738 -51.255 1.00 93.00 292 HIS A O 1
ATOM 2284 N N . GLU A 1 293 ? 17.986 9.424 -53.310 1.00 92.75 293 GLU A N 1
ATOM 2285 C CA . GLU A 1 293 ? 16.930 10.426 -53.432 1.00 92.75 293 GLU A CA 1
ATOM 2286 C C . GLU A 1 293 ? 16.027 10.108 -54.612 1.00 92.75 293 GLU A C 1
ATOM 2288 O O . GLU A 1 293 ? 16.454 9.671 -55.685 1.00 92.75 293 GLU A O 1
ATOM 2293 N N . ARG A 1 294 ? 14.738 10.373 -54.419 1.00 88.75 294 ARG A N 1
ATOM 2294 C CA . ARG A 1 294 ? 13.732 10.107 -55.433 1.00 88.75 294 ARG A CA 1
ATOM 2295 C C . ARG A 1 294 ? 13.596 11.305 -56.364 1.00 88.75 294 ARG A C 1
ATOM 2297 O O . ARG A 1 294 ? 12.867 12.253 -56.071 1.00 88.75 294 ARG A O 1
ATOM 2304 N N . ILE A 1 295 ? 14.268 11.256 -57.511 1.00 91.38 295 ILE A N 1
ATOM 2305 C CA . ILE A 1 295 ? 14.266 12.326 -58.513 1.00 91.38 295 ILE A CA 1
ATOM 2306 C C . ILE A 1 295 ? 13.390 11.893 -59.690 1.00 91.38 295 ILE A C 1
ATOM 2308 O O . ILE A 1 295 ? 13.657 10.904 -60.367 1.00 91.38 295 ILE A O 1
ATOM 2312 N N . ARG A 1 296 ? 12.304 12.640 -59.937 1.00 91.88 296 ARG A N 1
ATOM 2313 C CA . ARG A 1 296 ? 11.322 12.365 -61.012 1.00 91.88 296 ARG A CA 1
ATOM 2314 C C . ARG A 1 296 ? 10.733 10.943 -60.977 1.00 91.88 296 ARG A C 1
ATOM 2316 O O . ARG A 1 296 ? 10.441 10.359 -62.015 1.00 91.88 296 ARG A O 1
ATOM 2323 N N . GLY A 1 297 ? 10.526 10.400 -59.778 1.00 90.69 297 GLY A N 1
ATOM 2324 C CA . GLY A 1 297 ? 9.907 9.086 -59.577 1.00 90.69 297 GLY A CA 1
ATOM 2325 C C . GLY A 1 297 ? 10.859 7.892 -59.696 1.00 90.69 297 GLY A C 1
ATOM 2326 O O . GLY A 1 297 ? 10.414 6.767 -59.484 1.00 90.69 297 GLY A O 1
ATOM 2327 N N . GLN A 1 298 ? 12.146 8.122 -59.968 1.00 88.44 298 GLN A N 1
ATOM 2328 C CA . GLN A 1 298 ? 13.198 7.106 -59.915 1.00 88.44 298 GLN A CA 1
ATOM 2329 C C . GLN A 1 298 ? 14.056 7.321 -58.665 1.00 88.44 298 GLN A C 1
ATOM 2331 O O . GLN A 1 298 ? 14.342 8.465 -58.313 1.00 88.44 298 GLN A O 1
ATOM 2336 N N . ASP A 1 299 ? 14.441 6.235 -57.993 1.00 92.75 299 ASP A N 1
ATOM 2337 C CA . ASP A 1 299 ? 15.407 6.291 -56.894 1.00 92.75 299 ASP A CA 1
ATOM 2338 C C . ASP A 1 299 ? 16.809 6.363 -57.499 1.00 92.75 299 ASP A C 1
ATOM 2340 O O . ASP A 1 299 ? 17.241 5.455 -58.211 1.00 92.75 299 ASP A O 1
ATOM 2344 N N . VAL A 1 300 ? 17.494 7.477 -57.264 1.00 93.50 300 VAL A N 1
ATOM 2345 C CA . VAL A 1 300 ? 18.839 7.740 -57.778 1.00 93.50 300 VAL A CA 1
ATOM 2346 C C . VAL A 1 300 ? 19.794 7.776 -56.595 1.00 93.50 300 VAL A C 1
ATOM 2348 O O . VAL A 1 300 ? 19.509 8.435 -55.598 1.00 93.50 300 VAL A O 1
ATOM 2351 N N . VAL A 1 301 ? 20.923 7.073 -56.704 1.00 93.69 301 VAL A N 1
ATOM 2352 C CA . VAL A 1 301 ? 22.008 7.157 -55.718 1.00 93.69 301 VAL A CA 1
ATOM 2353 C C . VAL A 1 301 ? 22.622 8.552 -55.812 1.00 93.69 301 VAL A C 1
ATOM 2355 O O . VAL A 1 301 ? 23.199 8.913 -56.838 1.00 93.69 301 VAL A O 1
ATOM 2358 N N . THR A 1 302 ? 22.460 9.357 -54.768 1.00 94.00 302 THR A N 1
ATOM 2359 C CA . THR A 1 302 ? 22.952 10.740 -54.694 1.00 94.00 302 THR A CA 1
ATOM 2360 C C . THR A 1 302 ? 24.258 10.873 -53.926 1.00 94.00 302 THR A C 1
ATOM 2362 O O . THR A 1 302 ? 24.929 11.898 -54.038 1.00 94.00 302 THR A O 1
ATOM 2365 N N . GLY A 1 303 ? 24.660 9.838 -53.193 1.00 93.38 303 GLY A N 1
ATOM 2366 C CA . GLY A 1 303 ? 25.933 9.802 -52.488 1.00 93.38 303 GLY A CA 1
ATOM 2367 C C . GLY A 1 303 ? 26.094 8.538 -51.659 1.00 93.38 303 GLY A C 1
ATOM 2368 O O . GLY A 1 303 ? 25.264 7.633 -51.709 1.00 93.38 303 GLY A O 1
ATOM 2369 N N . THR A 1 304 ? 27.159 8.495 -50.870 1.00 93.12 304 THR A N 1
ATOM 2370 C CA . THR A 1 304 ? 27.401 7.458 -49.867 1.00 93.12 304 THR A CA 1
ATOM 2371 C C . THR A 1 304 ? 27.530 8.118 -48.504 1.00 93.12 304 THR A C 1
ATOM 2373 O O . THR A 1 304 ? 28.228 9.122 -48.351 1.00 93.12 304 THR A O 1
ATOM 2376 N N . ARG A 1 305 ? 26.849 7.564 -47.504 1.00 88.94 305 ARG A N 1
ATOM 2377 C CA . ARG A 1 305 ? 27.009 7.949 -46.106 1.00 88.94 305 ARG A CA 1
ATOM 2378 C C . ARG A 1 305 ? 27.858 6.898 -45.418 1.00 88.94 305 ARG A C 1
ATOM 2380 O O . ARG A 1 305 ? 27.444 5.749 -45.313 1.00 88.94 305 ARG A O 1
ATOM 2387 N N . GLU A 1 306 ? 29.018 7.314 -44.937 1.00 90.00 306 GLU A N 1
ATOM 2388 C CA . GLU A 1 306 ? 29.826 6.512 -44.024 1.00 90.00 306 GLU A CA 1
ATOM 2389 C C . GLU A 1 306 ? 29.378 6.777 -42.585 1.00 90.00 306 GLU A C 1
ATOM 2391 O O . GLU A 1 306 ? 29.016 7.902 -42.215 1.00 90.00 306 GLU A O 1
ATOM 2396 N N . GLY A 1 307 ? 29.348 5.722 -41.782 1.00 87.44 307 GLY A N 1
ATOM 2397 C CA . GLY A 1 307 ? 28.982 5.779 -40.381 1.00 87.44 307 GLY A CA 1
ATOM 2398 C C . GLY A 1 307 ? 29.777 4.775 -39.565 1.00 87.44 307 GLY A C 1
ATOM 2399 O O . GLY A 1 307 ? 30.070 3.671 -40.013 1.00 87.44 307 GLY A O 1
ATOM 2400 N N . GLU A 1 308 ? 30.080 5.158 -38.332 1.00 87.94 308 GLU A N 1
ATOM 2401 C CA . GLU A 1 308 ? 30.617 4.259 -37.319 1.00 87.94 308 GLU A CA 1
ATOM 2402 C C . GLU A 1 308 ? 29.482 3.850 -36.380 1.00 87.94 308 GLU A C 1
ATOM 2404 O O . GLU A 1 308 ? 28.735 4.694 -35.871 1.00 87.94 308 GLU A O 1
ATOM 2409 N N . PHE A 1 309 ? 29.326 2.546 -36.157 1.00 80.69 309 PHE A N 1
ATOM 2410 C CA . PHE A 1 309 ? 28.408 2.014 -35.160 1.00 80.69 309 PHE A CA 1
ATOM 2411 C C . PHE A 1 309 ? 29.201 1.459 -33.979 1.00 80.69 309 PHE A C 1
ATOM 2413 O O . PHE A 1 309 ? 29.765 0.364 -34.040 1.00 80.69 309 PHE A O 1
ATOM 2420 N N . ASP A 1 310 ? 29.233 2.232 -32.894 1.00 81.75 310 ASP A N 1
ATOM 2421 C CA . ASP A 1 310 ? 29.829 1.804 -31.635 1.00 81.75 310 ASP A CA 1
ATOM 2422 C C . ASP A 1 310 ? 28.844 0.910 -30.865 1.00 81.75 310 ASP A C 1
ATOM 2424 O O . ASP A 1 310 ? 27.786 1.347 -30.393 1.00 81.75 310 ASP A O 1
ATOM 2428 N N . LEU A 1 311 ? 29.213 -0.362 -30.714 1.00 78.81 311 LEU A N 1
ATOM 2429 C CA . LEU A 1 311 ? 28.432 -1.351 -29.976 1.00 78.81 311 LEU A CA 1
ATOM 2430 C C . LEU A 1 311 ? 28.381 -1.063 -28.464 1.00 78.81 311 LEU A C 1
ATOM 2432 O O . LEU A 1 311 ? 27.554 -1.656 -27.764 1.00 78.81 311 LEU A O 1
ATOM 2436 N N . SER A 1 312 ? 29.153 -0.097 -27.949 1.00 76.25 312 SER A N 1
ATOM 2437 C CA . SER A 1 312 ? 29.032 0.407 -26.574 1.00 76.25 312 SER A CA 1
ATOM 2438 C C . SER A 1 312 ? 27.629 0.950 -26.255 1.00 76.25 312 SER A C 1
ATOM 2440 O O . SER A 1 312 ? 27.205 0.937 -25.091 1.00 76.25 312 SER A O 1
ATOM 2442 N N . ILE A 1 313 ? 26.838 1.323 -27.274 1.00 81.12 313 ILE A N 1
ATOM 2443 C CA . ILE A 1 313 ? 25.420 1.681 -27.120 1.00 81.12 313 ILE A CA 1
ATOM 2444 C C . ILE A 1 313 ? 24.602 0.551 -26.472 1.00 81.12 313 ILE A C 1
ATOM 2446 O O . ILE A 1 313 ? 23.677 0.830 -25.704 1.00 81.12 313 ILE A O 1
ATOM 2450 N N . LEU A 1 314 ? 24.982 -0.717 -26.683 1.00 74.88 314 LEU A N 1
ATOM 2451 C CA . LEU A 1 314 ? 24.348 -1.874 -26.044 1.00 74.88 314 LEU A CA 1
ATOM 2452 C C . LEU A 1 314 ? 24.514 -1.842 -24.523 1.00 74.88 314 LEU A C 1
ATOM 2454 O O . LEU A 1 314 ? 23.573 -2.176 -23.809 1.00 74.88 314 LEU A O 1
ATOM 2458 N N . SER A 1 315 ? 25.648 -1.352 -24.009 1.00 73.06 315 SER A N 1
ATOM 2459 C CA . SER A 1 315 ? 25.844 -1.161 -22.564 1.00 73.06 315 SER A CA 1
ATOM 2460 C C . SER A 1 315 ? 24.898 -0.099 -21.997 1.00 73.06 315 SER A C 1
ATOM 2462 O O . SER A 1 315 ? 24.356 -0.263 -20.902 1.00 73.06 315 SER A O 1
ATOM 2464 N N . SER A 1 316 ? 24.666 0.988 -22.737 1.00 77.62 316 SER A N 1
ATOM 2465 C CA . SER A 1 316 ? 23.716 2.034 -22.336 1.00 77.62 316 SER A CA 1
ATOM 2466 C C . SER A 1 316 ? 22.272 1.526 -22.361 1.00 77.62 316 SER A C 1
ATOM 2468 O O . SER A 1 316 ? 21.516 1.777 -21.420 1.00 77.62 316 SER A O 1
ATOM 2470 N N . LEU A 1 317 ? 21.903 0.747 -23.383 1.00 74.12 317 LEU A N 1
ATOM 2471 C CA . LEU A 1 317 ? 20.597 0.090 -23.477 1.00 74.12 317 LEU A CA 1
ATOM 2472 C C . LEU A 1 317 ? 20.398 -0.958 -22.373 1.00 74.12 317 LEU A C 1
ATOM 2474 O O . LEU A 1 317 ? 19.326 -1.005 -21.774 1.00 74.12 317 LEU A O 1
ATOM 2478 N N . ALA A 1 318 ? 21.428 -1.743 -22.045 1.00 72.31 318 ALA A N 1
ATOM 2479 C CA . ALA A 1 318 ? 21.396 -2.701 -20.942 1.00 72.31 318 ALA A CA 1
ATOM 2480 C C . ALA A 1 318 ? 21.144 -2.005 -19.598 1.00 72.31 318 ALA A C 1
ATOM 2482 O O . ALA A 1 318 ? 20.284 -2.440 -18.832 1.00 72.31 318 ALA A O 1
ATOM 2483 N N . ARG A 1 319 ? 21.821 -0.876 -19.330 1.00 76.88 319 ARG A N 1
ATOM 2484 C CA . ARG A 1 319 ? 21.568 -0.062 -18.127 1.00 76.88 319 ARG A CA 1
ATOM 2485 C C . ARG A 1 319 ? 20.155 0.515 -18.108 1.00 76.88 319 ARG A C 1
ATOM 2487 O O . ARG A 1 319 ? 19.515 0.494 -17.061 1.00 76.88 319 ARG A O 1
ATOM 2494 N N . ALA A 1 320 ? 19.657 1.015 -19.240 1.00 76.75 320 ALA A N 1
ATOM 2495 C CA . ALA A 1 320 ? 18.290 1.524 -19.336 1.00 76.75 320 ALA A CA 1
ATOM 2496 C C . ALA A 1 320 ? 17.258 0.421 -19.042 1.00 76.75 320 ALA A C 1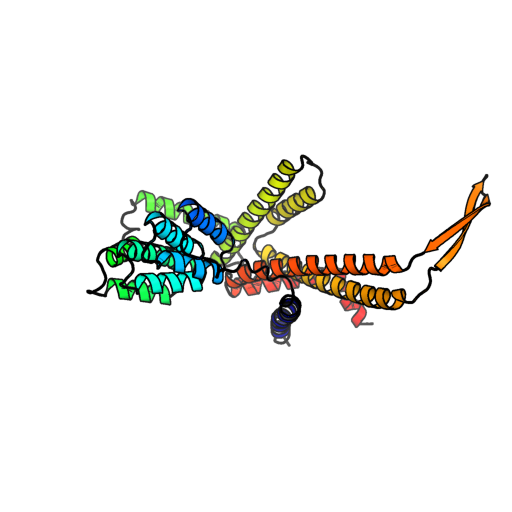
ATOM 2498 O O . ALA A 1 320 ? 16.384 0.611 -18.200 1.00 76.75 320 ALA A O 1
ATOM 2499 N N . ALA A 1 321 ? 17.420 -0.763 -19.640 1.00 72.88 321 ALA A N 1
ATOM 2500 C CA . ALA A 1 321 ? 16.558 -1.915 -19.385 1.00 72.88 321 ALA A CA 1
ATOM 2501 C C . ALA A 1 321 ? 16.639 -2.408 -17.930 1.00 72.88 321 ALA A C 1
ATOM 2503 O O . ALA A 1 321 ? 15.618 -2.766 -17.342 1.00 72.88 321 ALA A O 1
ATOM 2504 N N . ALA A 1 322 ? 17.829 -2.394 -17.320 1.00 74.25 322 ALA A N 1
ATOM 2505 C CA . ALA A 1 322 ? 18.003 -2.721 -15.907 1.00 74.25 322 ALA A CA 1
ATOM 2506 C C . ALA A 1 322 ? 17.279 -1.714 -14.998 1.00 74.25 322 ALA A C 1
ATOM 2508 O O . ALA A 1 322 ? 16.582 -2.117 -14.068 1.00 74.25 322 ALA A O 1
ATOM 2509 N N . ASN A 1 323 ? 17.375 -0.416 -15.297 1.00 78.94 323 ASN A N 1
ATOM 2510 C CA . ASN A 1 323 ? 16.638 0.620 -14.572 1.00 78.94 323 ASN A CA 1
ATOM 2511 C C . ASN A 1 323 ? 15.120 0.433 -14.701 1.00 78.94 323 ASN A C 1
ATOM 2513 O O . ASN A 1 323 ? 14.408 0.513 -13.700 1.00 78.94 323 ASN A O 1
ATOM 2517 N N . ASP A 1 324 ? 14.623 0.116 -15.897 1.00 75.31 324 ASP A N 1
ATOM 2518 C CA . ASP A 1 324 ? 13.205 -0.188 -16.111 1.00 75.31 324 ASP A CA 1
ATOM 2519 C C . ASP A 1 324 ? 12.761 -1.428 -15.321 1.00 75.31 324 ASP A C 1
ATOM 2521 O O . ASP A 1 324 ? 11.677 -1.433 -14.731 1.00 75.31 324 ASP A O 1
ATOM 2525 N N . ALA A 1 325 ? 13.609 -2.460 -15.238 1.00 72.06 325 ALA A N 1
ATOM 2526 C CA . ALA A 1 325 ? 13.348 -3.650 -14.430 1.00 72.06 325 ALA A CA 1
ATOM 2527 C C . ALA A 1 325 ? 13.261 -3.330 -12.932 1.00 72.06 325 ALA A C 1
ATOM 2529 O O . ALA A 1 325 ? 12.346 -3.808 -12.253 1.00 72.06 325 ALA A O 1
ATOM 2530 N N . ILE A 1 326 ? 14.161 -2.480 -12.428 1.00 76.62 326 ILE A N 1
ATOM 2531 C CA . ILE A 1 326 ? 14.147 -2.002 -11.040 1.00 76.62 326 ILE A CA 1
ATOM 2532 C C . ILE A 1 326 ? 12.863 -1.213 -10.766 1.00 76.62 326 ILE A C 1
ATOM 2534 O O . ILE A 1 326 ? 12.165 -1.493 -9.790 1.00 76.62 326 ILE A O 1
ATOM 2538 N N . LEU A 1 327 ? 12.499 -0.268 -11.638 1.00 79.12 327 LEU A N 1
ATOM 2539 C CA . LEU A 1 327 ? 11.278 0.527 -11.481 1.00 79.12 327 LEU A CA 1
ATOM 2540 C C . LEU A 1 327 ? 10.017 -0.345 -11.511 1.00 79.12 327 LEU A C 1
ATOM 2542 O O . LEU A 1 327 ? 9.117 -0.154 -10.691 1.00 79.12 327 LEU A O 1
ATOM 2546 N N . ALA A 1 328 ? 9.955 -1.322 -12.418 1.00 75.94 328 ALA A N 1
ATOM 2547 C CA . ALA A 1 328 ? 8.853 -2.276 -12.483 1.00 75.94 328 ALA A CA 1
ATOM 2548 C C . ALA A 1 328 ? 8.782 -3.165 -11.228 1.00 75.94 328 ALA A C 1
ATOM 2550 O O . ALA A 1 328 ? 7.685 -3.449 -10.749 1.00 75.94 328 ALA A O 1
ATOM 2551 N N . SER A 1 329 ? 9.930 -3.563 -10.670 1.00 74.44 329 SER A N 1
ATOM 2552 C CA . SER A 1 329 ? 10.013 -4.319 -9.413 1.00 74.44 329 SER A CA 1
ATOM 2553 C C . SER A 1 329 ? 9.484 -3.510 -8.226 1.00 74.44 329 SER A C 1
ATOM 2555 O O . SER A 1 329 ? 8.592 -3.969 -7.519 1.00 74.44 329 SER A O 1
ATOM 2557 N N . ILE A 1 330 ? 9.923 -2.256 -8.070 1.00 78.50 330 ILE A N 1
ATOM 2558 C CA . ILE A 1 330 ? 9.433 -1.354 -7.013 1.00 78.50 330 ILE A CA 1
ATOM 2559 C C . ILE A 1 330 ? 7.910 -1.175 -7.106 1.00 78.50 330 ILE A C 1
ATOM 2561 O O . ILE A 1 330 ? 7.210 -1.214 -6.093 1.00 78.50 330 ILE A O 1
ATOM 2565 N N . GLN A 1 331 ? 7.373 -1.009 -8.320 1.00 79.50 331 GLN A N 1
ATOM 2566 C CA . GLN A 1 331 ? 5.925 -0.932 -8.531 1.00 79.50 331 GLN A CA 1
ATOM 2567 C C . GLN A 1 331 ? 5.214 -2.232 -8.140 1.00 79.50 331 GLN A C 1
ATOM 2569 O O . GLN A 1 331 ? 4.163 -2.177 -7.503 1.00 79.50 331 GLN A O 1
ATOM 2574 N N . ALA A 1 332 ? 5.776 -3.390 -8.496 1.00 75.38 332 ALA A N 1
ATOM 2575 C CA . ALA A 1 332 ? 5.222 -4.686 -8.126 1.00 75.38 332 ALA A CA 1
ATOM 2576 C C . ALA A 1 332 ? 5.188 -4.876 -6.602 1.00 75.38 332 ALA A C 1
ATOM 2578 O O . ALA A 1 332 ? 4.148 -5.274 -6.080 1.00 75.38 332 ALA A O 1
ATOM 2579 N N . THR A 1 333 ? 6.262 -4.517 -5.891 1.00 77.44 333 THR A N 1
ATOM 2580 C CA . THR A 1 333 ? 6.328 -4.568 -4.422 1.00 77.44 333 THR A CA 1
ATOM 2581 C C . THR A 1 333 ? 5.270 -3.674 -3.785 1.00 77.44 333 THR A C 1
ATOM 2583 O O . THR A 1 333 ? 4.499 -4.142 -2.952 1.00 77.44 333 THR A O 1
ATOM 2586 N N . ARG A 1 334 ? 5.133 -2.422 -4.244 1.00 82.25 334 ARG A N 1
ATOM 2587 C CA . ARG A 1 334 ? 4.091 -1.514 -3.740 1.00 82.25 334 ARG A CA 1
ATOM 2588 C C . ARG A 1 334 ? 2.684 -2.080 -3.949 1.00 82.25 334 ARG A C 1
ATOM 2590 O O . ARG A 1 334 ? 1.855 -2.021 -3.048 1.00 82.25 334 ARG A O 1
ATOM 2597 N N . HIS A 1 335 ? 2.398 -2.636 -5.127 1.00 82.00 335 HIS A N 1
ATOM 2598 C CA . HIS A 1 335 ? 1.102 -3.269 -5.383 1.00 82.00 335 HIS A CA 1
ATOM 2599 C C . HIS A 1 335 ? 0.886 -4.526 -4.532 1.00 82.00 335 HIS A C 1
ATOM 2601 O O . HIS A 1 335 ? -0.247 -4.792 -4.137 1.00 82.00 335 HIS A O 1
ATOM 2607 N N . ALA A 1 336 ? 1.948 -5.274 -4.223 1.00 76.31 336 ALA A N 1
ATOM 2608 C CA . ALA A 1 336 ? 1.890 -6.425 -3.329 1.00 76.31 336 ALA A CA 1
ATOM 2609 C C . ALA A 1 336 ? 1.501 -6.007 -1.907 1.00 76.31 336 ALA A C 1
ATOM 2611 O O . ALA A 1 336 ? 0.616 -6.618 -1.319 1.00 76.31 336 ALA A O 1
ATOM 2612 N N . GLU A 1 337 ? 2.124 -4.951 -1.380 1.00 79.69 337 GLU A N 1
ATOM 2613 C CA . GLU A 1 337 ? 1.826 -4.396 -0.056 1.00 79.69 337 GLU A CA 1
ATOM 2614 C C . GLU A 1 337 ? 0.391 -3.859 0.016 1.00 79.69 337 GLU A C 1
ATOM 2616 O O . GLU A 1 337 ? -0.353 -4.212 0.931 1.00 79.69 337 GLU A O 1
ATOM 2621 N N . GLU A 1 338 ? -0.030 -3.072 -0.983 1.00 82.94 338 GLU A N 1
ATOM 2622 C CA . GLU A 1 338 ? -1.396 -2.537 -1.081 1.00 82.94 338 GLU A CA 1
ATOM 2623 C C . GLU A 1 338 ? -2.436 -3.672 -1.130 1.00 82.94 338 GLU A C 1
ATOM 2625 O O . GLU A 1 338 ? -3.454 -3.624 -0.434 1.00 82.94 338 GLU A O 1
ATOM 2630 N N . LEU A 1 339 ? -2.170 -4.718 -1.919 1.00 84.81 339 LEU A N 1
ATOM 2631 C CA . LEU A 1 339 ? -3.034 -5.890 -2.019 1.00 84.81 339 LEU A CA 1
ATOM 2632 C C . LEU A 1 339 ? -3.041 -6.708 -0.721 1.00 84.81 339 LEU A C 1
ATOM 2634 O O . LEU A 1 339 ? -4.102 -7.149 -0.289 1.00 84.81 339 LEU A O 1
ATOM 2638 N N . HIS A 1 340 ? -1.882 -6.918 -0.098 1.00 80.81 340 HIS A N 1
ATOM 2639 C CA . HIS A 1 340 ? -1.768 -7.679 1.141 1.00 80.81 340 HIS A CA 1
ATOM 2640 C C . HIS A 1 340 ? -2.534 -7.002 2.278 1.00 80.81 340 HIS A C 1
ATOM 2642 O O . HIS A 1 340 ? -3.337 -7.662 2.935 1.00 80.81 340 HIS A O 1
ATOM 2648 N N . ALA A 1 341 ? -2.356 -5.689 2.456 1.00 77.75 341 ALA A N 1
ATOM 2649 C CA . ALA A 1 341 ? -3.082 -4.910 3.455 1.00 77.75 341 ALA A CA 1
ATOM 2650 C C . ALA A 1 341 ? -4.603 -4.995 3.248 1.00 77.75 341 ALA A C 1
ATOM 2652 O O . ALA A 1 341 ? -5.350 -5.191 4.205 1.00 77.75 341 ALA A O 1
ATOM 2653 N N . LEU A 1 342 ? -5.063 -4.920 1.992 1.00 85.56 342 LEU A N 1
ATOM 2654 C CA . LEU A 1 342 ? -6.479 -5.074 1.667 1.00 85.56 342 LEU A CA 1
ATOM 2655 C C . LEU A 1 342 ? -6.992 -6.480 2.002 1.00 85.56 342 LEU A C 1
ATOM 2657 O O . LEU A 1 342 ? -8.011 -6.620 2.670 1.00 85.56 342 LEU A O 1
ATOM 2661 N N . LEU A 1 343 ? -6.297 -7.524 1.543 1.00 83.25 343 LEU A N 1
ATOM 2662 C CA . LEU A 1 343 ? -6.717 -8.910 1.749 1.00 83.25 343 LEU A CA 1
ATOM 2663 C C . LEU A 1 343 ? -6.688 -9.314 3.227 1.00 83.25 343 LEU A C 1
ATOM 2665 O O . LEU A 1 343 ? -7.545 -10.085 3.642 1.00 83.25 343 LEU A O 1
ATOM 2669 N N . ALA A 1 344 ? -5.744 -8.792 4.012 1.00 79.38 344 ALA A N 1
ATOM 2670 C CA . ALA A 1 344 ? -5.662 -9.042 5.450 1.00 79.38 344 ALA A CA 1
ATOM 2671 C C . ALA A 1 344 ? -6.835 -8.422 6.230 1.00 79.38 344 ALA A C 1
ATOM 2673 O O . ALA A 1 344 ? -7.203 -8.938 7.282 1.00 79.38 344 ALA A O 1
ATOM 2674 N N . ALA A 1 345 ? -7.428 -7.339 5.717 1.00 79.94 345 ALA A N 1
ATOM 2675 C CA . ALA A 1 345 ? -8.573 -6.678 6.338 1.00 79.94 345 ALA A CA 1
ATOM 2676 C C . ALA A 1 345 ? -9.924 -7.320 5.969 1.00 79.94 345 ALA A C 1
ATOM 2678 O O . ALA A 1 345 ? -10.902 -7.138 6.692 1.00 79.94 345 ALA A O 1
ATOM 2679 N N . LEU A 1 346 ? -9.999 -8.047 4.850 1.00 83.50 346 LEU A N 1
ATOM 2680 C CA . LEU A 1 346 ? -11.238 -8.664 4.375 1.00 83.50 346 LEU A CA 1
ATOM 2681 C C . LEU A 1 346 ? -11.603 -9.929 5.157 1.00 83.50 346 LEU A C 1
ATOM 2683 O O . LEU A 1 346 ? -10.746 -10.719 5.555 1.00 83.50 346 LEU A O 1
ATOM 2687 N N . SER A 1 347 ? -12.905 -10.181 5.280 1.00 88.25 347 SER A N 1
ATOM 2688 C CA . SER A 1 347 ? -13.406 -11.476 5.734 1.00 88.25 347 SER A CA 1
ATOM 2689 C C . SER A 1 347 ? -13.059 -12.602 4.743 1.00 88.25 347 SER A C 1
ATOM 2691 O O . SER A 1 347 ? -12.806 -12.370 3.557 1.00 88.25 347 SER A O 1
ATOM 2693 N N . LEU A 1 348 ? -13.107 -13.860 5.202 1.00 86.31 348 LEU A N 1
ATOM 2694 C CA . LEU A 1 348 ? -12.906 -15.032 4.334 1.00 86.31 348 LEU A CA 1
ATOM 2695 C C . LEU A 1 348 ? -13.886 -15.061 3.148 1.00 86.31 348 LEU A C 1
ATOM 2697 O O . LEU A 1 348 ? -13.500 -15.440 2.042 1.00 86.31 348 LEU A O 1
ATOM 2701 N N . GLU A 1 349 ? -15.133 -14.638 3.366 1.00 88.88 349 GLU A N 1
ATOM 2702 C CA . GLU A 1 349 ? -16.160 -14.551 2.323 1.00 88.88 349 GLU A CA 1
ATOM 2703 C C . GLU A 1 349 ? -15.806 -13.476 1.288 1.00 88.88 349 GLU A C 1
ATOM 2705 O O . GLU A 1 349 ? -15.872 -13.727 0.081 1.00 88.88 349 GLU A O 1
ATOM 2710 N N . GLY A 1 350 ? -15.349 -12.308 1.753 1.00 84.06 350 GLY A N 1
ATOM 2711 C CA . GLY A 1 350 ? -14.873 -11.222 0.900 1.00 84.06 350 GLY A CA 1
ATOM 2712 C C . GLY A 1 350 ? -13.683 -11.639 0.034 1.00 84.06 350 GLY A C 1
ATOM 2713 O O . GLY A 1 350 ? -13.690 -11.410 -1.178 1.00 84.06 350 GLY A O 1
ATOM 2714 N N . ILE A 1 351 ? -12.694 -12.322 0.622 1.00 86.62 351 ILE A N 1
ATOM 2715 C CA . ILE A 1 351 ? -11.527 -12.852 -0.104 1.00 86.62 351 ILE A CA 1
ATOM 2716 C C . ILE A 1 351 ? -11.964 -13.826 -1.204 1.00 86.62 351 ILE A C 1
ATOM 2718 O O . ILE A 1 351 ? -11.458 -13.769 -2.330 1.00 86.62 351 ILE A O 1
ATOM 2722 N N . GLU A 1 352 ? -12.891 -14.737 -0.903 1.00 87.94 352 GLU A N 1
ATOM 2723 C CA . GLU A 1 352 ? -13.333 -15.733 -1.877 1.00 87.94 352 GLU A CA 1
ATOM 2724 C C . GLU A 1 352 ? -14.122 -15.097 -3.027 1.00 87.94 352 GLU A C 1
ATOM 2726 O O . GLU A 1 352 ? -13.918 -15.463 -4.188 1.00 87.94 352 GLU A O 1
ATOM 2731 N N . LEU A 1 353 ? -14.941 -14.078 -2.746 1.00 87.19 353 LEU A N 1
ATOM 2732 C CA . LEU A 1 353 ? -15.620 -13.321 -3.795 1.00 87.19 353 LEU A CA 1
ATOM 2733 C C . LEU A 1 353 ? -14.623 -12.575 -4.691 1.00 87.19 353 LEU A C 1
ATOM 2735 O O . LEU A 1 353 ? -14.747 -12.628 -5.916 1.00 87.19 353 LEU A O 1
ATOM 2739 N N . VAL A 1 354 ? -13.611 -11.926 -4.107 1.00 83.88 354 VAL A N 1
ATOM 2740 C CA . VAL A 1 354 ? -12.551 -11.233 -4.857 1.00 83.88 354 VAL A CA 1
ATOM 2741 C C . VAL A 1 354 ? -11.838 -12.196 -5.811 1.00 83.88 354 VAL A C 1
ATOM 2743 O O . VAL A 1 354 ? -11.669 -11.882 -6.992 1.00 83.88 354 VAL A O 1
ATOM 2746 N N . LYS A 1 355 ? -11.496 -13.407 -5.351 1.00 86.25 355 LYS A N 1
ATOM 2747 C CA . LYS A 1 355 ? -10.913 -14.452 -6.210 1.00 86.25 355 LYS A CA 1
ATOM 2748 C C . LYS A 1 355 ? -11.848 -14.857 -7.344 1.00 86.25 355 LYS A C 1
ATOM 2750 O O . LYS A 1 355 ? -11.401 -14.983 -8.482 1.00 86.25 355 LYS A O 1
ATOM 2755 N N . GLN A 1 356 ? -13.133 -15.065 -7.059 1.00 89.94 356 GLN A N 1
ATOM 2756 C CA . GLN A 1 356 ? -14.114 -15.435 -8.082 1.00 89.94 356 GLN A CA 1
ATOM 2757 C C . GLN A 1 356 ? -14.247 -14.348 -9.154 1.00 89.94 356 GLN A C 1
ATOM 2759 O O . GLN A 1 356 ? -14.248 -14.667 -10.344 1.00 89.94 356 GLN A O 1
ATOM 2764 N N . GLN A 1 357 ? -14.301 -13.072 -8.754 1.00 89.00 357 GLN A N 1
ATOM 2765 C CA . GLN A 1 357 ? -14.337 -11.954 -9.701 1.00 89.00 357 GLN A CA 1
ATOM 2766 C C . GLN A 1 357 ? -13.045 -11.852 -10.512 1.00 89.00 357 GLN A C 1
ATOM 2768 O O . GLN A 1 357 ? -13.102 -11.617 -11.717 1.00 89.00 357 GLN A O 1
ATOM 2773 N N . TYR A 1 358 ? -11.890 -12.097 -9.895 1.00 89.75 358 TYR A N 1
ATOM 2774 C CA . TYR A 1 358 ? -10.612 -12.113 -10.600 1.00 89.75 358 TYR A CA 1
ATOM 2775 C C . TYR A 1 358 ? -10.548 -13.220 -11.659 1.00 89.75 358 TYR A C 1
ATOM 2777 O O . TYR A 1 358 ? -10.243 -12.951 -12.821 1.00 89.75 358 TYR A O 1
ATOM 2785 N N . VAL A 1 359 ? -10.922 -14.452 -11.296 1.00 88.44 359 VAL A N 1
ATOM 2786 C CA . VAL A 1 359 ? -10.999 -15.577 -12.242 1.00 88.44 359 VAL A CA 1
ATOM 2787 C C . VAL A 1 359 ? -11.964 -15.261 -13.380 1.00 88.44 359 VAL A C 1
ATOM 2789 O O . VAL A 1 359 ? -11.644 -15.521 -14.539 1.00 88.44 359 VAL A O 1
ATOM 2792 N N . LYS A 1 360 ? -13.121 -14.664 -13.069 1.00 90.12 360 LYS A N 1
ATOM 2793 C CA . LYS A 1 360 ? -14.096 -14.241 -14.074 1.00 90.12 360 LYS A CA 1
ATOM 2794 C C . LYS A 1 360 ? -13.498 -13.205 -15.030 1.00 90.12 360 LYS A C 1
ATOM 2796 O O . LYS A 1 360 ? -13.574 -13.412 -16.237 1.00 90.12 360 LYS A O 1
ATOM 2801 N N . SER A 1 361 ? -12.858 -12.165 -14.497 1.00 88.38 361 SER A N 1
ATOM 2802 C CA . SER A 1 361 ? -12.200 -11.102 -15.268 1.00 88.38 361 SER A CA 1
ATOM 2803 C C . SER A 1 361 ? -11.143 -11.658 -16.228 1.00 88.38 361 SER A C 1
ATOM 2805 O O . SER A 1 361 ? -11.200 -11.403 -17.430 1.00 88.38 361 SER A O 1
ATOM 2807 N N . ILE A 1 362 ? -10.253 -12.527 -15.735 1.00 86.19 362 ILE A N 1
ATOM 2808 C CA . ILE A 1 362 ? -9.239 -13.194 -16.568 1.00 86.19 362 ILE A CA 1
ATOM 2809 C C . ILE A 1 362 ? -9.880 -14.085 -17.620 1.00 86.19 362 ILE A C 1
ATOM 2811 O O . ILE A 1 362 ? -9.446 -14.094 -18.766 1.00 86.19 362 ILE A O 1
ATOM 2815 N N . SER A 1 363 ? -10.895 -14.867 -17.250 1.00 87.44 363 SER A N 1
ATOM 2816 C CA . SER A 1 363 ? -11.534 -15.787 -18.193 1.00 87.44 363 SER A CA 1
ATOM 2817 C C . SER A 1 363 ? -12.235 -15.067 -19.346 1.00 87.44 363 SER A C 1
ATOM 2819 O O . SER A 1 363 ? -12.399 -15.657 -20.410 1.00 87.44 363 SER A O 1
ATOM 2821 N N . SER A 1 364 ? -12.618 -13.802 -19.143 1.00 87.62 364 SER A N 1
ATOM 2822 C CA . SER A 1 364 ? -13.149 -12.928 -20.187 1.00 87.62 364 SER A CA 1
ATOM 2823 C C . SER A 1 364 ? -12.079 -12.172 -20.982 1.00 87.62 364 SER A C 1
ATOM 2825 O O . SER A 1 364 ? -12.432 -11.520 -21.961 1.00 87.62 364 SER A O 1
ATOM 2827 N N . ASP A 1 365 ? -10.797 -12.241 -20.604 1.00 83.31 365 ASP A N 1
ATOM 2828 C CA . ASP A 1 365 ? -9.722 -11.600 -21.363 1.00 83.31 365 ASP A CA 1
ATOM 2829 C C . ASP A 1 365 ? -9.483 -12.371 -22.679 1.00 83.31 365 ASP A C 1
ATOM 2831 O O . ASP A 1 365 ? -9.128 -13.559 -22.644 1.00 83.31 365 ASP A O 1
ATOM 2835 N N . PRO A 1 366 ? -9.629 -11.725 -23.854 1.00 82.50 366 PRO A N 1
ATOM 2836 C CA . PRO A 1 366 ? -9.424 -12.370 -25.151 1.00 82.50 366 PRO A CA 1
ATOM 2837 C C . PRO A 1 366 ? -8.048 -13.034 -25.288 1.00 82.50 366 PRO A C 1
ATOM 2839 O O . PRO A 1 366 ? -7.916 -14.066 -25.948 1.00 82.50 366 PRO A O 1
ATOM 2842 N N . ARG A 1 367 ? -7.023 -12.478 -24.630 1.00 79.69 367 ARG A N 1
ATOM 2843 C CA . ARG A 1 367 ? -5.646 -12.991 -24.668 1.00 79.69 367 ARG A CA 1
ATOM 2844 C C . ARG A 1 367 ? -5.534 -14.358 -23.996 1.00 79.69 367 ARG A C 1
ATOM 2846 O O . ARG A 1 367 ? -4.791 -15.219 -24.456 1.00 79.69 367 ARG A O 1
ATOM 2853 N N . VAL A 1 368 ? -6.306 -14.586 -22.935 1.00 78.12 368 VAL A N 1
ATOM 2854 C CA . VAL A 1 368 ? -6.347 -15.873 -22.223 1.00 78.12 368 VAL A CA 1
ATOM 2855 C C . VAL A 1 368 ? -7.078 -16.923 -23.057 1.00 78.12 368 VAL A C 1
ATOM 2857 O O . VAL A 1 368 ? -6.678 -18.088 -23.067 1.00 78.12 368 VAL A O 1
ATOM 2860 N N . GLY A 1 369 ? -8.115 -16.512 -23.792 1.00 76.62 369 GLY A N 1
ATOM 2861 C CA . GLY A 1 369 ? -8.785 -17.362 -24.776 1.00 76.62 369 GLY A CA 1
ATOM 2862 C C . GLY A 1 369 ? -7.834 -17.839 -25.880 1.00 76.62 369 GLY A C 1
ATOM 2863 O O . GLY A 1 369 ? -7.809 -19.029 -26.188 1.00 76.62 369 GLY A O 1
ATOM 2864 N N . ALA A 1 370 ? -6.996 -16.943 -26.412 1.00 76.75 370 ALA A N 1
ATOM 2865 C CA . ALA A 1 370 ? -6.007 -17.280 -27.440 1.00 76.75 370 ALA A CA 1
ATOM 2866 C C . ALA A 1 370 ? -4.985 -18.330 -26.961 1.00 76.75 370 ALA A C 1
ATOM 2868 O O . ALA A 1 370 ? -4.740 -19.308 -27.662 1.00 76.75 370 ALA A O 1
ATOM 2869 N N . LEU A 1 371 ? -4.474 -18.189 -25.731 1.00 72.88 371 LEU A N 1
ATOM 2870 C CA . LEU A 1 371 ? -3.517 -19.135 -25.137 1.00 72.88 371 LEU A CA 1
ATOM 2871 C C . LEU A 1 371 ? -4.104 -20.529 -24.867 1.00 72.88 371 LEU A C 1
ATOM 2873 O O . LEU A 1 371 ? -3.367 -21.513 -24.838 1.00 72.88 371 LEU A O 1
ATOM 2877 N N . ARG A 1 372 ? -5.420 -20.637 -24.633 1.00 75.88 372 ARG A N 1
ATOM 2878 C CA . ARG A 1 372 ? -6.080 -21.947 -24.496 1.00 75.88 372 ARG A CA 1
ATOM 2879 C C . ARG A 1 372 ? -6.129 -22.680 -25.832 1.00 75.88 372 ARG A C 1
ATOM 2881 O O . ARG A 1 372 ? -5.776 -23.850 -25.877 1.00 75.88 372 ARG A O 1
ATOM 2888 N N . ASN A 1 373 ? -6.464 -21.969 -26.906 1.00 77.12 373 ASN A N 1
ATOM 2889 C CA . ASN A 1 373 ? -6.564 -22.547 -28.246 1.00 77.12 373 ASN A CA 1
ATOM 2890 C C . ASN A 1 373 ? -5.204 -22.980 -28.826 1.00 77.12 373 ASN A C 1
ATOM 2892 O O . ASN A 1 373 ? -5.175 -23.835 -29.703 1.00 77.12 373 ASN A O 1
ATOM 2896 N N . GLU A 1 374 ? -4.088 -22.405 -28.365 1.00 72.88 374 GLU A N 1
ATOM 2897 C CA . GLU A 1 374 ? -2.735 -22.844 -28.749 1.00 72.88 374 GLU A CA 1
ATOM 2898 C C . GLU A 1 374 ? -2.296 -24.147 -28.077 1.00 72.88 374 GLU A C 1
ATOM 2900 O O . GLU A 1 374 ? -1.460 -24.842 -28.635 1.00 72.88 374 GLU A O 1
ATOM 2905 N N . LYS A 1 375 ? -2.838 -24.497 -26.904 1.00 71.00 375 LYS A N 1
ATOM 2906 C CA . LYS A 1 375 ? -2.509 -25.766 -26.228 1.00 71.00 375 LYS A CA 1
ATOM 2907 C C . LYS A 1 375 ? -3.269 -26.972 -26.771 1.00 71.00 375 LYS A C 1
ATOM 2909 O O . LYS A 1 375 ? -2.858 -28.098 -26.509 1.00 71.00 375 LYS A O 1
ATOM 2914 N N . ASP A 1 376 ? -4.368 -26.720 -27.472 1.00 73.75 376 ASP A N 1
ATOM 2915 C CA . ASP A 1 376 ? -5.201 -27.753 -28.092 1.00 73.75 376 ASP A CA 1
ATOM 2916 C C . ASP A 1 376 ? -4.784 -28.039 -29.554 1.00 73.75 376 ASP A C 1
ATOM 2918 O O . ASP A 1 376 ? -5.403 -28.872 -30.217 1.00 73.75 376 ASP A O 1
ATOM 2922 N N . LYS A 1 377 ? -3.741 -27.357 -30.051 1.00 64.56 377 LYS A N 1
ATOM 2923 C CA . LYS A 1 377 ? -3.048 -27.629 -31.319 1.00 64.56 377 LYS A CA 1
ATOM 2924 C C . LYS A 1 377 ? -1.706 -28.288 -31.038 1.00 64.56 377 LYS A C 1
ATOM 2926 O O . LYS A 1 377 ? -1.324 -29.150 -31.858 1.00 64.56 377 LYS A O 1
#